Protein AF-0000000073114608 (afdb_homodimer)

Radius of gyration: 20.87 Å; Cα contacts (8 Å, |Δi|>4): 706; chains: 2; bounding box: 52×64×52 Å

Structure (mmCIF, N/CA/C/O backbone):
data_AF-0000000073114608-model_v1
#
loop_
_entity.id
_entity.type
_entity.pdbx_description
1 polymer 'Uncharacterized protein'
#
loop_
_atom_site.group_PDB
_atom_site.id
_atom_site.type_symbol
_atom_site.label_atom_id
_atom_site.label_alt_id
_atom_site.label_comp_id
_atom_site.label_asym_id
_atom_site.label_entity_id
_atom_site.label_seq_id
_atom_site.pdbx_PDB_ins_code
_atom_site.Cartn_x
_atom_site.Cartn_y
_atom_site.Cartn_z
_atom_site.occupancy
_atom_site.B_iso_or_equiv
_atom_site.auth_seq_id
_atom_site.auth_comp_id
_atom_site.auth_asym_id
_atom_site.auth_atom_id
_atom_site.pdbx_PDB_model_num
ATOM 1 N N . MET A 1 1 ? 15.688 -8.328 -27.938 1 64.62 1 MET A N 1
ATOM 2 C CA . MET A 1 1 ? 14.375 -7.871 -27.5 1 64.62 1 MET A CA 1
ATOM 3 C C . MET A 1 1 ? 14.445 -6.426 -27.016 1 64.62 1 MET A C 1
ATOM 5 O O . MET A 1 1 ? 15.492 -5.969 -26.562 1 64.62 1 MET A O 1
ATOM 9 N N . THR A 1 2 ? 13.414 -5.5 -27.359 1 88.06 2 THR A N 1
ATOM 10 C CA . THR A 1 2 ? 13.453 -4.082 -27.016 1 88.06 2 THR A CA 1
ATOM 11 C C . THR A 1 2 ? 13.461 -3.887 -25.5 1 88.06 2 THR A C 1
ATOM 13 O O . THR A 1 2 ? 12.797 -4.625 -24.766 1 88.06 2 THR A O 1
ATOM 16 N N . LYS A 1 3 ? 14.383 -3.129 -25.031 1 96.5 3 LYS A N 1
ATOM 17 C CA . LYS A 1 3 ? 14.516 -2.805 -23.609 1 96.5 3 LYS A CA 1
ATOM 18 C C . LYS A 1 3 ? 13.219 -2.205 -23.062 1 96.5 3 LYS A C 1
ATOM 20 O O . LYS A 1 3 ? 12.602 -1.352 -23.703 1 96.5 3 LYS A O 1
ATOM 25 N N . PRO A 1 4 ? 12.766 -2.727 -21.875 1 98.62 4 PRO A N 1
ATOM 26 C CA . PRO A 1 4 ? 11.641 -2.023 -21.25 1 98.62 4 PRO A CA 1
ATOM 27 C C . PRO A 1 4 ? 11.945 -0.553 -20.969 1 98.62 4 PRO A C 1
ATOM 29 O O . PRO A 1 4 ? 13.094 -0.194 -20.703 1 98.62 4 PRO A O 1
ATOM 32 N N . ILE A 1 5 ? 10.938 0.278 -21.031 1 98.81 5 ILE A N 1
ATOM 33 C CA . ILE A 1 5 ? 11.062 1.706 -20.766 1 98.81 5 ILE A CA 1
ATOM 34 C C . ILE A 1 5 ? 10.531 2.02 -19.375 1 98.81 5 ILE A C 1
ATOM 36 O O . ILE A 1 5 ? 9.438 1.587 -19 1 98.81 5 ILE A O 1
ATOM 40 N N . LEU A 1 6 ? 11.328 2.686 -18.594 1 98.88 6 LEU A N 1
ATOM 41 C CA . LEU A 1 6 ? 10.898 3.188 -17.297 1 98.88 6 LEU A CA 1
ATOM 42 C C . LEU A 1 6 ? 10.742 4.703 -17.328 1 98.88 6 LEU A C 1
ATOM 44 O O . LEU A 1 6 ? 11.719 5.426 -17.531 1 98.88 6 LEU A O 1
ATOM 48 N N . TYR A 1 7 ? 9.516 5.168 -17.125 1 98.88 7 TYR A N 1
ATOM 49 C CA . TYR A 1 7 ? 9.227 6.59 -17 1 98.88 7 TYR A CA 1
ATOM 50 C C . TYR A 1 7 ? 9.336 7.035 -15.539 1 98.88 7 TYR A C 1
ATOM 52 O O . TYR A 1 7 ? 8.773 6.402 -14.648 1 98.88 7 TYR A O 1
ATOM 60 N N . GLY A 1 8 ? 10.102 8.062 -15.312 1 98.62 8 GLY A N 1
ATOM 61 C CA . GLY A 1 8 ? 10.211 8.539 -13.945 1 98.62 8 GLY A CA 1
ATOM 62 C C . GLY A 1 8 ? 11.203 9.672 -13.781 1 98.62 8 GLY A C 1
ATOM 63 O O . GLY A 1 8 ? 11.547 10.352 -14.758 1 98.62 8 GLY A O 1
ATOM 64 N N . ILE A 1 9 ? 11.531 9.984 -12.562 1 98.69 9 ILE A N 1
ATOM 65 C CA . ILE A 1 9 ? 12.594 10.906 -12.172 1 98.69 9 ILE A CA 1
ATOM 66 C C . ILE A 1 9 ? 13.477 10.25 -11.109 1 98.69 9 ILE A C 1
ATOM 68 O O . ILE A 1 9 ? 12.984 9.586 -10.203 1 98.69 9 ILE A O 1
ATOM 72 N N . TYR A 1 10 ? 14.711 10.469 -11.164 1 98.44 10 TYR A N 1
ATOM 73 C CA . TYR A 1 10 ? 15.688 9.688 -10.406 1 98.44 10 TYR A CA 1
ATOM 74 C C . TYR A 1 10 ? 15.531 9.922 -8.914 1 98.44 10 TYR A C 1
ATOM 76 O O . TYR A 1 10 ? 15.766 9.023 -8.109 1 98.44 10 TYR A O 1
ATOM 84 N N . VAL A 1 11 ? 15.102 11.109 -8.539 1 98.31 11 VAL A N 1
ATOM 85 C CA . VAL A 1 11 ? 15.086 11.445 -7.117 1 98.31 11 VAL A CA 1
ATOM 86 C C . VAL A 1 11 ? 13.906 10.75 -6.434 1 98.31 11 VAL A C 1
ATOM 88 O O . VAL A 1 11 ? 13.844 10.688 -5.203 1 98.31 11 VAL A O 1
ATOM 91 N N . SER A 1 12 ? 12.953 10.227 -7.191 1 98.44 12 SER A N 1
ATOM 92 C CA . SER A 1 12 ? 11.773 9.57 -6.641 1 98.44 12 SER A CA 1
ATOM 93 C C . SER A 1 12 ? 12.133 8.227 -6.004 1 98.44 12 SER A C 1
ATOM 95 O O . SER A 1 12 ? 12.656 7.34 -6.68 1 98.44 12 SER A O 1
ATOM 97 N N . PRO A 1 13 ? 11.773 8.008 -4.758 1 98.75 13 PRO A N 1
ATOM 98 C CA . PRO A 1 13 ? 12.078 6.73 -4.113 1 98.75 13 PRO A CA 1
ATOM 99 C C . PRO A 1 13 ? 11.414 5.547 -4.812 1 98.75 13 PRO A C 1
ATOM 101 O O . PRO A 1 13 ? 12.062 4.531 -5.062 1 98.75 13 PRO A O 1
ATOM 104 N N . PRO A 1 14 ? 10.164 5.625 -5.254 1 98.88 14 PRO A N 1
ATOM 105 C CA . PRO A 1 14 ? 9.562 4.512 -5.992 1 98.88 14 PRO A CA 1
ATOM 106 C C . PRO A 1 14 ? 10.305 4.199 -7.293 1 98.88 14 PRO A C 1
ATOM 108 O O . PRO A 1 14 ? 10.43 3.033 -7.672 1 98.88 14 PRO A O 1
ATOM 111 N N . VAL A 1 15 ? 10.773 5.203 -7.957 1 98.94 15 VAL A N 1
ATOM 112 C CA . VAL A 1 15 ? 11.539 4.98 -9.18 1 98.94 15 VAL A CA 1
ATOM 113 C C . VAL A 1 15 ? 12.852 4.281 -8.852 1 98.94 15 VAL A C 1
ATOM 115 O O . VAL A 1 15 ? 13.234 3.311 -9.508 1 98.94 15 VAL A O 1
ATOM 118 N N . ARG A 1 16 ? 13.508 4.719 -7.812 1 98.94 16 ARG A N 1
ATOM 119 C CA . ARG A 1 16 ? 14.789 4.145 -7.414 1 98.94 16 ARG A CA 1
ATOM 120 C C . ARG A 1 16 ? 14.625 2.693 -6.973 1 98.94 16 ARG A C 1
ATOM 122 O O . ARG A 1 16 ? 15.523 1.87 -7.176 1 98.94 16 ARG A O 1
ATOM 129 N N . SER A 1 17 ? 13.484 2.354 -6.379 1 98.94 17 SER A N 1
ATOM 130 C CA . SER A 1 17 ? 13.195 0.958 -6.062 1 98.94 17 SER A CA 1
ATOM 131 C C . SER A 1 17 ? 13.289 0.079 -7.305 1 98.94 17 SER A C 1
ATOM 133 O O . SER A 1 17 ? 13.914 -0.985 -7.27 1 98.94 17 SER A O 1
ATOM 135 N N . VAL A 1 18 ? 12.703 0.533 -8.414 1 98.94 18 VAL A N 1
ATOM 136 C CA . VAL A 1 18 ? 12.688 -0.229 -9.656 1 98.94 18 VAL A CA 1
ATOM 137 C C . VAL A 1 18 ? 14.102 -0.322 -10.227 1 98.94 18 VAL A C 1
ATOM 139 O O . VAL A 1 18 ? 14.516 -1.382 -10.695 1 98.94 18 VAL A O 1
ATOM 142 N N . LEU A 1 19 ? 14.836 0.75 -10.133 1 98.94 19 LEU A N 1
ATOM 143 C CA . LEU A 1 19 ? 16.203 0.77 -10.648 1 98.94 19 LEU A CA 1
ATOM 144 C C . LEU A 1 19 ? 17.094 -0.163 -9.844 1 98.94 19 LEU A C 1
ATOM 146 O O . LEU A 1 19 ? 17.938 -0.869 -10.414 1 98.94 19 LEU A O 1
ATOM 150 N N . LEU A 1 20 ? 16.938 -0.181 -8.523 1 98.94 20 LEU A N 1
ATOM 151 C CA . LEU A 1 20 ? 17.672 -1.106 -7.676 1 98.94 20 LEU A CA 1
ATOM 152 C C . LEU A 1 20 ? 17.406 -2.551 -8.078 1 98.94 20 LEU A C 1
ATOM 154 O O . LEU A 1 20 ? 18.328 -3.35 -8.211 1 98.94 20 LEU A O 1
ATOM 158 N N . VAL A 1 21 ? 16.156 -2.869 -8.305 1 98.94 21 VAL A N 1
ATOM 159 C CA . VAL A 1 21 ? 15.773 -4.23 -8.672 1 98.94 21 VAL A CA 1
ATOM 160 C C . VAL A 1 21 ? 16.359 -4.574 -10.039 1 98.94 21 VAL A C 1
ATOM 162 O O . VAL A 1 21 ? 16.922 -5.652 -10.227 1 98.94 21 VAL A O 1
ATOM 165 N N . ALA A 1 22 ? 16.234 -3.648 -10.992 1 98.88 22 ALA A N 1
ATOM 166 C CA . ALA A 1 22 ? 16.75 -3.885 -12.336 1 98.88 22 ALA A CA 1
ATOM 167 C C . ALA A 1 22 ? 18.266 -4.152 -12.305 1 98.88 22 ALA A C 1
ATOM 169 O O . ALA A 1 22 ? 18.734 -5.094 -12.938 1 98.88 22 ALA A O 1
ATOM 170 N N . LYS A 1 23 ? 19 -3.375 -11.531 1 98.75 23 LYS A N 1
ATOM 171 C CA . LYS A 1 23 ? 20.438 -3.564 -11.406 1 98.75 23 LYS A CA 1
ATOM 172 C C . LYS A 1 23 ? 20.766 -4.922 -10.789 1 98.75 23 LYS A C 1
ATOM 174 O O . LYS A 1 23 ? 21.703 -5.598 -11.219 1 98.75 23 LYS A O 1
ATOM 179 N N . THR A 1 24 ? 20.016 -5.27 -9.797 1 98.69 24 THR A N 1
ATOM 180 C CA . THR A 1 24 ? 20.25 -6.508 -9.07 1 98.69 24 THR A CA 1
ATOM 181 C C . THR A 1 24 ? 20.156 -7.711 -10 1 98.69 24 THR A C 1
ATOM 183 O O . THR A 1 24 ? 20.922 -8.664 -9.883 1 98.69 24 THR A O 1
ATOM 186 N N . ILE A 1 25 ? 19.25 -7.676 -10.977 1 98.38 25 ILE A N 1
ATOM 187 C CA . ILE A 1 25 ? 19.047 -8.852 -11.82 1 98.38 25 ILE A CA 1
ATOM 188 C C . ILE A 1 25 ? 19.703 -8.641 -13.18 1 98.38 25 ILE A C 1
ATOM 190 O O . ILE A 1 25 ? 19.5 -9.422 -14.109 1 98.38 25 ILE A O 1
ATOM 194 N N . GLY A 1 26 ? 20.406 -7.539 -13.328 1 98.06 26 GLY A N 1
ATOM 195 C CA . GLY A 1 26 ? 21.156 -7.277 -14.539 1 98.06 26 GLY A CA 1
ATOM 196 C C . GLY A 1 26 ? 20.281 -6.914 -15.719 1 98.06 26 GLY A C 1
ATOM 197 O O . GLY A 1 26 ? 20.578 -7.273 -16.859 1 98.06 26 GLY A O 1
ATOM 198 N N . LEU A 1 27 ? 19.172 -6.262 -15.508 1 98.38 27 LEU A N 1
ATOM 199 C CA . LEU A 1 27 ? 18.234 -5.871 -16.562 1 98.38 27 LEU A CA 1
ATOM 200 C C . LEU A 1 27 ? 18.484 -4.434 -17 1 98.38 27 LEU A C 1
ATOM 202 O O . LEU A 1 27 ? 18.453 -3.514 -16.172 1 98.38 27 LEU A O 1
ATOM 206 N N . ASP A 1 28 ? 18.703 -4.227 -18.188 1 97.94 28 ASP A N 1
ATOM 207 C CA . ASP A 1 28 ? 18.859 -2.889 -18.75 1 97.94 28 ASP A CA 1
ATOM 208 C C . ASP A 1 28 ? 17.5 -2.271 -19.078 1 97.94 28 ASP A C 1
ATOM 210 O O . ASP A 1 28 ? 16.672 -2.881 -19.766 1 97.94 28 ASP A O 1
ATOM 214 N N . LEU A 1 29 ? 17.297 -1.1 -18.562 1 98.56 29 LEU A N 1
ATOM 215 C CA . LEU A 1 29 ? 16.094 -0.336 -18.828 1 98.56 29 LEU A CA 1
ATOM 216 C C . LEU A 1 29 ? 16.406 0.917 -19.641 1 98.56 29 LEU A C 1
ATOM 218 O O . LEU A 1 29 ? 17.453 1.53 -19.453 1 98.56 29 LEU A O 1
ATOM 222 N N . GLU A 1 30 ? 15.523 1.228 -20.531 1 98.69 30 GLU A N 1
ATOM 223 C CA . GLU A 1 30 ? 15.539 2.582 -21.078 1 98.69 30 GLU A CA 1
ATOM 224 C C . GLU A 1 30 ? 14.82 3.557 -20.156 1 98.69 30 GLU A C 1
ATOM 226 O O . GLU A 1 30 ? 13.656 3.352 -19.812 1 98.69 30 GLU A O 1
ATOM 231 N N . PHE A 1 31 ? 15.555 4.531 -19.766 1 98.56 31 PHE A N 1
ATOM 232 C CA . PHE A 1 31 ? 14.977 5.492 -18.828 1 98.56 31 PHE A CA 1
ATOM 233 C C . PHE A 1 31 ? 14.461 6.723 -19.562 1 98.56 31 PHE A C 1
ATOM 235 O O . PHE A 1 31 ? 15.18 7.301 -20.391 1 98.56 31 PHE A O 1
ATOM 242 N N . ARG A 1 32 ? 13.25 7.102 -19.328 1 98.56 32 ARG A N 1
ATOM 243 C CA . ARG A 1 32 ? 12.648 8.32 -19.844 1 98.56 32 ARG A CA 1
ATOM 244 C C . ARG A 1 32 ? 12.203 9.242 -18.719 1 98.56 32 ARG A C 1
ATOM 246 O O . ARG A 1 32 ? 11.281 8.914 -17.969 1 98.56 32 ARG A O 1
ATOM 253 N N . GLU A 1 33 ? 12.766 10.344 -18.703 1 98.31 33 GLU A N 1
ATOM 254 C CA . GLU A 1 33 ? 12.477 11.297 -17.625 1 98.31 33 GLU A CA 1
ATOM 255 C C . GLU A 1 33 ? 11.102 11.922 -17.797 1 98.31 33 GLU A C 1
ATOM 257 O O . GLU A 1 33 ? 10.688 12.227 -18.922 1 98.31 33 GLU A O 1
ATOM 262 N N . VAL A 1 34 ? 10.391 12.023 -16.719 1 98.38 34 VAL A N 1
ATOM 263 C CA . VAL A 1 34 ? 9.125 12.742 -16.641 1 98.38 34 VAL A CA 1
ATOM 264 C C . VAL A 1 34 ? 9.32 14.039 -15.859 1 98.38 34 VAL A C 1
ATOM 266 O O . VAL A 1 34 ? 9.703 14.016 -14.688 1 98.38 34 VAL A O 1
ATOM 269 N N . ASN A 1 35 ? 9.07 15.227 -16.484 1 97.44 35 ASN A N 1
ATOM 270 C CA . ASN A 1 35 ? 9.211 16.516 -15.812 1 97.44 35 ASN A CA 1
ATOM 271 C C . ASN A 1 35 ? 8.008 16.828 -14.93 1 97.44 35 ASN A C 1
ATOM 273 O O . ASN A 1 35 ? 7.059 17.469 -15.375 1 97.44 35 ASN A O 1
ATOM 277 N N . LEU A 1 36 ? 8.109 16.453 -13.688 1 95.88 36 LEU A N 1
ATOM 278 C CA . LEU A 1 36 ? 6.988 16.625 -12.766 1 95.88 36 LEU A CA 1
ATOM 279 C C . LEU A 1 36 ? 6.738 18.094 -12.484 1 95.88 36 LEU A C 1
ATOM 281 O O . LEU A 1 36 ? 5.59 18.516 -12.336 1 95.88 36 LEU A O 1
ATOM 285 N N . SER A 1 37 ? 7.801 18.859 -12.352 1 92.12 37 SER A N 1
ATOM 286 C CA . SER A 1 37 ? 7.66 20.281 -12.055 1 92.12 37 SER A CA 1
ATOM 287 C C . SER A 1 37 ? 6.887 21 -13.156 1 92.12 37 SER A C 1
ATOM 289 O O . SER A 1 37 ? 6.16 21.953 -12.883 1 92.12 37 SER A O 1
ATOM 291 N N . ALA A 1 38 ? 6.984 20.516 -14.359 1 95.56 38 ALA A N 1
ATOM 292 C CA . ALA A 1 38 ? 6.281 21.109 -15.492 1 95.56 38 ALA A CA 1
ATOM 293 C C . ALA A 1 38 ? 4.902 20.484 -15.68 1 95.56 38 ALA A C 1
ATOM 295 O O . ALA A 1 38 ? 4.16 20.844 -16.594 1 95.56 38 ALA A O 1
ATOM 296 N N . GLY A 1 39 ? 4.578 19.484 -14.914 1 96.19 39 GLY A N 1
ATOM 297 C CA . GLY A 1 39 ? 3.26 18.875 -14.938 1 96.19 39 GLY A CA 1
ATOM 298 C C . GLY A 1 39 ? 3.104 17.828 -16.031 1 96.19 39 GLY A C 1
ATOM 299 O O . GLY A 1 39 ? 1.984 17.531 -16.453 1 96.19 39 GLY A O 1
ATOM 300 N N . GLU A 1 40 ? 4.152 17.281 -16.516 1 97.69 40 GLU A N 1
ATOM 301 C CA . GLU A 1 40 ? 4.094 16.297 -17.594 1 97.69 40 GLU A CA 1
ATOM 302 C C . GLU A 1 40 ? 3.266 15.078 -17.188 1 97.69 40 GLU A C 1
ATOM 304 O O . GLU A 1 40 ? 2.549 14.5 -18.016 1 97.69 40 GLU A O 1
ATOM 309 N N . HIS A 1 41 ? 3.311 14.719 -15.914 1 97 41 HIS A N 1
ATOM 310 C CA . HIS A 1 41 ? 2.605 13.555 -15.391 1 97 41 HIS A CA 1
ATOM 311 C C . HIS A 1 41 ? 1.105 13.812 -15.297 1 97 41 HIS A C 1
ATOM 313 O O . HIS A 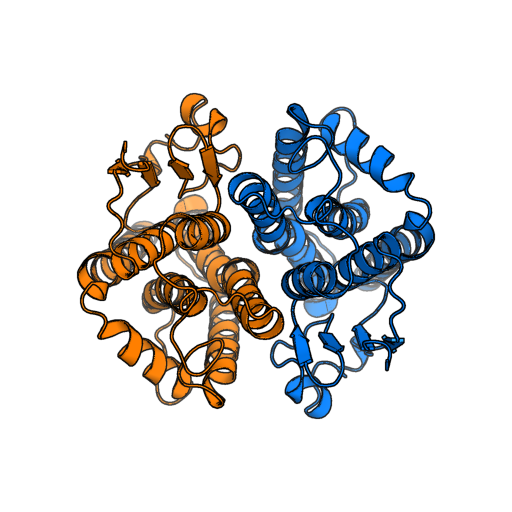1 41 ? 0.333 12.906 -14.977 1 97 41 HIS A O 1
ATOM 319 N N . LYS A 1 42 ? 0.718 15.047 -15.656 1 97 42 LYS A N 1
ATOM 320 C CA . LYS A 1 42 ? -0.696 15.414 -15.609 1 97 42 LYS A CA 1
ATOM 321 C C . LYS A 1 42 ? -1.252 15.633 -17.016 1 97 42 LYS A C 1
ATOM 323 O O . LYS A 1 42 ? -2.438 15.93 -17.188 1 97 42 LYS A O 1
ATOM 328 N N . GLN A 1 43 ? -0.446 15.484 -18 1 97.5 43 GLN A N 1
ATOM 329 C CA . GLN A 1 43 ? -0.867 15.68 -19.391 1 97.5 43 GLN A CA 1
ATOM 330 C C . GLN A 1 43 ? -1.542 14.43 -19.938 1 97.5 43 GLN A C 1
ATOM 332 O O . GLN A 1 43 ? -1.244 13.312 -19.5 1 97.5 43 GLN A O 1
ATOM 337 N N . PRO A 1 44 ? -2.383 14.586 -20.938 1 96.81 44 PRO A N 1
ATOM 338 C CA . PRO A 1 44 ? -3.172 13.477 -21.469 1 96.81 44 PRO A CA 1
ATOM 339 C C . PRO A 1 44 ? -2.305 12.312 -21.953 1 96.81 44 PRO A C 1
ATOM 341 O O . PRO A 1 44 ? -2.652 11.148 -21.734 1 96.81 44 PRO A O 1
ATOM 344 N N . GLU A 1 45 ? -1.228 12.633 -22.578 1 96.25 45 GLU A N 1
ATOM 345 C CA . GLU A 1 45 ? -0.357 11.594 -23.125 1 96.25 45 GLU A CA 1
ATOM 346 C C . GLU A 1 45 ? 0.163 10.68 -22.016 1 96.25 45 GLU A C 1
ATOM 348 O O . GLU A 1 45 ? 0.213 9.461 -22.188 1 96.25 45 GLU A O 1
ATOM 353 N N . TYR A 1 46 ? 0.573 11.289 -20.859 1 97.69 46 TYR A N 1
ATOM 354 C CA . TYR A 1 46 ? 1.056 10.492 -19.734 1 97.69 46 TYR A CA 1
ATOM 355 C C . TYR A 1 46 ? -0.098 9.805 -19.031 1 97.69 46 TYR A C 1
ATOM 357 O O . TYR A 1 46 ? 0.021 8.641 -18.625 1 97.69 46 TYR A O 1
ATOM 365 N N . LEU A 1 47 ? -1.227 10.477 -18.953 1 95.88 47 LEU A N 1
ATOM 366 C CA . LEU A 1 47 ? -2.377 9.961 -18.219 1 95.88 47 LEU A CA 1
ATOM 367 C C . LEU A 1 47 ? -2.994 8.766 -18.938 1 95.88 47 LEU A C 1
ATOM 369 O O . LEU A 1 47 ? -3.654 7.934 -18.312 1 95.88 47 LEU A O 1
ATOM 373 N N . GLU A 1 48 ? -2.746 8.625 -20.203 1 94.88 48 GLU A N 1
ATOM 374 C CA . GLU A 1 48 ? -3.17 7.434 -20.922 1 94.88 48 GLU A CA 1
ATOM 375 C C . GLU A 1 48 ? -2.441 6.191 -20.422 1 94.88 48 GLU A C 1
ATOM 377 O O . GLU A 1 48 ? -2.998 5.09 -20.422 1 94.88 48 GLU A O 1
ATOM 382 N N . LYS A 1 49 ? -1.211 6.414 -19.953 1 95.81 49 LYS A N 1
ATOM 383 C CA . LYS A 1 49 ? -0.402 5.316 -19.422 1 95.81 49 LYS A CA 1
ATOM 384 C C . LYS A 1 49 ? -0.645 5.109 -17.938 1 95.81 49 LYS A C 1
ATOM 386 O O . LYS A 1 49 ? -0.694 3.975 -17.453 1 95.81 49 LYS A O 1
ATOM 391 N N . ASN A 1 50 ? -0.702 6.188 -17.25 1 97.69 50 ASN A N 1
ATOM 392 C CA . ASN A 1 50 ? -0.84 6.172 -15.797 1 97.69 50 ASN A CA 1
ATOM 393 C C . ASN A 1 50 ? -1.847 7.211 -15.32 1 97.69 50 ASN A C 1
ATOM 395 O O . ASN A 1 50 ? -1.474 8.344 -15.008 1 97.69 50 ASN A O 1
ATOM 399 N N . PRO A 1 51 ? -3.043 6.801 -15.133 1 96.5 51 PRO A N 1
ATOM 400 C CA . PRO A 1 51 ? -4.09 7.758 -14.773 1 96.5 51 PRO A CA 1
ATOM 401 C C . PRO A 1 51 ? -3.945 8.273 -13.344 1 96.5 51 PRO A C 1
ATOM 403 O O . PRO A 1 51 ? -4.664 9.195 -12.938 1 96.5 51 PRO A O 1
ATOM 406 N N . GLN A 1 52 ? -2.971 7.75 -12.562 1 96.94 52 GLN A N 1
ATOM 407 C CA . GLN A 1 52 ? -2.84 8.125 -11.156 1 96.94 52 GLN A CA 1
ATOM 408 C C . GLN A 1 52 ? -1.861 9.289 -10.992 1 96.94 52 GLN A C 1
ATOM 410 O O . GLN A 1 52 ? -1.576 9.711 -9.867 1 96.94 52 GLN A O 1
ATOM 415 N N . HIS A 1 53 ? -1.263 9.773 -12.07 1 96 53 HIS A N 1
ATOM 416 C CA . HIS A 1 53 ? -0.436 10.977 -12.07 1 96 53 HIS A CA 1
ATOM 417 C C . HIS A 1 53 ? 0.888 10.734 -11.352 1 96 53 HIS A C 1
ATOM 419 O O . HIS A 1 53 ? 1.479 11.664 -10.805 1 96 53 HIS A O 1
ATOM 425 N N . THR A 1 54 ? 1.277 9.422 -11.25 1 97.62 54 THR A N 1
ATOM 426 C CA . THR A 1 54 ? 2.463 9.102 -10.461 1 97.62 54 THR A CA 1
ATOM 427 C C . THR A 1 54 ? 3.578 8.57 -11.359 1 97.62 54 THR A C 1
ATOM 429 O O . THR A 1 54 ? 3.361 8.32 -12.547 1 97.62 54 THR A O 1
ATOM 432 N N . VAL A 1 55 ? 4.738 8.516 -10.875 1 98.38 55 VAL A N 1
ATOM 433 C CA . VAL A 1 55 ? 5.863 7.734 -11.375 1 98.38 55 VAL A CA 1
ATOM 434 C C . VAL A 1 55 ? 6.293 6.719 -10.32 1 98.38 55 VAL A C 1
ATOM 436 O O . VAL A 1 55 ? 6.051 6.914 -9.125 1 98.38 55 VAL A O 1
ATOM 439 N N . PRO A 1 56 ? 6.902 5.574 -10.727 1 98.81 56 PRO A N 1
ATOM 440 C CA . PRO A 1 56 ? 7.297 5.156 -12.07 1 98.81 56 PRO A CA 1
ATOM 441 C C . PRO A 1 56 ? 6.133 4.578 -12.875 1 98.81 56 PRO A C 1
ATOM 443 O O . PRO A 1 56 ? 5.098 4.227 -12.297 1 98.81 56 PRO A O 1
ATOM 446 N N . THR A 1 57 ? 6.281 4.578 -14.156 1 98.88 57 THR A N 1
ATOM 447 C CA . THR A 1 57 ? 5.488 3.803 -15.102 1 98.88 57 THR A CA 1
ATOM 448 C C . THR A 1 57 ? 6.387 2.973 -16.016 1 98.88 57 THR A C 1
ATOM 450 O O . THR A 1 57 ? 7.359 3.486 -16.578 1 98.88 57 THR A O 1
ATOM 453 N N . LEU A 1 58 ? 6.117 1.676 -16.125 1 98.94 58 LEU A N 1
ATOM 454 C CA . LEU A 1 58 ? 6.875 0.771 -16.984 1 98.94 58 LEU A CA 1
ATOM 455 C C . LEU A 1 58 ? 6.125 0.508 -18.281 1 98.94 58 LEU A C 1
ATOM 457 O O . LEU A 1 58 ? 4.914 0.293 -18.266 1 98.94 58 LEU A O 1
ATOM 461 N N . ASP A 1 59 ? 6.793 0.576 -19.359 1 98.75 59 ASP A N 1
ATOM 462 C CA . ASP A 1 59 ? 6.328 0.073 -20.656 1 98.75 59 ASP A CA 1
ATOM 463 C C . ASP A 1 59 ? 7.223 -1.062 -21.156 1 98.75 59 ASP A C 1
ATOM 465 O O . ASP A 1 59 ? 8.328 -0.821 -21.641 1 98.75 59 ASP A O 1
ATOM 469 N N . ASP A 1 60 ? 6.789 -2.295 -20.984 1 98.56 60 ASP A N 1
ATOM 470 C CA . ASP A 1 60 ? 7.512 -3.459 -21.484 1 98.56 60 ASP A CA 1
ATOM 471 C C . ASP A 1 60 ? 6.871 -3.99 -22.766 1 98.56 60 ASP A C 1
ATOM 473 O O . ASP A 1 60 ? 6.117 -4.965 -22.734 1 98.56 60 ASP A O 1
ATOM 477 N N . ASN A 1 61 ? 7.242 -3.402 -23.875 1 97.25 61 ASN A N 1
ATOM 478 C CA . ASN A 1 61 ? 6.73 -3.799 -25.188 1 97.25 61 ASN A CA 1
ATOM 479 C C . ASN A 1 61 ? 5.207 -3.758 -25.234 1 97.25 61 ASN A C 1
ATOM 481 O O . ASN A 1 61 ? 4.562 -4.738 -25.609 1 97.25 61 ASN A O 1
ATOM 485 N N . GLY A 1 62 ? 4.668 -2.705 -24.656 1 97.19 62 GLY A N 1
ATOM 486 C CA . GLY A 1 62 ? 3.229 -2.514 -24.703 1 97.19 62 GLY A CA 1
ATOM 487 C C . GLY A 1 62 ? 2.531 -2.885 -23.422 1 97.19 62 GLY A C 1
ATOM 488 O O . GLY A 1 62 ? 1.377 -2.512 -23.203 1 97.19 62 GLY A O 1
ATOM 489 N N . ASN A 1 63 ? 3.156 -3.68 -22.609 1 98 63 ASN A N 1
ATOM 490 C CA . ASN A 1 63 ? 2.637 -3.93 -21.266 1 98 63 ASN A CA 1
ATOM 491 C C . ASN A 1 63 ? 2.936 -2.768 -20.328 1 98 63 ASN A C 1
ATOM 493 O O . ASN A 1 63 ? 4.07 -2.613 -19.875 1 98 63 ASN A O 1
ATOM 497 N N . ILE A 1 64 ? 1.884 -1.981 -20.031 1 98.38 64 ILE A N 1
ATOM 498 C CA . ILE A 1 64 ? 2.035 -0.782 -19.219 1 98.38 64 ILE A CA 1
ATOM 499 C C . ILE A 1 64 ? 1.682 -1.099 -17.766 1 98.38 64 ILE A C 1
ATOM 501 O O . ILE A 1 64 ? 0.585 -1.584 -17.469 1 98.38 64 ILE A O 1
ATOM 505 N N . ILE A 1 65 ? 2.627 -0.865 -16.906 1 98.56 65 ILE A N 1
ATOM 506 C CA . ILE A 1 65 ? 2.438 -1.142 -15.484 1 98.56 65 ILE A CA 1
ATOM 507 C C . ILE A 1 65 ? 2.836 0.081 -14.664 1 98.56 65 ILE A C 1
ATOM 509 O O . ILE A 1 65 ? 3.924 0.633 -14.852 1 98.56 65 ILE A O 1
ATOM 513 N N . CYS A 1 66 ? 1.915 0.41 -13.844 1 97.56 66 CYS A N 1
ATOM 514 C CA . CYS A 1 66 ? 2.207 1.47 -12.891 1 97.56 66 CYS A CA 1
ATOM 515 C C . CYS A 1 66 ? 2.4 0.9 -11.484 1 97.56 66 CYS A C 1
ATOM 517 O O . CYS A 1 66 ? 2.236 -0.302 -11.273 1 97.56 66 CYS A O 1
ATOM 519 N N . ASP A 1 67 ? 2.861 1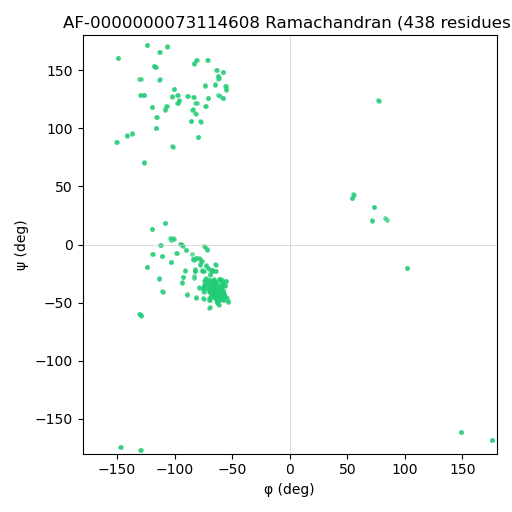.714 -10.578 1 98 67 ASP A N 1
ATOM 520 C CA . ASP A 1 67 ? 3.174 1.33 -9.203 1 98 67 ASP A CA 1
ATOM 521 C C . ASP A 1 67 ? 4.504 0.583 -9.133 1 98 67 ASP A C 1
ATOM 523 O O . ASP A 1 67 ? 4.664 -0.474 -9.75 1 98 67 ASP A O 1
ATOM 527 N N . SER A 1 68 ? 5.41 1.041 -8.367 1 98.88 68 SER A N 1
ATOM 528 C CA . SER A 1 68 ? 6.758 0.486 -8.289 1 98.88 68 SER A CA 1
ATOM 529 C C . SER A 1 68 ? 6.738 -0.955 -7.789 1 98.88 68 SER A C 1
ATOM 531 O O . SER A 1 68 ? 7.488 -1.799 -8.281 1 98.88 68 SER A O 1
ATOM 533 N N . HIS A 1 69 ? 5.828 -1.28 -6.883 1 98.94 69 HIS A N 1
ATOM 534 C CA . HIS A 1 69 ? 5.797 -2.609 -6.285 1 98.94 69 HIS A CA 1
ATOM 535 C C . HIS A 1 69 ? 5.23 -3.639 -7.258 1 98.94 69 HIS A C 1
ATOM 537 O O . HIS A 1 69 ? 5.691 -4.781 -7.297 1 98.94 69 HIS A O 1
ATOM 543 N N . ALA A 1 70 ? 4.227 -3.238 -8.047 1 98.88 70 ALA A N 1
ATOM 544 C CA . ALA A 1 70 ? 3.736 -4.105 -9.117 1 98.88 70 ALA A CA 1
ATOM 545 C C . ALA A 1 70 ? 4.801 -4.297 -10.195 1 98.88 70 ALA A C 1
ATOM 547 O O . ALA A 1 70 ? 4.969 -5.402 -10.719 1 98.88 70 ALA A O 1
ATOM 548 N N . ILE A 1 71 ? 5.535 -3.26 -10.484 1 98.94 71 ILE A N 1
ATOM 549 C CA . ILE A 1 71 ? 6.57 -3.297 -11.516 1 98.94 71 ILE A CA 1
ATOM 550 C C . ILE A 1 71 ? 7.664 -4.281 -11.109 1 98.94 71 ILE A C 1
ATOM 552 O O . ILE A 1 71 ? 8.07 -5.137 -11.898 1 98.94 71 ILE A O 1
ATOM 556 N N . VAL A 1 72 ? 8.125 -4.223 -9.875 1 98.94 72 VAL A N 1
ATOM 557 C CA . VAL A 1 72 ? 9.297 -5.004 -9.516 1 98.94 72 VAL A CA 1
ATOM 558 C C . VAL A 1 72 ? 8.938 -6.484 -9.453 1 98.94 72 VAL A C 1
ATOM 560 O O . VAL A 1 72 ? 9.742 -7.344 -9.812 1 98.94 72 VAL A O 1
ATOM 563 N N . THR A 1 73 ? 7.738 -6.816 -8.961 1 98.81 73 THR A N 1
ATOM 564 C CA . THR A 1 73 ? 7.348 -8.219 -8.953 1 98.81 73 THR A CA 1
ATOM 565 C C . THR A 1 73 ? 7.215 -8.75 -10.383 1 98.81 73 THR A C 1
ATOM 567 O O . THR A 1 73 ? 7.605 -9.883 -10.672 1 98.81 73 THR A O 1
ATOM 570 N N . TYR A 1 74 ? 6.727 -7.922 -11.32 1 98.88 74 TYR A N 1
ATOM 571 C CA . TYR A 1 74 ? 6.633 -8.266 -12.734 1 98.88 74 TYR A CA 1
ATOM 572 C C . TYR A 1 74 ? 8.016 -8.5 -13.336 1 98.88 74 TYR A C 1
ATOM 574 O O . TYR A 1 74 ? 8.242 -9.5 -14.016 1 98.88 74 TYR A O 1
ATOM 582 N N . LEU A 1 75 ? 8.969 -7.637 -13.039 1 98.88 75 LEU A N 1
ATOM 583 C CA . LEU A 1 75 ? 10.312 -7.723 -13.602 1 98.88 75 LEU A CA 1
ATOM 584 C C . LEU A 1 75 ? 11.023 -8.984 -13.125 1 98.88 75 LEU A C 1
ATOM 586 O O . LEU A 1 75 ? 11.719 -9.641 -13.898 1 98.88 75 LEU A O 1
ATOM 590 N N . ILE A 1 76 ? 10.844 -9.305 -11.836 1 98.81 76 ILE A N 1
ATOM 591 C CA . ILE A 1 76 ? 11.477 -10.516 -11.328 1 98.81 76 ILE A CA 1
ATOM 592 C C . ILE A 1 76 ? 10.898 -11.734 -12.047 1 98.81 76 ILE A C 1
ATOM 594 O O . ILE A 1 76 ? 11.648 -12.602 -12.516 1 98.81 76 ILE A O 1
ATOM 598 N N . GLY A 1 77 ? 9.586 -11.812 -12.109 1 98.19 77 GLY A N 1
ATOM 599 C CA . GLY A 1 77 ? 8.945 -12.953 -12.75 1 98.19 77 GLY A CA 1
ATOM 600 C C . GLY A 1 77 ? 9.391 -13.156 -14.188 1 98.19 77 GLY A C 1
ATOM 601 O O . GLY A 1 77 ? 9.555 -14.297 -14.633 1 98.19 77 GLY A O 1
ATOM 602 N N . LYS A 1 78 ? 9.633 -12.102 -14.867 1 98.12 78 LYS A N 1
ATOM 603 C CA . LYS A 1 78 ? 9.867 -12.188 -16.312 1 98.12 78 LYS A CA 1
ATOM 604 C C . LYS A 1 78 ? 11.359 -12.289 -16.625 1 98.12 78 LYS A C 1
ATOM 606 O O . LYS A 1 78 ? 11.75 -12.992 -17.547 1 98.12 78 LYS A O 1
ATOM 611 N N . TYR A 1 79 ? 12.227 -11.656 -15.805 1 98.25 79 TYR A N 1
ATOM 612 C CA . TYR A 1 79 ? 13.586 -11.438 -16.281 1 98.25 79 TYR A CA 1
ATOM 613 C C . TYR A 1 79 ? 14.609 -12.039 -15.328 1 98.25 79 TYR A C 1
ATOM 615 O O . TYR A 1 79 ? 15.781 -12.195 -15.68 1 98.25 79 TYR A O 1
ATOM 623 N N . ALA A 1 80 ? 14.219 -12.305 -14.062 1 98.44 80 ALA A N 1
ATOM 624 C CA . ALA A 1 80 ? 15.203 -12.812 -13.109 1 98.44 80 ALA A CA 1
ATOM 625 C C . ALA A 1 80 ? 15.586 -14.258 -13.438 1 98.44 80 ALA A C 1
ATOM 627 O O . ALA A 1 80 ? 14.797 -15 -14.023 1 98.44 80 ALA A O 1
ATOM 628 N N . LYS A 1 81 ? 16.719 -14.695 -12.961 1 97.81 81 LYS A N 1
ATOM 629 C CA . LYS A 1 81 ? 17.234 -16.031 -13.25 1 97.81 81 LYS A CA 1
ATOM 630 C C . LYS A 1 81 ? 16.766 -17.031 -12.203 1 97.81 81 LYS A C 1
ATOM 632 O O . LYS A 1 81 ? 16.828 -18.25 -12.422 1 97.81 81 LYS A O 1
ATOM 637 N N . ASP A 1 82 ? 16.422 -16.547 -11.055 1 97.19 82 ASP A N 1
ATOM 638 C CA . ASP A 1 82 ? 15.922 -17.391 -9.969 1 97.19 82 ASP A CA 1
ATOM 639 C C . ASP A 1 82 ? 14.883 -16.656 -9.133 1 97.19 82 ASP A C 1
ATOM 641 O O . ASP A 1 82 ? 14.484 -15.539 -9.469 1 97.19 82 ASP A O 1
ATOM 645 N N . ASP A 1 83 ? 14.477 -17.312 -8.078 1 96.62 83 ASP A N 1
ATOM 646 C CA . ASP A 1 83 ? 13.367 -16.75 -7.32 1 96.62 83 ASP A CA 1
ATOM 647 C C . ASP A 1 83 ? 13.836 -16.188 -5.98 1 96.62 83 ASP A C 1
ATOM 649 O O . ASP A 1 83 ? 13.031 -16 -5.066 1 96.62 83 ASP A O 1
ATOM 653 N N . SER A 1 84 ? 15.086 -15.922 -5.816 1 97.75 84 SER A N 1
ATOM 654 C CA . SER A 1 84 ? 15.633 -15.531 -4.52 1 97.75 84 SER A CA 1
ATOM 655 C C . SER A 1 84 ? 15.094 -14.18 -4.074 1 97.75 84 SER A C 1
ATOM 657 O O . SER A 1 84 ? 14.805 -13.984 -2.893 1 97.75 84 SER A O 1
ATOM 659 N N . LEU A 1 85 ? 14.883 -13.32 -5.027 1 98.69 85 LEU A N 1
ATOM 660 C CA . LEU A 1 85 ? 14.461 -11.961 -4.699 1 98.69 85 LEU A CA 1
ATOM 661 C C . LEU A 1 85 ? 12.953 -11.914 -4.457 1 98.69 85 LEU A C 1
ATOM 663 O O . LEU A 1 85 ? 12.445 -10.953 -3.865 1 98.69 85 LEU A O 1
ATOM 667 N N . TYR A 1 86 ? 12.289 -12.891 -4.988 1 98.75 86 TYR A N 1
ATOM 668 C CA . TYR A 1 86 ? 10.844 -13.031 -4.852 1 98.75 86 TYR A CA 1
ATOM 669 C C . TYR A 1 86 ? 10.43 -14.5 -4.891 1 98.75 86 TYR A C 1
ATOM 671 O O . TYR A 1 86 ? 10 -15 -5.934 1 98.75 86 TYR A O 1
ATOM 679 N N . PRO A 1 87 ? 10.414 -15.148 -3.738 1 98.44 87 PRO A N 1
ATOM 680 C CA . PRO A 1 87 ? 10.328 -16.609 -3.66 1 98.44 87 PRO A CA 1
ATOM 681 C C . PRO A 1 87 ? 9.023 -17.156 -4.223 1 98.44 87 PRO A C 1
ATOM 683 O O . PRO A 1 87 ? 7.969 -16.531 -4.051 1 98.44 87 PRO A O 1
ATOM 686 N N . LYS A 1 88 ? 9.109 -18.391 -4.75 1 97.06 88 LYS A N 1
ATOM 687 C CA . LYS A 1 88 ? 7.922 -19.094 -5.227 1 97.06 88 LYS A CA 1
ATOM 688 C C . LYS A 1 88 ? 7.184 -19.766 -4.074 1 97.06 88 LYS A C 1
ATOM 690 O O . LYS A 1 88 ? 6 -20.078 -4.188 1 97.06 88 LYS A O 1
ATOM 695 N N . ASP A 1 89 ? 7.961 -20.016 -2.986 1 98.25 89 ASP A N 1
ATOM 696 C CA . ASP A 1 89 ? 7.324 -20.516 -1.77 1 98.25 89 ASP A CA 1
ATOM 697 C C . ASP A 1 89 ? 6.25 -19.547 -1.28 1 98.25 89 ASP A C 1
ATOM 699 O O . ASP A 1 89 ? 6.523 -18.359 -1.064 1 98.25 89 ASP A O 1
ATOM 703 N N . LEU A 1 90 ? 5.059 -20.047 -1.084 1 98.25 90 LEU A N 1
ATOM 704 C CA . LEU A 1 90 ? 3.902 -19.188 -0.835 1 98.25 90 LEU A CA 1
ATOM 705 C C . LEU A 1 90 ? 4.066 -18.422 0.469 1 98.25 90 LEU A C 1
ATOM 707 O O . LEU A 1 90 ? 3.701 -17.25 0.551 1 98.25 90 LEU A O 1
ATOM 711 N N . TYR A 1 91 ? 4.527 -19.047 1.463 1 98.56 91 TYR A N 1
ATOM 712 C CA . TYR A 1 91 ? 4.656 -18.375 2.752 1 98.56 91 TYR A CA 1
ATOM 713 C C . TYR A 1 91 ? 5.758 -17.328 2.709 1 98.56 91 TYR A C 1
ATOM 715 O O . TYR A 1 91 ? 5.551 -16.188 3.129 1 98.56 91 TYR A O 1
ATOM 723 N N . LYS A 1 92 ? 6.945 -17.672 2.191 1 98.5 92 LYS A N 1
ATOM 724 C CA . LYS A 1 92 ? 8.039 -16.719 2.059 1 98.5 92 LYS A CA 1
ATOM 725 C C . LYS A 1 92 ? 7.617 -15.523 1.206 1 98.5 92 LYS A C 1
ATOM 727 O O . LYS A 1 92 ? 7.949 -14.375 1.527 1 98.5 92 LYS A O 1
ATOM 732 N N . ARG A 1 93 ? 6.891 -15.844 0.186 1 98.69 93 ARG A N 1
ATOM 733 C CA . ARG A 1 93 ? 6.418 -14.781 -0.698 1 98.69 93 ARG A CA 1
ATOM 734 C C . ARG A 1 93 ? 5.445 -13.852 0.027 1 98.69 93 ARG A C 1
ATOM 736 O O . ARG A 1 93 ? 5.484 -12.641 -0.16 1 98.69 93 ARG A O 1
ATOM 743 N N . ALA A 1 94 ? 4.598 -14.406 0.843 1 98.81 94 ALA A N 1
ATOM 744 C CA . ALA A 1 94 ? 3.639 -13.609 1.6 1 98.81 94 ALA A CA 1
ATOM 745 C C . ALA A 1 94 ? 4.355 -12.633 2.531 1 98.81 94 ALA A C 1
ATOM 747 O O . ALA A 1 94 ? 3.9 -11.5 2.723 1 98.81 94 ALA A O 1
ATOM 748 N N . LEU A 1 95 ? 5.43 -13.039 3.098 1 98.44 95 LEU A N 1
ATOM 749 C CA . LEU A 1 95 ? 6.203 -12.156 3.961 1 98.44 95 LEU A CA 1
ATOM 750 C C . LEU A 1 95 ? 6.805 -11 3.162 1 98.44 95 LEU A C 1
ATOM 752 O O . LEU A 1 95 ? 6.824 -9.859 3.627 1 98.44 95 LEU A O 1
ATOM 756 N N . VAL A 1 96 ? 7.27 -11.312 1.956 1 98.88 96 VAL A N 1
ATOM 757 C CA . VAL A 1 96 ? 7.785 -10.266 1.075 1 98.88 96 VAL A CA 1
ATOM 758 C C . VAL A 1 96 ? 6.664 -9.297 0.716 1 98.88 96 VAL A C 1
ATOM 760 O O . VAL A 1 96 ? 6.832 -8.078 0.828 1 98.88 96 VAL A O 1
ATOM 763 N N . ASP A 1 97 ? 5.52 -9.836 0.349 1 98.88 97 ASP A N 1
ATOM 764 C CA . ASP A 1 97 ? 4.379 -9.008 -0.032 1 98.88 97 ASP A CA 1
ATOM 765 C C . ASP A 1 97 ? 3.926 -8.133 1.132 1 98.88 97 ASP A C 1
ATOM 767 O O . ASP A 1 97 ? 3.561 -6.969 0.934 1 98.88 97 ASP A O 1
ATOM 771 N N . GLN A 1 98 ? 3.969 -8.703 2.268 1 98.75 98 GLN A N 1
ATOM 772 C CA . GLN A 1 98 ? 3.631 -7.938 3.463 1 98.75 98 GLN A CA 1
ATOM 773 C C . GLN A 1 98 ? 4.527 -6.707 3.602 1 98.75 98 GLN A C 1
ATOM 775 O O . GLN A 1 98 ? 4.047 -5.621 3.928 1 98.75 98 GLN A O 1
ATOM 780 N N . ARG A 1 99 ? 5.785 -6.875 3.377 1 98.81 99 ARG A N 1
ATOM 781 C CA . ARG A 1 99 ? 6.73 -5.773 3.523 1 98.81 99 ARG A CA 1
ATOM 782 C C . ARG A 1 99 ? 6.578 -4.766 2.391 1 98.81 99 ARG A C 1
ATOM 784 O O . ARG A 1 99 ? 6.77 -3.564 2.592 1 98.81 99 ARG A O 1
ATOM 791 N N . LEU A 1 100 ? 6.227 -5.262 1.199 1 98.94 100 LEU A N 1
ATOM 792 C CA . LEU A 1 100 ? 5.953 -4.348 0.092 1 98.94 100 LEU A CA 1
ATOM 793 C C . LEU A 1 100 ? 4.73 -3.486 0.386 1 98.94 100 LEU A C 1
ATOM 795 O O . LEU A 1 100 ? 4.742 -2.281 0.127 1 98.94 100 LEU A O 1
ATOM 799 N N . HIS A 1 101 ? 3.693 -4.086 0.94 1 98.94 101 HIS A N 1
ATOM 800 C CA . HIS A 1 101 ? 2.512 -3.316 1.312 1 98.94 101 HIS A CA 1
ATOM 801 C C . HIS A 1 101 ? 2.805 -2.389 2.486 1 98.94 101 HIS A C 1
ATOM 803 O O . HIS A 1 101 ? 2.24 -1.296 2.574 1 98.94 101 HIS A O 1
ATOM 809 N N . PHE A 1 102 ? 3.719 -2.793 3.389 1 98.81 102 PHE A N 1
ATOM 810 C CA . PHE A 1 102 ? 4.199 -1.891 4.426 1 98.81 102 PHE A CA 1
ATOM 811 C C . PHE A 1 102 ? 4.844 -0.653 3.812 1 98.81 102 PHE A C 1
ATOM 813 O O . PHE A 1 102 ? 4.602 0.468 4.266 1 98.81 102 PHE A O 1
ATOM 820 N N . ASP A 1 103 ? 5.637 -0.881 2.816 1 98.88 103 ASP A N 1
ATOM 821 C CA . ASP A 1 103 ? 6.281 0.254 2.166 1 98.88 103 ASP A CA 1
ATOM 822 C C . ASP A 1 103 ? 5.25 1.18 1.524 1 98.88 103 ASP A C 1
ATOM 824 O O . ASP A 1 103 ? 5.262 2.389 1.764 1 98.88 103 ASP A O 1
ATOM 828 N N . SER A 1 104 ? 4.34 0.645 0.763 1 98.19 104 SER A N 1
ATOM 829 C CA . SER A 1 104 ? 3.402 1.474 0.011 1 98.19 104 SER A CA 1
ATOM 830 C C . SER A 1 104 ? 2.35 2.09 0.927 1 98.19 104 SER A C 1
ATOM 832 O O . SER A 1 104 ? 1.933 3.23 0.723 1 98.19 104 SER A O 1
ATOM 834 N N . GLY A 1 105 ? 2.004 1.362 2.008 1 98.31 105 GLY A N 1
ATOM 835 C CA . GLY A 1 105 ? 0.85 1.765 2.795 1 98.31 105 GLY A CA 1
ATOM 836 C C . GLY A 1 105 ? 1.225 2.459 4.09 1 98.31 105 GLY A C 1
ATOM 837 O O . GLY A 1 105 ? 0.384 3.104 4.723 1 98.31 105 GLY A O 1
ATOM 838 N N . VAL A 1 106 ? 2.494 2.342 4.5 1 98.44 106 VAL A N 1
ATOM 839 C CA . VAL A 1 106 ? 2.914 2.893 5.785 1 98.44 106 VAL A CA 1
ATOM 840 C C . VAL A 1 106 ? 4.16 3.756 5.594 1 98.44 106 VAL A C 1
ATOM 842 O O . VAL A 1 106 ? 4.113 4.973 5.789 1 98.44 106 VAL A O 1
ATOM 845 N N . LEU A 1 107 ? 5.223 3.193 5.133 1 98.81 107 LEU A N 1
ATOM 846 C CA . LEU A 1 107 ? 6.531 3.834 5.109 1 98.81 107 LEU A CA 1
ATOM 847 C C . LEU A 1 107 ? 6.559 4.973 4.094 1 98.81 107 LEU A C 1
ATOM 849 O O . LEU A 1 107 ? 6.742 6.137 4.465 1 98.81 107 LEU A O 1
ATOM 853 N N . PHE A 1 108 ? 6.207 4.707 2.885 1 98.81 108 PHE A N 1
ATOM 854 C CA . PHE A 1 108 ? 6.277 5.723 1.842 1 98.81 108 PHE A CA 1
ATOM 855 C C . PHE A 1 108 ? 5.152 6.742 2.004 1 98.81 108 PHE A C 1
ATOM 857 O O . PHE A 1 108 ? 5.34 7.93 1.727 1 98.81 108 PHE A O 1
ATOM 864 N N . VAL A 1 109 ? 4.023 6.293 2.439 1 98.19 109 VAL A N 1
ATOM 865 C CA . VAL A 1 109 ? 2.916 7.215 2.67 1 98.19 109 VAL A CA 1
ATOM 866 C C . VAL A 1 109 ? 3.34 8.297 3.66 1 98.19 109 VAL A C 1
ATOM 868 O O . VAL A 1 109 ? 3.035 9.477 3.469 1 98.19 109 VAL A O 1
ATOM 871 N N . ARG A 1 110 ? 3.998 7.941 4.691 1 98.25 110 ARG A N 1
ATOM 872 C CA . ARG A 1 110 ? 4.402 8.875 5.734 1 98.25 110 ARG A CA 1
ATOM 873 C C . ARG A 1 110 ? 5.473 9.836 5.227 1 98.25 110 ARG A C 1
ATOM 875 O O . ARG A 1 110 ? 5.434 11.031 5.531 1 98.25 110 ARG A O 1
ATOM 882 N N . LEU A 1 111 ? 6.402 9.32 4.438 1 98.44 111 LEU A N 1
ATOM 883 C CA . LEU A 1 111 ? 7.348 10.195 3.758 1 98.44 111 LEU A CA 1
ATOM 884 C C . LEU A 1 111 ? 6.629 11.109 2.771 1 98.44 111 LEU A C 1
ATOM 886 O O . LEU A 1 111 ? 6.906 12.312 2.717 1 98.44 111 LEU A O 1
ATOM 890 N N . GLY A 1 112 ? 5.719 10.547 2.012 1 97.25 112 GLY A N 1
ATOM 891 C CA . GLY A 1 112 ? 4.969 11.289 1.009 1 97.25 112 GLY A CA 1
ATOM 892 C C . GLY A 1 112 ? 4.195 12.461 1.587 1 97.25 112 GLY A C 1
ATOM 893 O O . GLY A 1 112 ? 4.086 13.508 0.953 1 97.25 112 GLY A O 1
ATOM 894 N N . MET A 1 113 ? 3.701 12.281 2.783 1 96.25 113 MET A N 1
ATOM 895 C CA . MET A 1 113 ? 2.941 13.352 3.426 1 96.25 113 MET A CA 1
ATOM 896 C C . MET A 1 113 ? 3.846 14.523 3.771 1 96.25 113 MET A C 1
ATOM 898 O O . MET A 1 113 ? 3.42 15.68 3.701 1 96.25 113 MET A O 1
ATOM 902 N N . ILE A 1 114 ? 5.027 14.242 4.148 1 97.19 114 ILE A N 1
ATOM 903 C CA . ILE A 1 114 ? 5.996 15.297 4.434 1 97.19 114 ILE A CA 1
ATOM 904 C C . ILE A 1 114 ? 6.371 16.016 3.139 1 97.19 114 ILE A C 1
ATOM 906 O O . ILE A 1 114 ? 6.383 17.25 3.086 1 97.19 114 ILE A O 1
ATOM 910 N N . ILE A 1 115 ? 6.598 15.273 2.111 1 96.38 115 ILE A N 1
ATOM 911 C CA . ILE A 1 115 ? 6.98 15.828 0.82 1 96.38 115 ILE A CA 1
ATOM 912 C C . ILE A 1 115 ? 5.844 16.688 0.276 1 96.38 115 ILE A C 1
ATOM 914 O O . ILE A 1 115 ? 6.074 17.797 -0.21 1 96.38 115 ILE A O 1
ATOM 918 N N . LYS A 1 116 ? 4.664 16.172 0.359 1 93.94 116 LYS A N 1
ATOM 919 C CA . LYS A 1 116 ? 3.486 16.906 -0.105 1 93.94 116 LYS A CA 1
ATOM 920 C C . LYS A 1 116 ? 3.355 18.25 0.611 1 93.94 116 LYS A C 1
ATOM 922 O O . LYS A 1 116 ? 3.033 19.266 -0.012 1 93.94 116 LYS A O 1
ATOM 927 N N . GLN A 1 117 ? 3.58 18.219 1.875 1 94.44 117 GLN A N 1
ATOM 928 C CA . GLN A 1 117 ? 3.502 19.422 2.684 1 94.44 117 GLN A CA 1
ATOM 929 C C . GLN A 1 117 ? 4.48 20.484 2.184 1 94.44 117 GLN A C 1
ATOM 931 O O . GLN A 1 117 ? 4.133 21.656 2.082 1 94.44 117 GLN A O 1
ATOM 936 N N . ILE A 1 118 ? 5.613 20.094 1.823 1 95.44 118 ILE A N 1
ATOM 937 C CA . ILE A 1 118 ? 6.676 21.016 1.437 1 95.44 118 ILE A CA 1
ATOM 938 C C . ILE A 1 118 ? 6.477 21.453 -0.011 1 95.44 118 ILE A C 1
ATOM 940 O O . ILE A 1 118 ? 6.465 22.656 -0.304 1 95.44 118 ILE A O 1
ATOM 944 N N . LEU A 1 119 ? 6.195 20.547 -0.9 1 93.38 119 LEU A N 1
ATOM 945 C CA . LEU A 1 119 ? 6.27 20.828 -2.33 1 93.38 119 LEU A CA 1
ATOM 946 C C . LEU A 1 119 ? 4.914 21.281 -2.863 1 93.38 119 LEU A C 1
ATOM 948 O O . LEU A 1 119 ? 4.852 22.062 -3.814 1 93.38 119 LEU A O 1
ATOM 952 N N . TYR A 1 120 ? 3.879 20.859 -2.268 1 89.44 120 TYR A N 1
ATOM 953 C CA . TYR A 1 120 ? 2.576 21.141 -2.865 1 89.44 120 TYR A CA 1
ATOM 954 C C . TYR A 1 120 ? 1.763 22.078 -1.99 1 89.44 120 TYR A C 1
ATOM 956 O O . TYR A 1 120 ? 0.937 22.844 -2.494 1 89.44 120 TYR A O 1
ATOM 964 N N . GLN A 1 121 ? 2.018 22.016 -0.693 1 92.38 121 GLN A N 1
ATOM 965 C CA . GLN A 1 121 ? 1.282 22.891 0.209 1 92.38 121 GLN A CA 1
ATOM 966 C C . GLN A 1 121 ? 2.104 24.125 0.566 1 92.38 121 GLN A C 1
ATOM 968 O O . GLN A 1 121 ? 1.614 25.031 1.249 1 92.38 121 GLN A O 1
ATOM 973 N N . ASN A 1 122 ? 3.299 24.172 0.178 1 95.38 122 ASN A N 1
ATOM 974 C CA . ASN A 1 122 ? 4.203 25.297 0.405 1 95.38 122 ASN A CA 1
ATOM 975 C C . ASN A 1 122 ? 4.277 25.656 1.884 1 95.38 122 ASN A C 1
ATOM 977 O O . ASN A 1 122 ? 4.211 26.844 2.238 1 95.38 122 ASN A O 1
ATOM 981 N N . ASP A 1 123 ? 4.297 24.672 2.686 1 95.62 123 ASP A N 1
ATOM 982 C CA . ASP A 1 123 ? 4.434 24.828 4.129 1 95.62 123 ASP A CA 1
ATOM 983 C C . ASP A 1 123 ? 5.738 24.219 4.629 1 95.62 123 ASP A C 1
ATOM 985 O O . ASP A 1 123 ? 5.875 22.984 4.664 1 95.62 123 ASP A O 1
ATOM 989 N N . PRO A 1 124 ? 6.668 25.047 5.043 1 95.19 124 PRO A N 1
ATOM 990 C CA . PRO A 1 124 ? 7.973 24.531 5.465 1 95.19 124 PRO A CA 1
ATOM 991 C C . PRO A 1 124 ? 7.945 23.938 6.871 1 95.19 124 PRO A C 1
ATOM 993 O O . PRO A 1 124 ? 8.938 23.359 7.324 1 95.19 124 PRO A O 1
ATOM 996 N N . ASN A 1 125 ? 6.898 24.172 7.57 1 95 125 ASN A N 1
ATOM 997 C CA . ASN A 1 125 ? 6.801 23.703 8.945 1 95 125 ASN A CA 1
ATOM 998 C C . ASN A 1 125 ? 6.273 22.266 9.008 1 95 125 ASN A C 1
ATOM 1000 O O . ASN A 1 125 ? 5.078 22.031 8.836 1 95 125 ASN A O 1
ATOM 1004 N N . ILE A 1 126 ? 7.098 21.328 9.297 1 94.62 126 ILE A N 1
ATOM 1005 C CA . ILE A 1 126 ? 6.711 19.922 9.414 1 94.62 126 ILE A CA 1
ATOM 1006 C C . ILE A 1 126 ? 6.164 19.656 10.812 1 94.62 126 ILE A C 1
ATOM 1008 O O . ILE A 1 126 ? 6.906 19.719 11.797 1 94.62 126 ILE A O 1
ATOM 1012 N N . PRO A 1 127 ? 4.977 19.312 10.906 1 94.81 127 PRO A N 1
ATOM 1013 C CA . PRO A 1 127 ? 4.41 19.031 12.227 1 94.81 127 PRO A CA 1
ATOM 1014 C C . PRO A 1 127 ? 5.09 17.859 12.914 1 94.81 127 PRO A C 1
ATOM 1016 O O . PRO A 1 127 ? 5.438 16.875 12.258 1 94.81 127 PRO A O 1
ATOM 1019 N N . GLN A 1 128 ? 5.191 17.969 14.242 1 96.56 128 GLN A N 1
ATOM 1020 C CA . GLN A 1 128 ? 5.789 16.891 15.031 1 96.56 128 GLN A CA 1
ATOM 1021 C C . GLN A 1 128 ? 5.035 15.578 14.836 1 96.56 128 GLN A C 1
ATOM 1023 O O . GLN A 1 128 ? 5.637 14.508 14.836 1 96.56 128 GLN A O 1
ATOM 1028 N N . ALA A 1 129 ? 3.777 15.656 14.594 1 94.75 129 ALA A N 1
ATOM 1029 C CA . ALA A 1 129 ? 2.951 14.461 14.406 1 94.75 129 ALA A CA 1
ATOM 1030 C C . ALA A 1 129 ? 3.406 13.656 13.195 1 94.75 129 ALA A C 1
ATOM 1032 O O . ALA A 1 129 ? 3.342 12.43 13.195 1 94.75 129 ALA A O 1
ATOM 1033 N N . LYS A 1 130 ? 3.816 14.336 12.156 1 96.44 130 LYS A N 1
ATOM 1034 C CA . LYS A 1 130 ? 4.301 13.648 10.961 1 96.44 130 LYS A CA 1
ATOM 1035 C C . LYS A 1 130 ? 5.637 12.961 11.227 1 96.44 130 LYS A C 1
ATOM 1037 O O . LYS A 1 130 ? 5.887 11.859 10.734 1 96.44 130 LYS A O 1
ATOM 1042 N N . LEU A 1 131 ? 6.477 13.648 12 1 97.75 131 LEU A N 1
ATOM 1043 C CA . LEU A 1 131 ? 7.754 13.047 12.375 1 97.75 131 LEU A CA 1
ATOM 1044 C C . LEU A 1 131 ? 7.539 11.859 13.305 1 97.75 131 LEU A C 1
ATOM 1046 O O . LEU A 1 131 ? 8.258 10.859 13.219 1 97.75 131 LEU A O 1
ATOM 1050 N N . ASP A 1 132 ? 6.559 11.953 14.172 1 97.62 132 ASP A N 1
ATOM 1051 C CA . ASP A 1 132 ? 6.215 10.836 15.047 1 97.62 132 ASP A CA 1
ATOM 1052 C C . ASP A 1 132 ? 5.73 9.633 14.242 1 97.62 132 ASP A C 1
ATOM 1054 O O . ASP A 1 132 ? 6.066 8.492 14.555 1 97.62 132 ASP A O 1
ATOM 1058 N N . ASP A 1 133 ? 4.945 9.922 13.227 1 97.06 133 ASP A N 1
ATOM 1059 C CA . ASP A 1 133 ? 4.48 8.852 12.344 1 97.06 133 ASP A CA 1
ATOM 1060 C C . ASP A 1 133 ? 5.656 8.148 11.672 1 97.06 133 ASP A C 1
ATOM 1062 O O . ASP A 1 133 ? 5.68 6.918 11.586 1 97.06 133 ASP A O 1
ATOM 1066 N N . LEU A 1 134 ? 6.586 8.906 11.18 1 98.25 134 LEU A N 1
ATOM 1067 C CA . LEU A 1 134 ? 7.773 8.344 10.539 1 98.25 134 LEU A CA 1
ATOM 1068 C C . LEU A 1 134 ? 8.594 7.539 11.547 1 98.25 134 LEU A C 1
ATOM 1070 O O . LEU A 1 134 ? 9.102 6.461 11.219 1 98.25 134 LEU A O 1
ATOM 1074 N N . SER A 1 135 ? 8.719 8.047 12.758 1 98.56 135 SER A N 1
ATOM 1075 C CA . SER A 1 135 ? 9.422 7.344 13.828 1 98.56 135 SER A CA 1
ATOM 1076 C C . SER A 1 135 ? 8.766 5.996 14.125 1 98.56 135 SER A C 1
ATOM 1078 O O . SER A 1 135 ? 9.461 5.008 14.367 1 98.56 135 SER A O 1
ATOM 1080 N N . GLU A 1 136 ? 7.504 5.957 14.117 1 98.19 136 GLU A N 1
ATOM 1081 C CA . GLU A 1 136 ? 6.797 4.695 14.312 1 98.19 136 GLU A CA 1
ATOM 1082 C C . GLU A 1 136 ? 7.125 3.699 13.203 1 98.19 136 GLU A C 1
ATOM 1084 O O . GLU A 1 136 ? 7.32 2.512 13.469 1 98.19 136 GLU A O 1
ATOM 1089 N N . ALA A 1 137 ? 7.168 4.18 12.008 1 98.62 137 ALA A N 1
ATOM 1090 C CA . ALA A 1 137 ? 7.547 3.312 10.891 1 98.62 137 ALA A CA 1
ATOM 1091 C C . ALA A 1 137 ? 8.953 2.748 11.086 1 98.62 137 ALA A C 1
ATOM 1093 O O . ALA A 1 137 ? 9.203 1.578 10.789 1 98.62 137 ALA A O 1
ATOM 1094 N N . TYR A 1 138 ? 9.875 3.592 11.594 1 98.75 138 TYR A N 1
ATOM 1095 C CA . TYR A 1 138 ? 11.219 3.123 11.922 1 98.75 138 TYR A CA 1
ATOM 1096 C C . TYR A 1 138 ? 11.172 2.004 12.953 1 98.75 138 TYR A C 1
ATOM 1098 O O . TYR A 1 138 ? 11.914 1.022 12.852 1 98.75 138 TYR A O 1
ATOM 1106 N N . SER A 1 139 ? 10.305 2.166 13.891 1 98.56 139 SER A N 1
ATOM 1107 C CA . SER A 1 139 ? 10.18 1.15 14.93 1 98.56 139 SER A CA 1
ATOM 1108 C C . SER A 1 139 ? 9.695 -0.177 14.352 1 98.56 139 SER A C 1
ATOM 1110 O O . SER A 1 139 ? 10.164 -1.242 14.758 1 98.56 139 SER A O 1
ATOM 1112 N N . PHE A 1 140 ? 8.766 -0.102 13.445 1 98.25 140 PHE A N 1
ATOM 1113 C CA . PHE A 1 140 ? 8.305 -1.317 12.789 1 98.25 140 PHE A CA 1
ATOM 1114 C C . PHE A 1 140 ? 9.438 -1.974 12.016 1 98.25 140 PHE A C 1
ATOM 1116 O O . PHE A 1 140 ? 9.664 -3.182 12.125 1 98.25 140 PHE A O 1
ATOM 1123 N N . LEU A 1 141 ? 10.18 -1.181 11.258 1 98.69 141 LEU A N 1
ATOM 1124 C CA . LEU A 1 141 ? 11.312 -1.706 10.508 1 98.69 141 LEU A CA 1
ATOM 1125 C C . LEU A 1 141 ? 12.312 -2.381 11.438 1 98.69 141 LEU A C 1
ATOM 1127 O O . LEU A 1 141 ? 12.781 -3.486 11.156 1 98.69 141 LEU A O 1
ATOM 1131 N N . ASP A 1 142 ? 12.625 -1.682 12.5 1 98.81 142 ASP A N 1
ATOM 1132 C CA . ASP A 1 142 ? 13.586 -2.227 13.453 1 98.81 142 ASP A CA 1
ATOM 1133 C C . ASP A 1 142 ? 13.102 -3.561 14.023 1 98.81 142 ASP A C 1
ATOM 1135 O O . ASP A 1 142 ? 13.891 -4.496 14.18 1 98.81 142 ASP A O 1
ATOM 1139 N N . THR A 1 143 ? 11.836 -3.65 14.281 1 98 143 THR A N 1
ATOM 1140 C CA . THR A 1 143 ? 11.242 -4.863 14.82 1 98 143 THR A CA 1
ATOM 1141 C C . THR A 1 143 ? 11.305 -6 13.805 1 98 143 THR A C 1
ATOM 1143 O O . THR A 1 143 ? 11.641 -7.133 14.156 1 98 143 THR A O 1
ATOM 1146 N N . PHE A 1 144 ? 10.984 -5.691 12.5 1 97.5 144 PHE A N 1
ATOM 1147 C CA . PHE A 1 144 ? 11.086 -6.699 11.453 1 97.5 144 PHE A CA 1
ATOM 1148 C C . PHE A 1 144 ? 12.484 -7.305 11.414 1 97.5 144 PHE A C 1
ATOM 1150 O O . PHE A 1 144 ? 12.648 -8.484 11.094 1 97.5 144 PHE A O 1
ATOM 1157 N N . LEU A 1 145 ? 13.453 -6.527 11.75 1 98.5 145 LEU A N 1
ATOM 1158 C CA . LEU A 1 145 ? 14.852 -6.871 11.547 1 98.5 145 LEU A CA 1
ATOM 1159 C C . LEU A 1 145 ? 15.453 -7.496 12.797 1 98.5 145 LEU A C 1
ATOM 1161 O O . LEU A 1 145 ? 16.641 -7.848 12.82 1 98.5 145 LEU A O 1
ATOM 1165 N N . THR A 1 146 ? 14.688 -7.648 13.844 1 96.5 146 THR A N 1
ATOM 1166 C CA . THR A 1 146 ? 15.172 -8.281 15.062 1 96.5 146 THR A CA 1
ATOM 1167 C C . THR A 1 146 ? 15.422 -9.773 14.844 1 96.5 146 THR A C 1
ATOM 1169 O O . THR A 1 146 ? 16.297 -10.367 15.477 1 96.5 146 THR A O 1
ATOM 1172 N N . LYS A 1 147 ? 14.727 -10.391 13.883 1 87.31 147 LYS A N 1
ATOM 1173 C CA . LYS A 1 147 ? 14.773 -11.844 13.773 1 87.31 147 LYS A CA 1
ATOM 1174 C C . LYS A 1 147 ? 15.516 -12.273 12.508 1 87.31 147 LYS A C 1
ATOM 1176 O O . LYS A 1 147 ? 15.82 -13.461 12.336 1 87.31 147 LYS A O 1
ATOM 1181 N N . SER A 1 148 ? 15.789 -11.383 11.711 1 94.69 148 SER A N 1
ATOM 1182 C CA . SER A 1 148 ? 16.422 -11.719 10.438 1 94.69 148 SER A CA 1
ATOM 1183 C C . SER A 1 148 ? 17.328 -10.586 9.961 1 94.69 148 SER A C 1
ATOM 1185 O O . SER A 1 148 ? 17.172 -9.438 10.391 1 94.69 148 SER A O 1
ATOM 1187 N N . GLN A 1 149 ? 18.219 -10.953 9.062 1 97.06 149 GLN A N 1
ATOM 1188 C CA . GLN A 1 149 ? 19.156 -9.992 8.508 1 97.06 149 GLN A CA 1
ATOM 1189 C C . GLN A 1 149 ? 18.469 -9.047 7.527 1 97.06 149 GLN A C 1
ATOM 1191 O O . GLN A 1 149 ? 18.906 -7.906 7.344 1 97.06 149 GLN A O 1
ATOM 1196 N N . TYR A 1 150 ? 17.453 -9.594 6.926 1 98.81 150 TYR A N 1
ATOM 1197 C CA . TYR A 1 150 ? 16.703 -8.797 5.961 1 98.81 150 TYR A CA 1
ATOM 1198 C C . TYR A 1 150 ? 15.227 -8.734 6.336 1 98.81 150 TYR A C 1
ATOM 1200 O O . TYR A 1 150 ? 14.797 -9.375 7.301 1 98.81 150 TYR A O 1
ATOM 1208 N N . LEU A 1 151 ? 14.492 -7.965 5.688 1 98.75 151 LEU A N 1
ATOM 1209 C CA . LEU A 1 151 ? 13.164 -7.559 6.117 1 98.75 151 LEU A CA 1
ATOM 1210 C C . LEU A 1 151 ? 12.195 -8.742 6.094 1 98.75 151 LEU A C 1
ATOM 1212 O O . LEU A 1 151 ? 11.227 -8.773 6.855 1 98.75 151 LEU A O 1
ATOM 1216 N N . SER A 1 152 ? 12.391 -9.68 5.184 1 98.06 152 SER A N 1
ATOM 1217 C CA . SER A 1 152 ? 11.438 -10.781 5.055 1 98.06 152 SER A CA 1
ATOM 1218 C C . SER A 1 152 ? 12.109 -12.125 5.312 1 98.06 152 SER A C 1
ATOM 1220 O O . SER A 1 152 ? 11.586 -13.172 4.91 1 98.06 152 SER A O 1
ATOM 1222 N N . GLY A 1 153 ? 13.336 -12.094 5.883 1 97.25 153 GLY A N 1
ATOM 1223 C CA . GLY A 1 153 ? 14.047 -13.328 6.148 1 97.25 153 GLY A CA 1
ATOM 1224 C C . GLY A 1 153 ? 15.555 -13.18 6.062 1 97.25 153 GLY A C 1
ATOM 1225 O O . GLY A 1 153 ? 16.078 -12.062 6.113 1 97.25 153 GLY A O 1
ATOM 1226 N N . PRO A 1 154 ? 16.219 -14.297 5.918 1 97.31 154 PRO A N 1
ATOM 1227 C CA . PRO A 1 154 ? 17.672 -14.281 5.996 1 97.31 154 PRO A CA 1
ATOM 1228 C C . PRO A 1 154 ? 18.328 -13.766 4.715 1 97.31 154 PRO A C 1
ATOM 1230 O O . PRO A 1 154 ? 19.531 -13.461 4.703 1 97.31 154 PRO A O 1
ATOM 1233 N N . SER A 1 155 ? 17.609 -13.758 3.654 1 98 155 SER A N 1
ATOM 1234 C CA . SER A 1 155 ? 18.172 -13.328 2.375 1 98 155 SER A CA 1
ATOM 1235 C C . SER A 1 155 ? 17.484 -12.062 1.867 1 98 155 SER A C 1
ATOM 1237 O O . SER A 1 155 ? 16.312 -11.82 2.166 1 98 155 SER A O 1
ATOM 1239 N N . MET A 1 156 ? 18.266 -11.305 1.072 1 98.62 156 MET A N 1
ATOM 1240 C CA . MET A 1 156 ? 17.719 -10.086 0.475 1 98.62 156 MET A CA 1
ATOM 1241 C C . MET A 1 156 ? 16.594 -10.406 -0.5 1 98.62 156 MET A C 1
ATOM 1243 O O . MET A 1 156 ? 16.688 -11.375 -1.259 1 98.62 156 MET A O 1
ATOM 1247 N N . THR A 1 157 ? 15.562 -9.664 -0.464 1 98.88 157 THR A N 1
ATOM 1248 C CA . THR A 1 157 ? 14.453 -9.742 -1.413 1 98.88 157 THR A CA 1
ATOM 1249 C C . THR A 1 157 ? 14.125 -8.367 -1.974 1 98.88 157 THR A C 1
ATOM 1251 O O . THR A 1 157 ? 14.758 -7.375 -1.616 1 98.88 157 THR A O 1
ATOM 1254 N N . ILE A 1 158 ? 13.117 -8.25 -2.789 1 98.94 158 ILE A N 1
ATOM 1255 C CA . ILE A 1 158 ? 12.672 -6.98 -3.357 1 98.94 158 ILE A CA 1
ATOM 1256 C C . ILE A 1 158 ? 12.094 -6.094 -2.254 1 98.94 158 ILE A C 1
ATOM 1258 O O . ILE A 1 158 ? 12.047 -4.871 -2.395 1 98.94 158 ILE A O 1
ATOM 1262 N N . ALA A 1 159 ? 11.648 -6.672 -1.152 1 98.94 159 ALA A N 1
ATOM 1263 C CA . ALA A 1 159 ? 11.188 -5.871 -0.019 1 98.94 159 ALA A CA 1
ATOM 1264 C C . ALA A 1 159 ? 12.305 -4.965 0.496 1 98.94 159 ALA A C 1
ATOM 1266 O O . ALA A 1 159 ? 12.07 -3.801 0.818 1 98.94 159 ALA A O 1
ATOM 1267 N N . ASP A 1 160 ? 13.5 -5.492 0.571 1 98.94 160 ASP A N 1
ATOM 1268 C CA . ASP A 1 160 ? 14.641 -4.711 1.038 1 98.94 160 ASP A CA 1
ATOM 1269 C C . ASP A 1 160 ? 14.969 -3.578 0.065 1 98.94 160 ASP A C 1
ATOM 1271 O O . ASP A 1 160 ? 15.234 -2.447 0.485 1 98.94 160 ASP A O 1
ATOM 1275 N N . LEU A 1 161 ? 14.93 -3.9 -1.18 1 98.94 161 LEU A N 1
ATOM 1276 C CA . LEU A 1 161 ? 15.297 -2.949 -2.221 1 98.94 161 LEU A CA 1
ATOM 1277 C C . LEU A 1 161 ? 14.281 -1.816 -2.309 1 98.94 161 LEU A C 1
ATOM 1279 O O . LEU A 1 161 ? 14.648 -0.662 -2.533 1 98.94 161 LEU A O 1
ATOM 1283 N N . CYS A 1 162 ? 13.031 -2.096 -2.09 1 98.94 162 CYS A N 1
ATOM 1284 C CA . CYS A 1 162 ? 11.992 -1.069 -2.109 1 98.94 162 CYS A CA 1
ATOM 1285 C C . CYS A 1 162 ? 12.039 -0.223 -0.843 1 98.94 162 CYS A C 1
ATOM 1287 O O . CYS A 1 162 ? 12.055 1.008 -0.914 1 98.94 162 CYS A O 1
ATOM 1289 N N . CYS A 1 163 ? 12.156 -0.833 0.302 1 98.94 163 CYS A N 1
ATOM 1290 C CA . CYS A 1 163 ? 12.102 -0.116 1.571 1 98.94 163 CYS A CA 1
ATOM 1291 C C . CYS A 1 163 ? 13.344 0.739 1.772 1 98.94 163 CYS A C 1
ATOM 1293 O O . CYS A 1 163 ? 13.281 1.81 2.379 1 98.94 163 CYS A O 1
ATOM 1295 N N . ILE A 1 164 ? 14.5 0.336 1.249 1 98.94 164 ILE A N 1
ATOM 1296 C CA . ILE A 1 164 ? 15.719 1.115 1.454 1 98.94 164 ILE A CA 1
ATOM 1297 C C . ILE A 1 164 ? 15.625 2.422 0.67 1 98.94 164 ILE A C 1
ATOM 1299 O O . ILE A 1 164 ? 16.125 3.457 1.117 1 98.94 164 ILE A O 1
ATOM 1303 N N . ALA A 1 165 ? 14.984 2.371 -0.515 1 98.94 165 ALA A N 1
ATOM 1304 C CA . ALA A 1 165 ? 14.797 3.6 -1.283 1 98.94 165 ALA A CA 1
ATOM 1305 C C . ALA A 1 165 ? 13.992 4.625 -0.495 1 98.94 165 ALA A C 1
ATOM 1307 O O . ALA A 1 165 ? 14.352 5.801 -0.436 1 98.94 165 ALA A O 1
ATOM 1308 N N . THR A 1 166 ? 12.938 4.18 0.151 1 98.88 166 THR A N 1
ATOM 1309 C CA . THR A 1 166 ? 12.102 5.062 0.961 1 98.88 166 THR A CA 1
ATOM 1310 C C . THR A 1 166 ? 12.852 5.512 2.215 1 98.88 166 THR A C 1
ATOM 1312 O O . THR A 1 166 ? 12.883 6.699 2.533 1 98.88 166 THR A O 1
ATOM 1315 N N . THR A 1 167 ? 13.5 4.594 2.9 1 98.94 167 THR A N 1
ATOM 1316 C CA . THR A 1 167 ? 14.141 4.879 4.176 1 98.94 167 THR A CA 1
ATOM 1317 C C . THR A 1 167 ? 15.305 5.84 3.992 1 98.94 167 THR A C 1
ATOM 1319 O O . THR A 1 167 ? 15.477 6.781 4.77 1 98.94 167 THR A O 1
ATOM 1322 N N . SER A 1 168 ? 16.062 5.621 2.945 1 98.81 168 SER A N 1
ATOM 1323 C CA . SER A 1 168 ? 17.203 6.504 2.686 1 98.81 168 SER A CA 1
ATOM 1324 C C . SER A 1 168 ? 16.734 7.926 2.395 1 98.81 168 SER A C 1
ATOM 1326 O O . SER A 1 168 ? 17.406 8.891 2.785 1 98.81 168 SER A O 1
ATOM 1328 N N . SER A 1 169 ? 15.609 8.062 1.799 1 98.38 169 SER A N 1
ATOM 1329 C CA . SER A 1 169 ? 15.055 9.367 1.481 1 98.38 169 SER A CA 1
ATOM 1330 C C . SER A 1 169 ? 14.516 10.055 2.73 1 98.38 169 SER A C 1
ATOM 1332 O O . SER A 1 169 ? 14.398 11.281 2.77 1 98.38 169 SER A O 1
ATOM 1334 N N . SER A 1 170 ? 14.195 9.297 3.736 1 98.25 170 SER A N 1
ATOM 1335 C CA . SER A 1 170 ? 13.578 9.82 4.953 1 98.25 170 SER A CA 1
ATOM 1336 C C . SER A 1 170 ? 14.625 10.422 5.891 1 98.25 170 SER A C 1
ATOM 1338 O O . SER A 1 170 ? 14.289 11.148 6.824 1 98.25 170 SER A O 1
ATOM 1340 N N . GLN A 1 171 ? 15.914 10.188 5.609 1 96.94 171 GLN A N 1
ATOM 1341 C CA . GLN A 1 171 ? 17.016 10.586 6.492 1 96.94 171 GLN A CA 1
ATOM 1342 C C . GLN A 1 171 ? 17.141 12.102 6.559 1 96.94 171 GLN A C 1
ATOM 1344 O O . GLN A 1 171 ? 17.703 12.641 7.516 1 96.94 171 GLN A O 1
ATOM 1349 N N . GLY A 1 172 ? 16.641 12.773 5.582 1 94.12 172 GLY A N 1
ATOM 1350 C CA . GLY A 1 172 ? 16.719 14.227 5.566 1 94.12 172 GLY A CA 1
ATOM 1351 C C . GLY A 1 172 ? 15.781 14.883 6.566 1 94.12 172 GLY A C 1
ATOM 1352 O O . GLY A 1 172 ? 15.992 16.031 6.957 1 94.12 172 GLY A O 1
ATOM 1353 N N . PHE A 1 173 ? 14.82 14.141 6.996 1 94.5 173 PHE A N 1
ATOM 1354 C CA . PHE A 1 173 ? 13.797 14.68 7.883 1 94.5 173 PHE A CA 1
ATOM 1355 C C . PHE A 1 173 ? 13.93 14.102 9.281 1 94.5 173 PHE A C 1
ATOM 1357 O O . PHE A 1 173 ? 13.703 14.797 10.273 1 94.5 173 PHE A O 1
ATOM 1364 N N . LEU A 1 174 ? 14.203 12.875 9.266 1 97.12 174 LEU A N 1
ATOM 1365 C CA . LEU A 1 174 ? 14.383 12.156 10.516 1 97.12 174 LEU A CA 1
ATOM 1366 C C . LEU A 1 174 ? 15.516 11.148 10.406 1 97.12 174 LEU A C 1
ATOM 1368 O O . LEU A 1 174 ? 15.297 10.008 9.992 1 97.12 174 LEU A O 1
ATOM 1372 N N . PRO A 1 175 ? 16.656 11.516 10.789 1 98 175 PRO A N 1
ATOM 1373 C CA . PRO A 1 175 ? 17.766 10.562 10.742 1 98 175 PRO A CA 1
ATOM 1374 C C . PRO A 1 175 ? 17.547 9.344 11.641 1 98 175 PRO A C 1
ATOM 1376 O O . PRO A 1 175 ? 17 9.484 12.742 1 98 175 PRO A O 1
ATOM 1379 N N . VAL A 1 176 ? 17.984 8.211 11.156 1 98.5 176 VAL A N 1
ATOM 1380 C CA . VAL A 1 176 ? 17.891 6.996 11.961 1 98.5 176 VAL A CA 1
ATOM 1381 C C . VAL A 1 176 ? 18.922 7.039 13.086 1 98.5 176 VAL A C 1
ATOM 1383 O O . VAL A 1 176 ? 20.125 7.145 12.836 1 98.5 176 VAL A O 1
ATOM 1386 N N . ASP A 1 177 ? 18.438 6.996 14.281 1 98.31 177 ASP A N 1
ATOM 1387 C CA . ASP A 1 177 ? 19.281 6.941 15.469 1 98.31 177 ASP A CA 1
ATOM 1388 C C . ASP A 1 177 ? 19.75 5.516 15.742 1 98.31 177 ASP A C 1
ATOM 1390 O O . ASP A 1 177 ? 18.953 4.656 16.125 1 98.31 177 ASP A O 1
ATOM 1394 N N . PRO A 1 178 ? 21.031 5.242 15.602 1 98.38 178 PRO A N 1
ATOM 1395 C CA . PRO A 1 178 ? 21.5 3.867 15.758 1 98.38 178 PRO A CA 1
ATOM 1396 C C . PRO A 1 178 ? 21.297 3.326 17.172 1 98.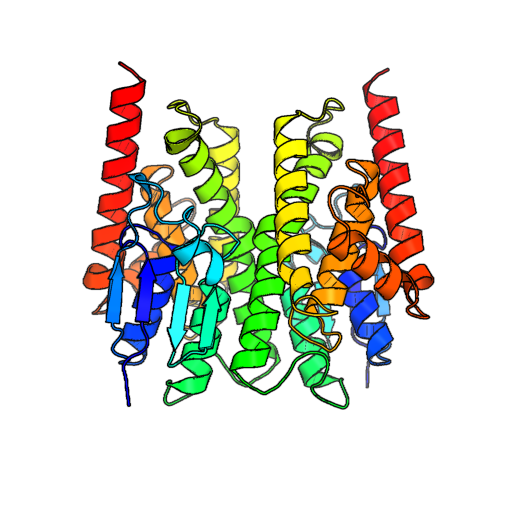38 178 PRO A C 1
ATOM 1398 O O . PRO A 1 178 ? 21.266 2.109 17.375 1 98.38 178 PRO A O 1
ATOM 1401 N N . GLU A 1 179 ? 21.188 4.137 18.172 1 98.5 179 GLU A N 1
ATOM 1402 C CA . GLU A 1 179 ? 20.906 3.691 19.531 1 98.5 179 GLU A CA 1
ATOM 1403 C C . GLU A 1 179 ? 19.453 3.275 19.688 1 98.5 179 GLU A C 1
ATOM 1405 O O . GLU A 1 179 ? 19.156 2.273 20.344 1 98.5 179 GLU A O 1
ATOM 1410 N N . LYS A 1 180 ? 18.609 4.043 19.094 1 98.44 180 LYS A N 1
ATOM 1411 C CA . LYS A 1 180 ? 17.172 3.779 19.203 1 98.44 180 LYS A CA 1
ATOM 1412 C C . LYS A 1 180 ? 16.75 2.648 18.266 1 98.44 180 LYS A C 1
ATOM 1414 O O . LYS A 1 180 ? 15.859 1.863 18.609 1 98.44 180 LYS A O 1
ATOM 1419 N N . TYR A 1 181 ? 17.375 2.629 17.078 1 98.69 181 TYR A N 1
ATOM 1420 C CA . TYR A 1 181 ? 17.016 1.657 16.047 1 98.69 181 TYR A CA 1
ATOM 1421 C C . TYR A 1 181 ? 18.25 0.891 15.578 1 98.69 181 TYR A C 1
ATOM 1423 O O . TYR A 1 181 ? 18.641 0.981 14.414 1 98.69 181 TYR A O 1
ATOM 1431 N N . PRO A 1 182 ? 18.797 0.034 16.391 1 98.75 182 PRO A N 1
ATOM 1432 C CA . PRO A 1 182 ? 20.062 -0.609 16.047 1 98.75 182 PRO A CA 1
ATOM 1433 C C . PRO A 1 182 ? 19.938 -1.58 14.883 1 98.75 182 PRO A C 1
ATOM 1435 O O . PRO A 1 182 ? 20.844 -1.661 14.047 1 98.75 182 PRO A O 1
ATOM 1438 N N . ASN A 1 183 ? 18.844 -2.332 14.828 1 98.88 183 ASN A N 1
ATOM 1439 C CA . ASN A 1 183 ? 18.688 -3.295 13.742 1 98.88 183 ASN A CA 1
ATOM 1440 C C . ASN A 1 183 ? 18.453 -2.6 12.406 1 98.88 183 ASN A C 1
ATOM 1442 O O . ASN A 1 183 ? 19 -3.018 11.383 1 98.88 183 ASN A O 1
ATOM 1446 N N . LEU A 1 184 ? 17.656 -1.565 12.461 1 98.81 184 LEU A N 1
ATOM 1447 C CA . LEU A 1 184 ? 17.422 -0.766 11.266 1 98.81 184 LEU A CA 1
ATOM 1448 C C . LEU A 1 184 ? 18.703 -0.14 10.758 1 98.81 184 LEU A C 1
ATOM 1450 O O . LEU A 1 184 ? 18.984 -0.152 9.555 1 98.81 184 LEU A O 1
ATOM 1454 N N . SER A 1 185 ? 19.469 0.397 11.68 1 98.75 185 SER A N 1
ATOM 1455 C CA . SER A 1 185 ? 20.75 0.999 11.328 1 98.75 185 SER A CA 1
ATOM 1456 C C . SER A 1 185 ? 21.672 -0.02 10.68 1 98.75 185 SER A C 1
ATOM 1458 O O . SER A 1 185 ? 22.312 0.27 9.656 1 98.75 185 SER A O 1
ATOM 1460 N N . ALA A 1 186 ? 21.75 -1.148 11.234 1 98.81 186 ALA A N 1
ATOM 1461 C CA . ALA A 1 186 ? 22.594 -2.209 10.695 1 98.81 186 ALA A CA 1
ATOM 1462 C C . ALA A 1 186 ? 22.125 -2.629 9.297 1 98.81 186 ALA A C 1
ATOM 1464 O O . ALA A 1 186 ? 22.953 -2.867 8.414 1 98.81 186 ALA A O 1
ATOM 1465 N N . TRP A 1 187 ? 20.859 -2.75 9.133 1 98.88 187 TRP A N 1
ATOM 1466 C CA . TRP A 1 187 ? 20.266 -3.111 7.844 1 98.88 187 TRP A CA 1
ATOM 1467 C C . TRP A 1 187 ? 20.609 -2.07 6.781 1 98.88 187 TRP A C 1
ATOM 1469 O O . TRP A 1 187 ? 21 -2.416 5.66 1 98.88 187 TRP A O 1
ATOM 1479 N N . MET A 1 188 ? 20.484 -0.804 7.109 1 98.88 188 MET A N 1
ATOM 1480 C CA . MET A 1 188 ? 20.812 0.25 6.156 1 98.88 188 MET A CA 1
ATOM 1481 C C . MET A 1 188 ? 22.281 0.161 5.727 1 98.88 188 MET A C 1
ATOM 1483 O O . MET A 1 188 ? 22.594 0.302 4.547 1 98.88 188 MET A O 1
ATOM 1487 N N . LYS A 1 189 ? 23.125 -0.078 6.66 1 98.69 189 LYS A N 1
ATOM 1488 C CA . LYS A 1 189 ? 24.547 -0.216 6.355 1 98.69 189 LYS A CA 1
ATOM 1489 C C . LYS A 1 189 ? 24.797 -1.404 5.434 1 98.69 189 LYS A C 1
ATOM 1491 O O . LYS A 1 189 ? 25.641 -1.333 4.535 1 98.69 189 LYS A O 1
ATOM 1496 N N . ARG A 1 190 ? 24.125 -2.465 5.684 1 98.75 190 ARG A N 1
ATOM 1497 C CA . ARG A 1 190 ? 24.234 -3.639 4.824 1 98.75 190 ARG A CA 1
ATOM 1498 C C . ARG A 1 190 ? 23.797 -3.318 3.398 1 98.75 190 ARG A C 1
ATOM 1500 O O . ARG A 1 190 ? 24.469 -3.701 2.436 1 98.75 190 ARG A O 1
ATOM 1507 N N . MET A 1 191 ? 22.688 -2.633 3.262 1 98.88 191 MET A N 1
ATOM 1508 C CA . MET A 1 191 ? 22.172 -2.279 1.944 1 98.88 191 MET A CA 1
ATOM 1509 C C . MET A 1 191 ? 23.125 -1.334 1.22 1 98.88 191 MET A C 1
ATOM 1511 O O . MET A 1 191 ? 23.297 -1.428 0.002 1 98.88 191 MET A O 1
ATOM 1515 N N . GLU A 1 192 ? 23.734 -0.478 1.92 1 98.62 192 GLU A N 1
ATOM 1516 C CA . GLU A 1 192 ? 24.656 0.516 1.359 1 98.62 192 GLU A CA 1
ATOM 1517 C C . GLU A 1 192 ? 25.875 -0.149 0.724 1 98.62 192 GLU A C 1
ATOM 1519 O O . GLU A 1 192 ? 26.562 0.466 -0.087 1 98.62 192 GLU A O 1
ATOM 1524 N N . LYS A 1 193 ? 26.109 -1.344 1.055 1 98.44 193 LYS A N 1
ATOM 1525 C CA . LYS A 1 193 ? 27.281 -2.049 0.55 1 98.44 193 LYS A CA 1
ATOM 1526 C C . LYS A 1 193 ? 27.016 -2.633 -0.834 1 98.44 193 LYS A C 1
ATOM 1528 O O . LYS A 1 193 ? 27.953 -3.08 -1.511 1 98.44 193 LYS A O 1
ATOM 1533 N N . LEU A 1 194 ? 25.781 -2.67 -1.243 1 98.44 194 LEU A N 1
ATOM 1534 C CA . LEU A 1 194 ? 25.516 -3.137 -2.598 1 98.44 194 LEU A CA 1
ATOM 1535 C C . LEU A 1 194 ? 26.297 -2.334 -3.623 1 98.44 194 LEU A C 1
ATOM 1537 O O . LEU A 1 194 ? 26.359 -1.104 -3.539 1 98.44 194 LEU A O 1
ATOM 1541 N N . PRO A 1 195 ? 26.875 -2.99 -4.582 1 97.75 195 PRO A N 1
ATOM 1542 C CA . PRO A 1 195 ? 27.766 -2.301 -5.52 1 97.75 195 PRO A CA 1
ATOM 1543 C C . PRO A 1 195 ? 27.062 -1.208 -6.312 1 97.75 195 PRO A C 1
ATOM 1545 O O . PRO A 1 195 ? 27.672 -0.214 -6.699 1 97.75 195 PRO A O 1
ATOM 1548 N N . TYR A 1 196 ? 25.828 -1.328 -6.57 1 97.94 196 TYR A N 1
ATOM 1549 C CA . TYR A 1 196 ? 25.078 -0.396 -7.395 1 97.94 196 TYR A CA 1
ATOM 1550 C C . TYR A 1 196 ? 24.25 0.556 -6.531 1 97.94 196 TYR A C 1
ATOM 1552 O O . TYR A 1 196 ? 23.516 1.388 -7.047 1 97.94 196 TYR A O 1
ATOM 1560 N N . TYR A 1 197 ? 24.375 0.517 -5.246 1 98.75 197 TYR A N 1
ATOM 1561 C CA . TYR A 1 197 ? 23.547 1.284 -4.324 1 98.75 197 TYR A CA 1
ATOM 1562 C C . TYR A 1 197 ? 23.719 2.781 -4.559 1 98.75 197 TYR A C 1
ATOM 1564 O O . TYR A 1 197 ? 22.719 3.504 -4.711 1 98.75 197 TYR A O 1
ATOM 1572 N N . GLU A 1 198 ? 24.922 3.24 -4.578 1 98.69 198 GLU A N 1
ATOM 1573 C CA . GLU A 1 198 ? 25.188 4.668 -4.738 1 98.69 198 GLU A CA 1
ATOM 1574 C C . GLU A 1 198 ? 24.75 5.16 -6.113 1 98.69 198 GLU A C 1
ATOM 1576 O O . GLU A 1 198 ? 24.156 6.238 -6.234 1 98.69 198 GLU A O 1
ATOM 1581 N N . GLU A 1 199 ? 24.969 4.367 -7.059 1 98.38 199 GLU A N 1
ATOM 1582 C CA . GLU A 1 199 ? 24.703 4.734 -8.445 1 98.38 199 GLU A CA 1
ATOM 1583 C C . GLU A 1 199 ? 23.219 4.988 -8.672 1 98.38 199 GLU A C 1
ATOM 1585 O O . GLU A 1 199 ? 22.844 5.949 -9.352 1 98.38 199 GLU A O 1
ATOM 1590 N N . VAL A 1 200 ? 22.391 4.172 -8.039 1 98.62 200 VAL A N 1
ATOM 1591 C CA . VAL A 1 200 ? 20.984 4.277 -8.461 1 98.62 200 VAL A CA 1
ATOM 1592 C C . VAL A 1 200 ? 20.125 4.695 -7.273 1 98.62 200 VAL A C 1
ATOM 1594 O O . VAL A 1 200 ? 18.953 5.043 -7.445 1 98.62 200 VAL A O 1
ATOM 1597 N N . ASN A 1 201 ? 20.656 4.746 -6.047 1 98.88 201 ASN A N 1
ATOM 1598 C CA . ASN A 1 201 ? 19.828 5.117 -4.902 1 98.88 201 ASN A CA 1
ATOM 1599 C C . ASN A 1 201 ? 20.5 6.203 -4.059 1 98.88 201 ASN A C 1
ATOM 1601 O O . ASN A 1 201 ? 19.953 7.293 -3.904 1 98.88 201 ASN A O 1
ATOM 1605 N N . GLY A 1 202 ? 21.719 5.91 -3.521 1 98.75 202 GLY A N 1
ATOM 1606 C CA . GLY A 1 202 ? 22.359 6.801 -2.572 1 98.75 202 GLY A CA 1
ATOM 1607 C C . GLY A 1 202 ? 22.484 8.227 -3.084 1 98.75 202 GLY A C 1
ATOM 1608 O O . GLY A 1 202 ? 22.094 9.172 -2.4 1 98.75 202 GLY A O 1
ATOM 1609 N N . LYS A 1 203 ? 22.984 8.352 -4.297 1 98.56 203 LYS A N 1
ATOM 1610 C CA . LYS A 1 203 ? 23.188 9.656 -4.922 1 98.56 203 LYS A CA 1
ATOM 1611 C C . LYS A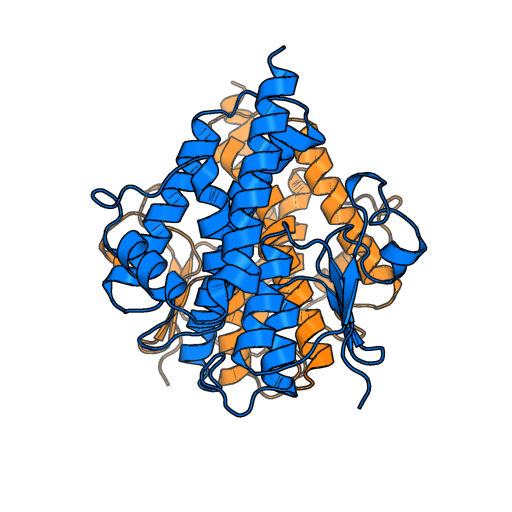 1 203 ? 21.875 10.422 -5.051 1 98.56 203 LYS A C 1
ATOM 1613 O O . LYS A 1 203 ? 21.797 11.609 -4.73 1 98.56 203 LYS A O 1
ATOM 1618 N N . TYR A 1 204 ? 20.875 9.773 -5.445 1 98.75 204 TYR A N 1
ATOM 1619 C CA . TYR A 1 204 ? 19.609 10.438 -5.754 1 98.75 204 TYR A CA 1
ATOM 1620 C C . TYR A 1 204 ? 18.781 10.656 -4.488 1 98.75 204 TYR A C 1
ATOM 1622 O O . TYR A 1 204 ? 18 11.602 -4.41 1 98.75 204 TYR A O 1
ATOM 1630 N N . ALA A 1 205 ? 18.969 9.789 -3.455 1 98.69 205 ALA A N 1
ATOM 1631 C CA . ALA A 1 205 ? 18.391 10.062 -2.15 1 98.69 205 ALA A CA 1
ATOM 1632 C C . ALA A 1 205 ? 18.922 11.375 -1.572 1 98.69 205 ALA A C 1
ATOM 1634 O O . ALA A 1 205 ? 18.156 12.203 -1.077 1 98.69 205 ALA A O 1
ATOM 1635 N N . LYS A 1 206 ? 20.219 11.555 -1.661 1 98.5 206 LYS A N 1
ATOM 1636 C CA . LYS A 1 206 ? 20.859 12.789 -1.188 1 98.5 206 LYS A CA 1
ATOM 1637 C C . LYS A 1 206 ? 20.375 13.992 -1.992 1 98.5 206 LYS A C 1
ATOM 1639 O O . LYS A 1 206 ? 20.188 15.078 -1.438 1 98.5 206 LYS A O 1
ATOM 1644 N N . GLN A 1 207 ? 20.188 13.789 -3.264 1 98.56 207 GLN A N 1
ATOM 1645 C CA . GLN A 1 207 ? 19.703 14.867 -4.117 1 98.56 207 GLN A CA 1
ATOM 1646 C C . GLN A 1 207 ? 18.281 15.281 -3.727 1 98.56 207 GLN A C 1
ATOM 1648 O O . GLN A 1 207 ? 17.953 16.469 -3.709 1 98.56 207 GLN A O 1
ATOM 1653 N N . LEU A 1 208 ? 17.422 14.328 -3.438 1 98 208 LEU A N 1
ATOM 1654 C CA . LEU A 1 208 ? 16.062 14.633 -2.994 1 98 208 LEU A CA 1
ATOM 1655 C C . LEU A 1 208 ? 16.094 15.438 -1.698 1 98 208 LEU A C 1
ATOM 1657 O O . LEU A 1 208 ? 15.375 16.438 -1.574 1 98 208 LEU A O 1
ATOM 1661 N N . ILE A 1 209 ? 16.891 14.969 -0.776 1 97.75 209 ILE A N 1
ATOM 1662 C CA . ILE A 1 209 ? 16.984 15.617 0.528 1 97.75 209 ILE A CA 1
ATOM 1663 C C . ILE A 1 209 ? 17.469 17.062 0.356 1 97.75 209 ILE A C 1
ATOM 1665 O O . ILE A 1 209 ? 16.906 17.984 0.944 1 97.75 209 ILE A O 1
ATOM 1669 N N . ALA A 1 210 ? 18.469 17.219 -0.487 1 98 210 ALA A N 1
ATOM 1670 C CA . ALA A 1 210 ? 18.984 18.562 -0.752 1 98 210 ALA A CA 1
ATOM 1671 C C . ALA A 1 210 ? 17.922 19.453 -1.377 1 98 210 ALA A C 1
ATOM 1673 O O . ALA A 1 210 ? 17.797 20.625 -1.016 1 98 210 ALA A O 1
ATOM 1674 N N . TYR A 1 211 ? 17.219 18.906 -2.301 1 96.69 211 TYR A N 1
ATOM 1675 C CA . TYR A 1 211 ? 16.172 19.656 -2.977 1 96.69 211 TYR A CA 1
ATOM 1676 C C . TYR A 1 211 ? 15.102 20.109 -1.99 1 96.69 211 TYR A C 1
ATOM 1678 O O . TYR A 1 211 ? 14.688 21.266 -1.994 1 96.69 211 TYR A O 1
ATOM 1686 N N . LEU A 1 212 ? 14.672 19.234 -1.136 1 96.06 212 LEU A N 1
ATOM 1687 C CA . LEU A 1 212 ? 13.609 19.531 -0.172 1 96.06 212 LEU A CA 1
ATOM 1688 C C . LEU A 1 212 ? 14.086 20.531 0.868 1 96.06 212 LEU A C 1
ATOM 1690 O O . LEU A 1 212 ? 13.344 21.438 1.249 1 96.06 212 LEU A O 1
ATOM 1694 N N . ASN A 1 213 ? 15.312 20.391 1.3 1 95.69 213 ASN A N 1
ATOM 1695 C CA . ASN A 1 213 ? 15.867 21.359 2.248 1 95.69 213 ASN A CA 1
ATOM 1696 C C . ASN A 1 213 ? 15.992 22.75 1.631 1 95.69 213 ASN A C 1
ATOM 1698 O O . ASN A 1 213 ? 15.766 23.75 2.307 1 95.69 213 ASN A O 1
ATOM 1702 N N . SER A 1 214 ? 16.406 22.75 0.412 1 96.38 214 SER A N 1
ATOM 1703 C CA . SER A 1 214 ? 16.453 24.031 -0.286 1 96.38 214 SER A CA 1
ATOM 1704 C C . SER A 1 214 ? 15.078 24.672 -0.381 1 96.38 214 SER A C 1
ATOM 1706 O O . SER A 1 214 ? 14.93 25.875 -0.211 1 96.38 214 SER A O 1
ATOM 1708 N N . ARG A 1 215 ? 14.094 23.906 -0.659 1 95.75 215 ARG A N 1
ATOM 1709 C CA . ARG A 1 215 ? 12.719 24.406 -0.746 1 95.75 215 ARG A CA 1
ATOM 1710 C C . ARG A 1 215 ? 12.234 24.922 0.603 1 95.75 215 ARG A C 1
ATOM 1712 O O . ARG A 1 215 ? 11.57 25.953 0.671 1 95.75 215 ARG A O 1
ATOM 1719 N N . ILE A 1 216 ? 12.547 24.234 1.662 1 96 216 ILE A N 1
ATOM 1720 C CA . ILE A 1 216 ? 12.195 24.656 3.012 1 96 216 ILE A CA 1
ATOM 1721 C C . ILE A 1 216 ? 12.82 26.016 3.311 1 96 216 ILE A C 1
ATOM 1723 O O . ILE A 1 216 ? 12.148 26.922 3.82 1 96 216 ILE A O 1
ATOM 1727 N N . ALA A 1 217 ? 14.07 26.156 2.945 1 95.88 217 ALA A N 1
ATOM 1728 C CA . ALA A 1 217 ? 14.781 27.406 3.172 1 95.88 217 ALA A CA 1
ATOM 1729 C C . ALA A 1 217 ? 14.141 28.547 2.389 1 95.88 217 ALA A C 1
ATOM 1731 O O . ALA A 1 217 ? 14.008 29.672 2.9 1 95.88 217 ALA A O 1
ATOM 1732 N N . GLU A 1 218 ? 13.711 28.25 1.225 1 96.62 218 GLU A N 1
ATOM 1733 C CA . GLU A 1 218 ? 13.07 29.234 0.368 1 96.62 218 GLU A CA 1
ATOM 1734 C C . GLU A 1 218 ? 11.727 29.688 0.947 1 96.62 218 GLU A C 1
ATOM 1736 O O . GLU A 1 218 ? 11.383 30.859 0.89 1 96.62 218 GLU A O 1
ATOM 1741 N N . LEU A 1 219 ? 11.039 28.781 1.497 1 95.88 219 LEU A N 1
ATOM 1742 C CA . LEU A 1 219 ? 9.703 29.047 2.014 1 95.88 219 LEU A CA 1
ATOM 1743 C C . LEU A 1 219 ? 9.773 29.812 3.332 1 95.88 219 LEU A C 1
ATOM 1745 O O . LEU A 1 219 ? 8.812 30.484 3.719 1 95.88 219 LEU A O 1
ATOM 1749 N N . LYS A 1 220 ? 10.766 29.75 3.996 1 94.06 220 LYS A N 1
ATOM 1750 C CA . LYS A 1 220 ? 10.938 30.438 5.273 1 94.06 220 LYS A CA 1
ATOM 1751 C C . LYS A 1 220 ? 11.398 31.875 5.062 1 94.06 220 LYS A C 1
ATOM 1753 O O . LYS A 1 220 ? 11.344 32.688 5.984 1 94.06 220 LYS A O 1
ATOM 1758 N N . LYS A 1 221 ? 11.781 32.219 3.955 1 89.75 221 LYS A N 1
ATOM 1759 C CA . LYS A 1 221 ? 12.102 33.594 3.641 1 89.75 221 LYS A CA 1
ATOM 1760 C C . LYS A 1 221 ? 10.844 34.406 3.354 1 89.75 221 LYS A C 1
ATOM 1762 O O . LYS A 1 221 ? 10.727 35.562 3.787 1 89.75 221 LYS A O 1
ATOM 1767 N N . MET B 1 1 ? -7.504 -31.156 7.613 1 64.5 1 MET B N 1
ATOM 1768 C CA . MET B 1 1 ? -6.465 -30.172 7.918 1 64.5 1 MET B CA 1
ATOM 1769 C C . MET B 1 1 ? -7.027 -29.031 8.758 1 64.5 1 MET B C 1
ATOM 1771 O O . MET B 1 1 ? -8.227 -28.734 8.695 1 64.5 1 MET B O 1
ATOM 1775 N N . THR B 1 2 ? -6.285 -28.531 9.875 1 87.38 2 THR B N 1
ATOM 1776 C CA . THR B 1 2 ? -6.793 -27.516 10.789 1 87.38 2 THR B CA 1
ATOM 1777 C C . THR B 1 2 ? -7.094 -26.219 10.031 1 87.38 2 THR B C 1
ATOM 1779 O O . THR B 1 2 ? -6.367 -25.844 9.109 1 87.38 2 THR B O 1
ATOM 1782 N N . LYS B 1 3 ? -8.258 -25.719 10.203 1 96.44 3 LYS B N 1
ATOM 1783 C CA . LYS B 1 3 ? -8.695 -24.469 9.602 1 96.44 3 LYS B CA 1
ATOM 1784 C C . LYS B 1 3 ? -7.75 -23.328 9.945 1 96.44 3 LYS B C 1
ATOM 1786 O O . LYS B 1 3 ? -7.324 -23.188 11.094 1 96.44 3 LYS B O 1
ATOM 1791 N N . PRO B 1 4 ? -7.355 -22.5 8.898 1 98.62 4 PRO B N 1
ATOM 1792 C CA . PRO B 1 4 ? -6.609 -21.297 9.258 1 98.62 4 PRO B CA 1
ATOM 1793 C C . PRO B 1 4 ? -7.383 -20.391 10.211 1 98.62 4 PRO B C 1
ATOM 1795 O O . PRO B 1 4 ? -8.617 -20.344 10.164 1 98.62 4 PRO B O 1
ATOM 1798 N N . ILE B 1 5 ? -6.684 -19.688 11.062 1 98.81 5 ILE B N 1
ATOM 1799 C CA . ILE B 1 5 ? -7.277 -18.75 12.016 1 98.81 5 ILE B CA 1
ATOM 1800 C C . ILE B 1 5 ? -7.094 -17.328 11.516 1 98.81 5 ILE B C 1
ATOM 1802 O O . ILE B 1 5 ? -5.992 -16.922 11.125 1 98.81 5 ILE B O 1
ATOM 1806 N N . LEU B 1 6 ? -8.164 -16.609 11.453 1 98.88 6 LEU B N 1
ATOM 1807 C CA . LEU B 1 6 ? -8.117 -15.18 11.141 1 98.88 6 LEU B CA 1
ATOM 1808 C C . LEU B 1 6 ? -8.43 -14.344 12.375 1 98.88 6 LEU B C 1
ATOM 1810 O O . LEU B 1 6 ? -9.531 -14.422 12.922 1 98.88 6 LEU B O 1
ATOM 1814 N N . TYR B 1 7 ? -7.441 -13.562 12.82 1 98.88 7 TYR B N 1
ATOM 1815 C CA . TYR B 1 7 ? -7.625 -12.609 13.906 1 98.88 7 TYR B CA 1
ATOM 1816 C C . TYR B 1 7 ? -8.094 -11.258 13.375 1 98.88 7 TYR B C 1
ATOM 1818 O O . TYR B 1 7 ? -7.512 -10.727 12.43 1 98.88 7 TYR B O 1
ATOM 1826 N N . GLY B 1 8 ? -9.164 -10.766 13.93 1 98.62 8 GLY B N 1
ATOM 1827 C CA . GLY B 1 8 ? -9.633 -9.461 13.477 1 98.62 8 GLY B CA 1
ATOM 1828 C C . GLY B 1 8 ? -10.93 -9.031 14.117 1 98.62 8 GLY B C 1
ATOM 1829 O O . GLY B 1 8 ? -11.305 -9.547 15.18 1 98.62 8 GLY B O 1
ATOM 1830 N N . ILE B 1 9 ? -11.516 -7.996 13.594 1 98.69 9 ILE B N 1
ATOM 1831 C CA . ILE B 1 9 ? -12.859 -7.52 13.914 1 98.69 9 ILE B CA 1
ATOM 1832 C C . ILE B 1 9 ? -13.656 -7.312 12.633 1 98.69 9 ILE B C 1
ATOM 1834 O O . ILE B 1 9 ? -13.125 -6.805 11.641 1 98.69 9 ILE B O 1
ATOM 1838 N N . TYR B 1 10 ? -14.875 -7.613 12.641 1 98.44 10 TYR B N 1
ATOM 1839 C CA . TYR B 1 10 ? -15.68 -7.738 11.43 1 98.44 10 TYR B CA 1
ATOM 1840 C C . TYR B 1 10 ? -15.844 -6.387 10.75 1 98.44 10 TYR B C 1
ATOM 1842 O O . TYR B 1 10 ? -15.922 -6.309 9.516 1 98.44 10 TYR B O 1
ATOM 1850 N N . VAL B 1 11 ? -15.852 -5.32 11.516 1 98.31 11 VAL B N 1
ATOM 1851 C CA . VAL B 1 11 ? -16.172 -4.02 10.938 1 98.31 11 VAL B CA 1
ATOM 1852 C C . VAL B 1 11 ? -14.953 -3.492 10.172 1 98.31 11 VAL B C 1
ATOM 1854 O O . VAL B 1 11 ? -15.07 -2.537 9.398 1 98.31 11 VAL B O 1
ATOM 1857 N N . SER B 1 12 ? -13.781 -4.082 10.367 1 98.44 12 SER B N 1
ATOM 1858 C CA . SER B 1 12 ? -12.555 -3.637 9.703 1 98.44 12 SER B CA 1
ATOM 1859 C C . SER B 1 12 ? -12.586 -3.963 8.211 1 98.44 12 SER B C 1
ATOM 1861 O O . SER B 1 12 ? -12.695 -5.129 7.828 1 98.44 12 SER B O 1
ATOM 1863 N N . PRO B 1 13 ? -12.383 -2.98 7.348 1 98.75 13 PRO B N 1
ATOM 1864 C CA . PRO B 1 13 ? -12.375 -3.248 5.906 1 98.75 13 PRO B CA 1
ATOM 1865 C C . PRO B 1 13 ? -11.281 -4.23 5.496 1 98.75 13 PRO B C 1
ATOM 1867 O O . PRO B 1 13 ? -11.547 -5.168 4.738 1 98.75 13 PRO B O 1
ATOM 1870 N N . PRO B 1 14 ? -10.062 -4.16 6.012 1 98.88 14 PRO B N 1
ATOM 1871 C CA . PRO B 1 14 ? -9.047 -5.156 5.664 1 98.88 14 PRO B CA 1
ATOM 1872 C C . PRO B 1 14 ? -9.445 -6.57 6.078 1 98.88 14 PRO B C 1
ATOM 1874 O O . PRO B 1 14 ? -9.148 -7.531 5.363 1 98.88 14 PRO B O 1
ATOM 1877 N N . VAL B 1 15 ? -10.078 -6.707 7.195 1 98.94 15 VAL B N 1
ATOM 1878 C CA . VAL B 1 15 ? -10.539 -8.016 7.629 1 98.94 15 VAL B CA 1
ATOM 1879 C C . VAL B 1 15 ? -11.609 -8.531 6.676 1 98.94 15 VAL B C 1
ATOM 1881 O O . VAL B 1 15 ? -11.57 -9.688 6.246 1 98.94 15 VAL B O 1
ATOM 1884 N N . ARG B 1 16 ? -12.523 -7.688 6.301 1 98.94 16 ARG B N 1
ATOM 1885 C CA . ARG B 1 16 ? -13.617 -8.07 5.41 1 98.94 16 ARG B CA 1
ATOM 1886 C C . ARG B 1 16 ? -13.086 -8.445 4.031 1 98.94 16 ARG B C 1
ATOM 1888 O O . ARG B 1 16 ? -13.648 -9.32 3.363 1 98.94 16 ARG B O 1
ATOM 1895 N N . SER B 1 17 ? -12.008 -7.805 3.586 1 98.94 17 SER B N 1
ATOM 1896 C CA . SER B 1 17 ? -11.359 -8.211 2.342 1 98.94 17 SER B CA 1
ATOM 1897 C C . SER B 1 17 ? -10.992 -9.695 2.371 1 98.94 17 SER B C 1
ATOM 1899 O O . SER B 1 17 ? -11.258 -10.422 1.415 1 98.94 17 SER B O 1
ATOM 1901 N N . VAL B 1 18 ? -10.398 -10.141 3.484 1 98.94 18 VAL B N 1
ATOM 1902 C CA . VAL B 1 18 ? -9.953 -11.523 3.625 1 98.94 18 VAL B CA 1
ATOM 1903 C C . VAL B 1 18 ? -11.172 -12.453 3.67 1 98.94 18 VAL B C 1
ATOM 1905 O O . VAL B 1 18 ? -11.172 -13.516 3.049 1 98.94 18 VAL B O 1
ATOM 1908 N N . LEU B 1 19 ? -12.203 -12.031 4.344 1 98.94 19 LEU B N 1
ATOM 1909 C CA . LEU B 1 19 ? -13.406 -12.844 4.461 1 98.94 19 LEU B CA 1
ATOM 1910 C C . LEU B 1 19 ? -14.094 -12.984 3.105 1 98.94 19 LEU B C 1
ATOM 1912 O O . LEU B 1 19 ? -14.578 -14.062 2.76 1 98.94 19 LEU B O 1
ATOM 1916 N N . LEU B 1 20 ? -14.141 -11.898 2.328 1 98.94 20 LEU B N 1
ATOM 1917 C CA . LEU B 1 20 ? -14.695 -11.953 0.98 1 98.94 20 LEU B CA 1
ATOM 1918 C C . LEU B 1 20 ? -13.938 -12.961 0.122 1 98.94 20 LEU B C 1
ATOM 1920 O O . LEU B 1 20 ? -14.547 -13.773 -0.576 1 98.94 20 LEU B O 1
ATOM 1924 N N . VAL B 1 21 ? -12.625 -12.93 0.192 1 98.94 21 VAL B N 1
ATOM 1925 C CA . VAL B 1 21 ? -11.805 -13.836 -0.601 1 98.94 21 VAL B CA 1
ATOM 1926 C C . VAL B 1 21 ? -12.031 -15.273 -0.148 1 98.94 21 VAL B C 1
ATOM 1928 O O . VAL B 1 21 ? -12.211 -16.172 -0.976 1 98.94 21 VAL B O 1
ATOM 1931 N N . ALA B 1 22 ? -12.047 -15.492 1.169 1 98.88 22 ALA B N 1
ATOM 1932 C CA . ALA B 1 22 ? -12.258 -16.844 1.702 1 98.88 22 ALA B CA 1
ATOM 1933 C C . ALA B 1 22 ? -13.594 -17.406 1.237 1 98.88 22 ALA B C 1
ATOM 1935 O O . ALA B 1 22 ? -13.664 -18.562 0.8 1 98.88 22 ALA B O 1
ATOM 1936 N N . LYS B 1 23 ? -14.641 -16.609 1.276 1 98.75 23 LYS B N 1
ATOM 1937 C CA . LYS B 1 23 ? -15.961 -17.047 0.828 1 98.75 23 LYS B CA 1
ATOM 1938 C C . LYS B 1 23 ? -15.953 -17.391 -0.66 1 98.75 23 LYS B C 1
ATOM 1940 O O . LYS B 1 23 ? -16.562 -18.375 -1.082 1 98.75 23 LYS B O 1
ATOM 1945 N N . THR B 1 24 ? -15.297 -16.562 -1.402 1 98.62 24 THR B N 1
ATOM 1946 C CA . THR B 1 24 ? -15.266 -16.719 -2.852 1 98.62 24 THR B CA 1
ATOM 1947 C C . THR B 1 24 ? -14.656 -18.078 -3.23 1 98.62 24 THR B C 1
ATOM 1949 O O . THR B 1 24 ? -15.117 -18.719 -4.168 1 98.62 24 THR B O 1
ATOM 1952 N N . ILE B 1 25 ? -13.672 -18.547 -2.482 1 98.38 25 ILE B N 1
ATOM 1953 C CA . ILE B 1 25 ? -12.984 -19.781 -2.871 1 98.38 25 ILE B CA 1
ATOM 1954 C C . ILE B 1 25 ? -13.469 -20.938 -2.004 1 98.38 25 ILE B C 1
ATOM 1956 O O . ILE B 1 25 ? -12.891 -22.031 -2.035 1 98.38 25 ILE B O 1
ATOM 1960 N N . GLY B 1 26 ? -14.43 -20.688 -1.156 1 98 26 GLY B N 1
ATOM 1961 C CA . GLY B 1 26 ? -15.023 -21.734 -0.338 1 98 26 GLY B CA 1
ATOM 1962 C C . GLY B 1 26 ? -14.117 -22.203 0.784 1 98 26 GLY B C 1
ATOM 1963 O O . GLY B 1 26 ? -14.109 -23.375 1.134 1 98 26 GLY B O 1
ATOM 1964 N N . LEU B 1 27 ? -13.305 -21.344 1.338 1 98.38 27 LEU B N 1
ATOM 1965 C CA . LEU B 1 27 ? -12.383 -21.672 2.416 1 98.38 27 LEU B CA 1
ATOM 1966 C C . LEU B 1 27 ? -12.984 -21.328 3.773 1 98.38 27 LEU B C 1
ATOM 1968 O O . LEU B 1 27 ? -13.359 -20.172 4.016 1 98.38 27 LEU B O 1
ATOM 1972 N N . ASP B 1 28 ? -13.062 -22.234 4.609 1 97.88 28 ASP B N 1
ATOM 1973 C CA . ASP B 1 28 ? -13.516 -22 5.977 1 97.88 28 ASP B CA 1
ATOM 1974 C C . ASP B 1 28 ? -12.383 -21.5 6.867 1 97.88 28 ASP B C 1
ATOM 1976 O O . ASP B 1 28 ? -11.32 -22.125 6.926 1 97.88 28 ASP B O 1
ATOM 1980 N N . LEU B 1 29 ? -12.625 -20.406 7.52 1 98.56 29 LEU B N 1
ATOM 1981 C CA . LEU B 1 29 ? -11.672 -19.844 8.469 1 98.56 29 LEU B CA 1
ATOM 1982 C C . LEU B 1 29 ? -12.227 -19.906 9.891 1 98.56 29 LEU B C 1
ATOM 1984 O O . LEU B 1 29 ? -13.43 -19.75 10.102 1 98.56 29 LEU B O 1
ATOM 1988 N N . GLU B 1 30 ? -11.359 -20.188 10.805 1 98.62 30 GLU B N 1
ATOM 1989 C CA . GLU B 1 30 ? -11.695 -19.891 12.195 1 98.62 30 GLU B CA 1
ATOM 1990 C C . GLU B 1 30 ? -11.461 -18.422 12.523 1 98.62 30 GLU B C 1
ATOM 1992 O O . GLU B 1 30 ? -10.359 -17.906 12.344 1 98.62 30 GLU B O 1
ATOM 1997 N N . PHE B 1 31 ? -12.508 -17.812 12.945 1 98.56 31 PHE B N 1
ATOM 1998 C CA . PHE B 1 31 ? -12.398 -16.391 13.242 1 98.56 31 PHE B CA 1
ATOM 1999 C C . PHE B 1 31 ? -12.18 -16.156 14.727 1 98.56 31 PHE B C 1
ATOM 2001 O O . PHE B 1 31 ? -12.891 -16.719 15.562 1 98.56 31 PHE B O 1
ATOM 2008 N N . ARG B 1 32 ? -11.188 -15.398 15.078 1 98.56 32 ARG B N 1
ATOM 2009 C CA . ARG B 1 32 ? -10.914 -14.977 16.453 1 98.56 32 ARG B CA 1
ATOM 2010 C C . ARG B 1 32 ? -10.945 -13.453 16.578 1 98.56 32 ARG B C 1
ATOM 2012 O O . ARG B 1 32 ? -10.102 -12.766 16 1 98.56 32 ARG B O 1
ATOM 2019 N N . GLU B 1 33 ? -11.812 -13.023 17.344 1 98.31 33 GLU B N 1
ATOM 2020 C CA . GLU B 1 33 ? -11.992 -11.586 17.5 1 98.31 33 GLU B CA 1
ATOM 2021 C C . GLU B 1 33 ? -10.852 -10.969 18.312 1 98.31 33 GLU B C 1
ATOM 2023 O O . GLU B 1 33 ? -10.375 -11.562 19.281 1 98.31 33 GLU B O 1
ATOM 2028 N N . VAL B 1 34 ? -10.391 -9.852 17.844 1 98.38 34 VAL B N 1
ATOM 2029 C CA . VAL B 1 34 ? -9.438 -9.016 18.562 1 98.38 34 VAL B CA 1
ATOM 2030 C C . VAL B 1 34 ? -10.133 -7.766 19.094 1 98.38 34 VAL B C 1
ATOM 2032 O O . VAL B 1 34 ? -10.68 -6.977 18.328 1 98.38 34 VAL B O 1
ATOM 2035 N N . ASN B 1 35 ? -10.156 -7.551 20.438 1 97.44 35 ASN B N 1
ATOM 2036 C CA . ASN B 1 35 ? -10.789 -6.383 21.031 1 97.44 35 ASN B CA 1
ATOM 2037 C C . ASN B 1 35 ? -9.883 -5.152 20.938 1 97.44 35 ASN B C 1
ATOM 2039 O O . ASN B 1 35 ? -9.117 -4.871 21.859 1 97.44 35 ASN B O 1
ATOM 2043 N N . LEU B 1 36 ? -10.07 -4.402 19.891 1 95.81 36 LEU B N 1
ATOM 2044 C CA . LEU B 1 36 ? -9.211 -3.246 19.656 1 95.81 36 LEU B CA 1
ATOM 2045 C C . LEU B 1 36 ? -9.461 -2.156 20.688 1 95.81 36 LEU B C 1
ATOM 2047 O O . LEU B 1 36 ? -8.531 -1.469 21.109 1 95.81 36 LEU B O 1
ATOM 2051 N N . SER B 1 37 ? -10.711 -1.965 21.047 1 92.06 37 SER B N 1
ATOM 2052 C CA . SER B 1 37 ? -11.055 -0.927 22.016 1 92.06 37 SER B CA 1
ATOM 2053 C C . SER B 1 37 ? -10.375 -1.174 23.359 1 92.06 37 SER B C 1
ATOM 2055 O O . SER B 1 37 ? -10.023 -0.227 24.062 1 92.06 37 SER B O 1
ATOM 2057 N N . ALA B 1 38 ? -10.133 -2.406 23.688 1 95.5 38 ALA B N 1
ATOM 2058 C CA . ALA B 1 38 ? -9.469 -2.771 24.938 1 95.5 38 ALA B CA 1
ATOM 2059 C C . ALA B 1 38 ? -7.957 -2.838 24.766 1 95.5 38 ALA B C 1
ATOM 2061 O O . ALA B 1 38 ? -7.227 -3.141 25.703 1 95.5 38 ALA B O 1
ATOM 2062 N N . GLY B 1 39 ? -7.473 -2.666 23.578 1 96.19 39 GLY B N 1
ATOM 2063 C CA . GLY B 1 39 ? -6.043 -2.615 23.312 1 96.19 39 GLY B CA 1
ATOM 2064 C C . GLY B 1 39 ? -5.414 -3.988 23.172 1 96.19 39 GLY B C 1
ATOM 2065 O O . GLY B 1 39 ? -4.203 -4.145 23.344 1 96.19 39 GLY B O 1
ATOM 2066 N N . GLU B 1 40 ? -6.16 -4.984 22.859 1 97.62 40 GLU B N 1
ATOM 2067 C CA . GLU B 1 40 ? -5.645 -6.344 22.719 1 97.62 40 GLU B CA 1
ATOM 2068 C C . GLU B 1 40 ? -4.562 -6.426 21.656 1 97.62 40 GLU B C 1
ATOM 2070 O O . GLU B 1 40 ? -3.586 -7.164 21.797 1 97.62 40 GLU B O 1
ATOM 2075 N N . HIS B 1 41 ? -4.688 -5.617 20.609 1 97 41 HIS B N 1
ATOM 2076 C CA . HIS B 1 41 ? -3.756 -5.617 19.484 1 97 41 HIS B CA 1
ATOM 2077 C C . HIS B 1 41 ? -2.436 -4.953 19.859 1 97 41 HIS B C 1
ATOM 2079 O O . HIS B 1 41 ? -1.485 -4.957 19.078 1 97 41 HIS B O 1
ATOM 2085 N N . LYS B 1 42 ? -2.383 -4.469 21.109 1 96.94 42 LYS B N 1
ATOM 2086 C CA . LYS B 1 42 ? -1.169 -3.814 21.594 1 96.94 42 LYS B CA 1
ATOM 2087 C C . LYS B 1 42 ? -0.496 -4.637 22.688 1 96.94 42 LYS B C 1
ATOM 2089 O O . LYS B 1 42 ? 0.557 -4.25 23.188 1 96.94 42 LYS B O 1
ATOM 2094 N N . GLN B 1 43 ? -1.062 -5.734 23.016 1 97.5 43 GLN B N 1
ATOM 2095 C CA . GLN B 1 43 ? -0.51 -6.598 24.062 1 97.5 43 GLN B CA 1
ATOM 2096 C C . GLN B 1 43 ? 0.587 -7.5 23.5 1 97.5 43 GLN B C 1
ATOM 2098 O O . GLN B 1 43 ? 0.577 -7.84 22.328 1 97.5 43 GLN B O 1
ATOM 2103 N N . PRO B 1 44 ? 1.48 -7.953 24.359 1 96.81 44 PRO B N 1
ATOM 2104 C CA . PRO B 1 44 ? 2.641 -8.727 23.922 1 96.81 44 PRO B CA 1
ATOM 2105 C C . PRO B 1 44 ? 2.252 -9.992 23.156 1 96.81 44 PRO B C 1
ATOM 2107 O O . PRO B 1 44 ? 2.896 -10.336 22.156 1 96.81 44 PRO B O 1
ATOM 2110 N N . GLU B 1 45 ? 1.253 -10.641 23.594 1 96.25 45 GLU B N 1
ATOM 2111 C CA . GLU B 1 45 ? 0.835 -11.891 22.969 1 96.25 45 GLU B CA 1
ATOM 2112 C C . GLU B 1 45 ? 0.448 -11.656 21.5 1 96.25 45 GLU B C 1
ATOM 2114 O O . GLU B 1 45 ? 0.799 -12.453 20.625 1 96.25 45 GLU B O 1
ATOM 2119 N N . TYR B 1 46 ? -0.307 -10.539 21.25 1 97.69 46 TYR B N 1
ATOM 2120 C CA . TYR B 1 46 ? -0.695 -10.227 19.875 1 97.69 46 TYR B CA 1
ATOM 2121 C C . TYR B 1 46 ? 0.488 -9.68 19.094 1 97.69 46 TYR B C 1
ATOM 2123 O O . TYR B 1 46 ? 0.662 -10.016 17.906 1 97.69 46 TYR B O 1
ATOM 2131 N N . LEU B 1 47 ? 1.331 -8.93 19.766 1 95.88 47 LEU B N 1
ATOM 2132 C CA . LEU B 1 47 ? 2.449 -8.266 19.094 1 95.88 47 LEU B CA 1
ATOM 2133 C C . LEU B 1 47 ? 3.506 -9.281 18.672 1 95.88 47 LEU B C 1
ATOM 2135 O O . LEU B 1 47 ? 4.277 -9.023 17.75 1 95.88 47 LEU B O 1
ATOM 2139 N N . GLU B 1 48 ? 3.516 -10.43 19.266 1 94.81 48 GLU B N 1
ATOM 2140 C CA . GLU B 1 48 ? 4.391 -11.508 18.812 1 94.81 48 GLU B CA 1
ATOM 2141 C C . GLU B 1 48 ? 4.004 -11.992 17.422 1 94.81 48 GLU B C 1
ATOM 2143 O O . GLU B 1 48 ? 4.863 -12.414 16.641 1 94.81 48 GLU B O 1
ATOM 2148 N N . LYS B 1 49 ? 2.709 -11.883 17.125 1 95.69 49 LYS B N 1
ATOM 2149 C CA . LYS B 1 49 ? 2.199 -12.305 15.82 1 95.69 49 LYS B CA 1
ATOM 2150 C C . LYS B 1 49 ? 2.254 -11.156 14.812 1 95.69 49 LYS B C 1
ATOM 2152 O O . LYS B 1 49 ? 2.561 -11.375 13.641 1 95.69 49 LYS B O 1
ATOM 2157 N N . ASN B 1 50 ? 1.87 -10.016 15.281 1 97.62 50 ASN B N 1
ATOM 2158 C CA . ASN B 1 50 ? 1.776 -8.836 14.422 1 97.62 50 ASN B CA 1
ATOM 2159 C C . ASN B 1 50 ? 2.332 -7.594 15.117 1 97.62 50 ASN B C 1
ATOM 2161 O O . ASN B 1 50 ? 1.594 -6.863 15.781 1 97.62 50 ASN B O 1
ATOM 2165 N N . PRO B 1 51 ? 3.551 -7.301 14.859 1 96.5 51 PRO B N 1
ATOM 2166 C CA . PRO B 1 51 ? 4.188 -6.184 15.562 1 96.5 51 PRO B CA 1
ATOM 2167 C C . PRO B 1 51 ? 3.668 -4.824 15.102 1 96.5 51 PRO B C 1
ATOM 2169 O O . PRO B 1 51 ? 4.008 -3.799 15.703 1 96.5 51 PRO B O 1
ATOM 2172 N N . GLN B 1 52 ? 2.781 -4.785 14.078 1 96.94 52 GLN B N 1
ATOM 2173 C CA . GLN B 1 52 ? 2.326 -3.516 13.523 1 96.94 52 GLN B CA 1
ATOM 2174 C C . GLN B 1 52 ? 1.027 -3.062 14.18 1 96.94 52 GLN B C 1
ATOM 2176 O O . GLN B 1 52 ? 0.452 -2.043 13.797 1 96.94 52 GLN B O 1
ATOM 2181 N N . HIS B 1 53 ? 0.49 -3.834 15.117 1 95.81 53 HIS B N 1
ATOM 2182 C CA . HIS B 1 53 ? -0.652 -3.441 15.93 1 95.81 53 HIS B CA 1
ATOM 2183 C C . HIS B 1 53 ? -1.937 -3.42 15.109 1 95.81 53 HIS B C 1
ATOM 2185 O O . HIS B 1 53 ? -2.871 -2.68 15.43 1 95.81 53 HIS B O 1
ATOM 2191 N N . THR B 1 54 ? -1.919 -4.141 13.953 1 97.56 54 THR B N 1
ATOM 2192 C CA . THR B 1 54 ? -3.061 -4.055 13.047 1 97.56 54 THR B CA 1
ATOM 2193 C C . THR B 1 54 ? -3.803 -5.387 12.984 1 97.56 54 THR B C 1
ATOM 2195 O O . THR B 1 54 ? -3.338 -6.391 13.531 1 97.56 54 THR B O 1
ATOM 2198 N N . VAL B 1 55 ? -4.953 -5.395 12.477 1 98.38 55 VAL B N 1
ATOM 2199 C CA . VAL B 1 55 ? -5.695 -6.547 11.984 1 98.38 55 VAL B CA 1
ATOM 2200 C C . VAL B 1 55 ? -5.961 -6.387 10.484 1 98.38 55 VAL B C 1
ATOM 2202 O O . VAL B 1 55 ? -5.98 -5.27 9.969 1 98.38 55 VAL B O 1
ATOM 2205 N N . PRO B 1 56 ? -6.121 -7.508 9.734 1 98.81 56 PRO B N 1
ATOM 2206 C CA . PRO B 1 56 ? -6.152 -8.914 10.148 1 98.81 56 PRO B CA 1
ATOM 2207 C C . PRO B 1 56 ? -4.754 -9.5 10.344 1 98.81 56 PRO B C 1
ATOM 2209 O O . PRO B 1 56 ? -3.768 -8.922 9.883 1 98.81 56 PRO B O 1
ATOM 2212 N N . THR B 1 57 ? -4.699 -10.555 11.094 1 98.88 57 THR B N 1
ATOM 2213 C CA . THR B 1 57 ? -3.566 -11.477 11.164 1 98.88 57 THR B CA 1
ATOM 2214 C C . THR B 1 57 ? -4.02 -12.914 10.914 1 98.88 57 THR B C 1
ATOM 2216 O O . THR B 1 57 ? -4.996 -13.375 11.5 1 98.88 57 THR B O 1
ATOM 2219 N N . LEU B 1 58 ? -3.354 -13.609 9.992 1 98.94 58 LEU B N 1
ATOM 2220 C CA . LEU B 1 58 ? -3.654 -15 9.672 1 98.94 58 LEU B CA 1
ATOM 2221 C C . LEU B 1 58 ? -2.668 -15.938 10.352 1 98.94 58 LEU B C 1
ATOM 2223 O O . LEU B 1 58 ? -1.463 -15.68 10.367 1 98.94 58 LEU B O 1
ATOM 2227 N N . ASP B 1 59 ? -3.143 -16.953 10.945 1 98.75 59 ASP B N 1
ATOM 2228 C CA . ASP B 1 59 ? -2.352 -18.094 11.391 1 98.75 59 ASP B CA 1
ATOM 2229 C C . ASP B 1 59 ? -2.768 -19.375 10.656 1 98.75 59 ASP B C 1
ATOM 2231 O O . ASP B 1 59 ? -3.803 -19.969 10.961 1 98.75 59 ASP B O 1
ATOM 2235 N N . ASP B 1 60 ? -2.02 -19.766 9.656 1 98.56 60 ASP B N 1
ATOM 2236 C CA . ASP B 1 60 ? -2.268 -21.016 8.922 1 98.56 60 ASP B CA 1
ATOM 2237 C C . ASP B 1 60 ? -1.302 -22.109 9.359 1 98.56 60 ASP B C 1
ATOM 2239 O O . ASP B 1 60 ? -0.306 -22.375 8.68 1 98.56 60 ASP B O 1
ATOM 2243 N N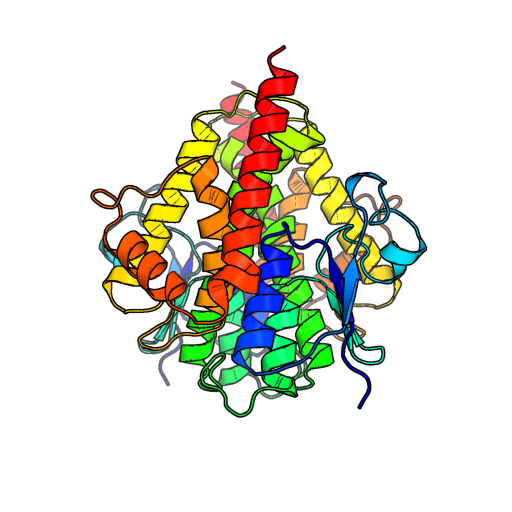 . ASN B 1 61 ? -1.652 -22.797 10.422 1 97.19 61 ASN B N 1
ATOM 2244 C CA . ASN B 1 61 ? -0.843 -23.891 10.969 1 97.19 61 ASN B CA 1
ATOM 2245 C C . ASN B 1 61 ? 0.583 -23.422 11.258 1 97.19 61 ASN B C 1
ATOM 2247 O O . ASN B 1 61 ? 1.545 -24.062 10.812 1 97.19 61 ASN B O 1
ATOM 2251 N N . GLY B 1 62 ? 0.674 -22.25 11.836 1 97.12 62 GLY B N 1
ATOM 2252 C CA . GLY B 1 62 ? 1.977 -21.75 12.242 1 97.12 62 GLY B CA 1
ATOM 2253 C C . GLY B 1 62 ? 2.541 -20.719 11.281 1 97.12 62 GLY B C 1
ATOM 2254 O O . GLY B 1 62 ? 3.477 -20 11.633 1 97.12 62 GLY B O 1
ATOM 2255 N N . ASN B 1 63 ? 2.066 -20.703 10.086 1 97.94 63 ASN B N 1
ATOM 2256 C CA . ASN B 1 63 ? 2.422 -19.609 9.172 1 97.94 63 ASN B CA 1
ATOM 2257 C C . ASN B 1 63 ? 1.642 -18.344 9.484 1 97.94 63 ASN B C 1
ATOM 2259 O O . ASN B 1 63 ? 0.454 -18.25 9.164 1 97.94 63 ASN B O 1
ATOM 2263 N N . ILE B 1 64 ? 2.35 -17.359 10.078 1 98.38 64 ILE B N 1
ATOM 2264 C CA . ILE B 1 64 ? 1.7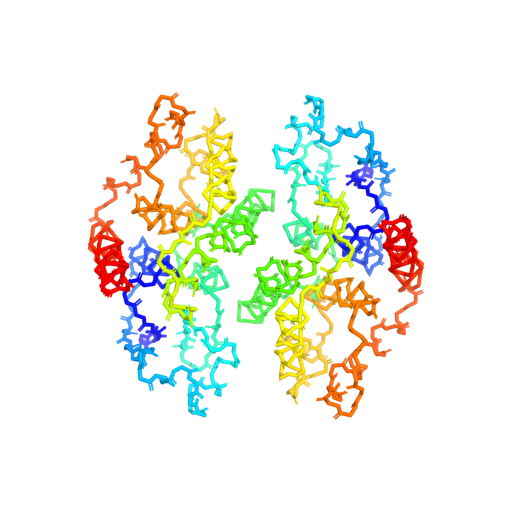18 -16.125 10.516 1 98.38 64 ILE B CA 1
ATOM 2265 C C . ILE B 1 64 ? 1.914 -15.031 9.461 1 98.38 64 ILE B C 1
ATOM 2267 O O . ILE B 1 64 ? 3.047 -14.734 9.078 1 98.38 64 ILE B O 1
ATOM 2271 N N . ILE B 1 65 ? 0.82 -14.523 8.992 1 98.56 65 ILE B N 1
ATOM 2272 C CA . ILE B 1 65 ? 0.857 -13.492 7.961 1 98.56 65 ILE B CA 1
ATOM 2273 C C . ILE B 1 65 ? -0.015 -12.312 8.375 1 98.56 65 ILE B C 1
ATOM 2275 O O . ILE B 1 65 ? -1.173 -12.492 8.766 1 98.56 65 ILE B O 1
ATOM 2279 N N . CYS B 1 66 ? 0.625 -11.219 8.289 1 97.44 66 CYS B N 1
ATOM 2280 C CA . CYS B 1 66 ? -0.121 -9.984 8.508 1 97.44 66 CYS B CA 1
ATOM 2281 C C . CYS B 1 66 ? -0.352 -9.242 7.191 1 97.44 66 CYS B C 1
ATOM 2283 O O . CYS B 1 66 ? 0.121 -9.68 6.141 1 97.44 66 CYS B O 1
ATOM 2285 N N . ASP B 1 67 ? -1.159 -8.227 7.227 1 97.94 67 ASP B N 1
ATOM 2286 C CA . ASP B 1 67 ? -1.552 -7.445 6.059 1 97.94 67 ASP B CA 1
ATOM 2287 C C . ASP B 1 67 ? -2.588 -8.188 5.223 1 97.94 67 ASP B C 1
ATOM 2289 O O . ASP B 1 67 ? -2.318 -9.289 4.723 1 97.94 67 ASP B O 1
ATOM 2293 N N . SER B 1 68 ? -3.707 -7.605 4.977 1 98.88 68 SER B N 1
ATOM 2294 C CA . SER B 1 68 ? -4.816 -8.25 4.281 1 98.88 68 SER B CA 1
ATOM 2295 C C . SER B 1 68 ? -4.434 -8.625 2.854 1 98.88 68 SER B C 1
ATOM 2297 O O . SER B 1 68 ? -4.812 -9.688 2.359 1 98.88 68 SER B O 1
ATOM 2299 N N . HIS B 1 69 ? -3.625 -7.809 2.205 1 98.94 69 HIS B N 1
ATOM 2300 C CA . HIS B 1 69 ? -3.287 -8.039 0.805 1 98.94 69 HIS B CA 1
ATOM 2301 C C . HIS B 1 69 ? -2.289 -9.188 0.662 1 98.94 69 HIS B C 1
ATOM 2303 O O . HIS B 1 69 ? -2.369 -9.969 -0.288 1 98.94 69 HIS B O 1
ATOM 2309 N N . ALA B 1 70 ? -1.344 -9.297 1.604 1 98.88 70 ALA B N 1
ATOM 2310 C CA . ALA B 1 70 ? -0.457 -10.461 1.637 1 98.88 70 ALA B CA 1
ATOM 2311 C C . ALA B 1 70 ? -1.232 -11.734 1.959 1 98.88 70 ALA B C 1
ATOM 2313 O O . ALA B 1 70 ? -0.978 -12.789 1.371 1 98.88 70 ALA B O 1
ATOM 2314 N N . ILE B 1 71 ? -2.195 -11.633 2.834 1 98.94 71 ILE B N 1
ATOM 2315 C CA . ILE B 1 71 ? -2.996 -12.773 3.254 1 98.94 71 ILE B CA 1
ATOM 2316 C C . ILE B 1 71 ? -3.791 -13.312 2.064 1 98.94 71 ILE B C 1
ATOM 2318 O O . ILE B 1 71 ? -3.787 -14.516 1.802 1 98.94 71 ILE B O 1
ATOM 2322 N N . VAL B 1 72 ? -4.426 -12.453 1.31 1 98.94 72 VAL B N 1
ATOM 2323 C CA . VAL B 1 72 ? -5.352 -12.938 0.291 1 98.94 72 VAL B CA 1
ATOM 2324 C C . VAL B 1 72 ? -4.57 -13.57 -0.857 1 98.94 72 VAL B C 1
ATOM 2326 O O . VAL B 1 72 ? -5.012 -14.562 -1.441 1 98.94 72 VAL B O 1
ATOM 2329 N N . THR B 1 73 ? -3.424 -12.992 -1.224 1 98.81 73 THR B N 1
ATOM 2330 C CA . THR B 1 73 ? -2.629 -13.625 -2.271 1 98.81 73 THR B CA 1
ATOM 2331 C C . THR B 1 73 ? -2.123 -14.992 -1.816 1 98.81 73 THR B C 1
ATOM 2333 O O . THR B 1 73 ? -2.104 -15.945 -2.6 1 98.81 73 THR B O 1
ATOM 2336 N N . TYR B 1 74 ? -1.769 -15.148 -0.535 1 98.88 74 TYR B N 1
ATOM 2337 C CA . TYR B 1 74 ? -1.353 -16.406 0.053 1 98.88 74 TYR B CA 1
ATOM 2338 C C . TYR B 1 74 ? -2.486 -17.438 0.012 1 98.88 74 TYR B C 1
ATOM 2340 O O . TYR B 1 74 ? -2.289 -18.578 -0.408 1 98.88 74 TYR B O 1
ATOM 2348 N N . LEU B 1 75 ? -3.693 -17.031 0.371 1 98.88 75 LEU B N 1
ATOM 2349 C CA . LEU B 1 75 ? -4.84 -17.922 0.432 1 98.88 75 LEU B CA 1
ATOM 2350 C C . LEU B 1 75 ? -5.203 -18.438 -0.958 1 98.88 75 LEU B C 1
ATOM 2352 O O . LEU B 1 75 ? -5.535 -19.625 -1.122 1 98.88 75 LEU B O 1
ATOM 2356 N N . ILE B 1 76 ? -5.141 -17.547 -1.947 1 98.81 76 ILE B N 1
ATOM 2357 C CA . ILE B 1 76 ? -5.445 -17.984 -3.303 1 98.81 76 ILE B CA 1
ATOM 2358 C C . ILE B 1 76 ? -4.422 -19.031 -3.748 1 98.81 76 ILE B C 1
ATOM 2360 O O . ILE B 1 76 ? -4.789 -20.078 -4.266 1 98.81 76 ILE B O 1
ATOM 2364 N N . GLY B 1 77 ? -3.148 -18.719 -3.57 1 98.12 77 GLY B N 1
ATOM 2365 C CA . GLY B 1 77 ? -2.102 -19.641 -3.982 1 98.12 77 GLY B CA 1
ATOM 2366 C C . GLY B 1 77 ? -2.236 -21.016 -3.359 1 98.12 77 GLY B C 1
ATOM 2367 O O . GLY B 1 77 ? -1.975 -22.016 -4.016 1 98.12 77 GLY B O 1
ATOM 2368 N N . LYS B 1 78 ? -2.676 -21.062 -2.172 1 98.12 78 LYS B N 1
ATOM 2369 C CA . LYS B 1 78 ? -2.641 -22.312 -1.416 1 98.12 78 LYS B CA 1
ATOM 2370 C C . LYS B 1 78 ? -3.961 -23.078 -1.542 1 98.12 78 LYS B C 1
ATOM 2372 O O . LYS B 1 78 ? -3.973 -24.297 -1.605 1 98.12 78 LYS B O 1
ATOM 2377 N N . TYR B 1 79 ? -5.105 -22.359 -1.655 1 98.25 79 TYR B N 1
ATOM 2378 C CA . TYR B 1 79 ? -6.371 -23.031 -1.402 1 98.25 79 TYR B CA 1
ATOM 2379 C C . TYR B 1 79 ? -7.305 -22.906 -2.602 1 98.25 79 TYR B C 1
ATOM 2381 O O . TYR B 1 79 ? -8.297 -23.625 -2.697 1 98.25 79 TYR B O 1
ATOM 2389 N N . ALA B 1 80 ? -7.062 -21.938 -3.51 1 98.38 80 ALA B N 1
ATOM 2390 C CA . ALA B 1 80 ? -7.984 -21.75 -4.629 1 98.38 80 ALA B CA 1
ATOM 2391 C C . ALA B 1 80 ? -7.855 -22.891 -5.633 1 98.38 80 ALA B C 1
ATOM 2393 O O . ALA B 1 80 ? -6.797 -23.516 -5.738 1 98.38 80 ALA B O 1
ATOM 2394 N N . LYS B 1 81 ? -8.867 -23.094 -6.441 1 97.75 81 LYS B N 1
ATOM 2395 C CA . LYS B 1 81 ? -8.898 -24.203 -7.402 1 97.75 81 LYS B CA 1
ATOM 2396 C C . LYS B 1 81 ? -8.312 -23.766 -8.742 1 97.75 81 LYS B C 1
ATOM 2398 O O . LYS B 1 81 ? -7.969 -24.609 -9.578 1 97.75 81 LYS B O 1
ATOM 2403 N N . ASP B 1 82 ? -8.312 -22.484 -8.984 1 97.06 82 ASP B N 1
ATOM 2404 C CA . ASP B 1 82 ? -7.746 -21.938 -10.211 1 97.06 82 ASP B CA 1
ATOM 2405 C C . ASP B 1 82 ? -7.137 -20.562 -9.969 1 97.06 82 ASP B C 1
ATOM 2407 O O . ASP B 1 82 ? -7.043 -20.109 -8.82 1 97.06 82 ASP B O 1
ATOM 2411 N N . ASP B 1 83 ? -6.715 -19.953 -11.047 1 96.38 83 ASP B N 1
ATOM 2412 C CA . ASP B 1 83 ? -5.961 -18.719 -10.883 1 96.38 83 ASP B CA 1
ATOM 2413 C C . ASP B 1 83 ? -6.781 -17.5 -11.32 1 96.38 83 ASP B C 1
ATOM 2415 O O . ASP B 1 83 ? -6.227 -16.438 -11.594 1 96.38 83 ASP B O 1
ATOM 2419 N N . SER B 1 84 ? -8.062 -17.625 -11.406 1 97.69 84 SER B N 1
ATOM 2420 C CA . SER B 1 84 ? -8.898 -16.562 -11.961 1 97.69 84 SER B CA 1
ATOM 2421 C C . SER B 1 84 ? -8.875 -15.32 -11.078 1 97.69 84 SER B C 1
ATOM 2423 O O . SER B 1 84 ? -8.852 -14.188 -11.578 1 97.69 84 SER B O 1
ATOM 2425 N N . LEU B 1 85 ? -8.797 -15.539 -9.789 1 98.69 85 LEU B N 1
ATOM 2426 C CA . LEU B 1 85 ? -8.859 -14.422 -8.852 1 98.69 85 LEU B CA 1
ATOM 2427 C C . LEU B 1 85 ? -7.5 -13.75 -8.719 1 98.69 85 LEU B C 1
ATOM 2429 O O . LEU B 1 85 ? -7.406 -12.617 -8.234 1 98.69 85 LEU B O 1
ATOM 2433 N N . TYR B 1 86 ? -6.488 -14.492 -9.078 1 98.75 86 TYR B N 1
ATOM 2434 C CA . TYR B 1 86 ? -5.109 -14.016 -9.039 1 98.75 86 TYR B CA 1
ATOM 2435 C C . TYR B 1 86 ? -4.27 -14.703 -10.109 1 98.75 86 TYR B C 1
ATOM 2437 O O . TYR B 1 86 ? -3.557 -15.672 -9.828 1 98.75 86 TYR B O 1
ATOM 2445 N N . PRO B 1 87 ? -4.242 -14.141 -11.312 1 98.44 87 PRO B N 1
ATOM 2446 C CA . PRO B 1 87 ? -3.729 -14.828 -12.5 1 98.44 87 PRO B CA 1
ATOM 2447 C C . PRO B 1 87 ? -2.242 -15.164 -12.391 1 98.44 87 PRO B C 1
ATOM 2449 O O . PRO B 1 87 ? -1.469 -14.383 -11.836 1 98.44 87 PRO B O 1
ATOM 2452 N N . LYS B 1 88 ? -1.866 -16.266 -13.055 1 97 88 LYS B N 1
ATOM 2453 C CA . LYS B 1 88 ? -0.459 -16.656 -13.133 1 97 88 LYS B CA 1
ATOM 2454 C C . LYS B 1 88 ? 0.261 -15.891 -14.242 1 97 88 LYS B C 1
ATOM 2456 O O . LYS B 1 88 ? 1.489 -15.789 -14.234 1 97 88 LYS B O 1
ATOM 2461 N N . ASP B 1 89 ? -0.566 -15.406 -15.219 1 98.19 89 ASP B N 1
ATOM 2462 C CA . ASP B 1 89 ? -0.004 -14.523 -16.234 1 98.19 89 ASP B CA 1
ATOM 2463 C C . ASP B 1 89 ? 0.638 -13.289 -15.602 1 98.19 89 ASP B C 1
ATOM 2465 O O . ASP B 1 89 ? -0.012 -12.57 -14.844 1 98.19 89 ASP B O 1
ATOM 2469 N N . LEU B 1 90 ? 1.874 -13.047 -15.922 1 98.31 90 LEU B N 1
ATOM 2470 C CA . LEU B 1 90 ? 2.666 -12.039 -15.219 1 98.31 90 LEU B CA 1
ATOM 2471 C C . LEU B 1 90 ? 2.072 -10.648 -15.414 1 98.31 90 LEU B C 1
ATOM 2473 O O . LEU B 1 90 ? 2.049 -9.844 -14.477 1 98.31 90 LEU B O 1
ATOM 2477 N N . TYR B 1 91 ? 1.677 -10.344 -16.578 1 98.56 91 TYR B N 1
ATOM 2478 C CA . TYR B 1 91 ? 1.149 -9.008 -16.828 1 98.56 91 TYR B CA 1
ATOM 2479 C C . TYR B 1 91 ? -0.198 -8.812 -16.141 1 98.56 91 TYR B C 1
ATOM 2481 O O . TYR B 1 91 ? -0.416 -7.805 -15.469 1 98.56 91 TYR B O 1
ATOM 2489 N N . LYS B 1 92 ? -1.125 -9.773 -16.297 1 98.5 92 LYS B N 1
ATOM 2490 C CA . LYS B 1 92 ? -2.422 -9.695 -15.641 1 98.5 92 LYS B CA 1
ATOM 2491 C C . LYS B 1 92 ? -2.258 -9.594 -14.125 1 98.5 92 LYS B C 1
ATOM 2493 O O . LYS B 1 92 ? -2.963 -8.828 -13.469 1 98.5 92 LYS B O 1
ATOM 2498 N N . ARG B 1 93 ? -1.322 -10.344 -13.648 1 98.69 93 ARG B N 1
ATOM 2499 C CA . ARG B 1 93 ? -1.063 -10.328 -12.211 1 98.69 93 ARG B CA 1
ATOM 2500 C C . ARG B 1 93 ? -0.543 -8.969 -11.766 1 98.69 93 ARG B C 1
ATOM 2502 O O . ARG B 1 93 ? -0.917 -8.469 -10.695 1 98.69 93 ARG B O 1
ATOM 2509 N N . ALA B 1 94 ? 0.297 -8.367 -12.555 1 98.81 94 ALA B N 1
ATOM 2510 C CA . ALA B 1 94 ? 0.835 -7.051 -12.227 1 98.81 94 ALA B CA 1
ATOM 2511 C C . ALA B 1 94 ? -0.279 -6.012 -12.125 1 98.81 94 ALA B C 1
ATOM 2513 O O . ALA B 1 94 ? -0.225 -5.117 -11.273 1 98.81 94 ALA B O 1
ATOM 2514 N N . LEU B 1 95 ? -1.255 -6.117 -12.953 1 98.44 95 LEU B N 1
ATOM 2515 C CA . LEU B 1 95 ? -2.385 -5.195 -12.883 1 98.44 95 LEU B CA 1
ATOM 2516 C C . LEU B 1 95 ? -3.174 -5.395 -11.594 1 98.44 95 LEU B C 1
ATOM 2518 O O . LEU B 1 95 ? -3.613 -4.422 -10.977 1 98.44 95 LEU B O 1
ATOM 2522 N N . VAL B 1 96 ? -3.328 -6.637 -11.195 1 98.88 96 VAL B N 1
ATOM 2523 C CA . VAL B 1 96 ? -3.99 -6.93 -9.93 1 98.88 96 VAL B CA 1
ATOM 2524 C C . VAL B 1 96 ? -3.176 -6.352 -8.773 1 98.88 96 VAL B C 1
ATOM 2526 O O . VAL B 1 96 ? -3.719 -5.66 -7.91 1 98.88 96 VAL B O 1
ATOM 2529 N N . ASP B 1 97 ? -1.88 -6.582 -8.805 1 98.88 97 ASP B N 1
ATOM 2530 C CA . ASP B 1 97 ? -1 -6.094 -7.75 1 98.88 97 ASP B CA 1
ATOM 2531 C C . ASP B 1 97 ? -1.024 -4.566 -7.68 1 98.88 97 ASP B C 1
ATOM 2533 O O . ASP B 1 97 ? -1.006 -3.99 -6.59 1 98.88 97 ASP B O 1
ATOM 2537 N N . GLN B 1 98 ? -1.069 -3.998 -8.812 1 98.75 98 GLN B N 1
ATOM 2538 C CA . GLN B 1 98 ? -1.174 -2.543 -8.875 1 98.75 98 GLN B CA 1
ATOM 2539 C C . GLN B 1 98 ? -2.406 -2.051 -8.117 1 98.75 98 GLN B C 1
ATOM 2541 O O . GLN B 1 98 ? -2.336 -1.066 -7.379 1 98.75 98 GLN B O 1
ATOM 2546 N N . ARG B 1 99 ? -3.502 -2.703 -8.305 1 98.81 99 ARG B N 1
ATOM 2547 C CA . ARG B 1 99 ? -4.746 -2.289 -7.664 1 98.81 99 ARG B CA 1
ATOM 2548 C C . ARG B 1 99 ? -4.727 -2.596 -6.172 1 98.81 99 ARG B C 1
ATOM 2550 O O . ARG B 1 99 ? -5.305 -1.855 -5.371 1 98.81 99 ARG B O 1
ATOM 2557 N N . LEU B 1 100 ? -4.059 -3.691 -5.801 1 98.94 100 LEU B N 1
ATOM 2558 C CA . LEU B 1 100 ? -3.904 -3.996 -4.383 1 98.94 100 LEU B CA 1
ATOM 2559 C C . LEU B 1 100 ? -3.061 -2.932 -3.689 1 98.94 100 LEU B C 1
ATOM 2561 O O . LEU B 1 100 ? -3.393 -2.496 -2.584 1 98.94 100 LEU B O 1
ATOM 2565 N N . HIS B 1 101 ? -1.987 -2.5 -4.332 1 98.94 101 HIS B N 1
ATOM 2566 C CA . HIS B 1 101 ? -1.166 -1.438 -3.764 1 98.94 101 HIS B CA 1
ATOM 2567 C C . HIS B 1 101 ? -1.907 -0.105 -3.773 1 98.94 101 HIS B C 1
ATOM 2569 O O . HIS B 1 101 ? -1.721 0.72 -2.875 1 98.94 101 HIS B O 1
ATOM 2575 N N . PHE B 1 102 ? -2.785 0.113 -4.773 1 98.81 102 PHE B N 1
ATOM 2576 C CA . PHE B 1 102 ? -3.674 1.269 -4.75 1 98.81 102 PHE B CA 1
ATOM 2577 C C . PHE B 1 102 ? -4.555 1.252 -3.508 1 98.81 102 PHE B C 1
ATOM 2579 O O . PHE B 1 102 ? -4.734 2.281 -2.854 1 98.81 102 PHE B O 1
ATOM 2586 N N . ASP B 1 103 ? -5.078 0.103 -3.213 1 98.88 103 ASP B N 1
ATOM 2587 C CA . ASP B 1 103 ? -5.926 0.004 -2.029 1 98.88 103 ASP B CA 1
ATOM 2588 C C . ASP B 1 103 ? -5.133 0.304 -0.759 1 98.88 103 ASP B C 1
ATOM 2590 O O . ASP B 1 103 ? -5.539 1.14 0.051 1 98.88 103 ASP B O 1
ATOM 2594 N N . SER B 1 104 ? -3.988 -0.303 -0.596 1 98.25 104 SER B N 1
ATOM 2595 C CA . SER B 1 104 ? -3.238 -0.174 0.65 1 98.25 104 SER B CA 1
ATOM 2596 C C . SER B 1 104 ? -2.578 1.196 0.758 1 98.25 104 SER B C 1
ATOM 2598 O O . SER B 1 104 ? -2.49 1.766 1.848 1 98.25 104 SER B O 1
ATOM 2600 N N . GLY B 1 105 ? -2.207 1.768 -0.399 1 98.31 105 GLY B N 1
ATOM 2601 C CA . GLY B 1 105 ? -1.371 2.957 -0.368 1 98.31 105 GLY B CA 1
ATOM 2602 C C . GLY B 1 105 ? -2.141 4.234 -0.649 1 98.31 105 GLY B C 1
ATOM 2603 O O . GLY B 1 105 ? -1.647 5.332 -0.385 1 98.31 105 GLY B O 1
ATOM 2604 N N . VAL B 1 106 ? -3.365 4.113 -1.182 1 98.44 106 VAL B N 1
ATOM 2605 C CA . VAL B 1 106 ? -4.129 5.289 -1.582 1 98.44 106 VAL B CA 1
ATOM 2606 C C . VAL B 1 106 ? -5.531 5.227 -0.982 1 98.44 106 VAL B C 1
ATOM 2608 O O . VAL B 1 106 ? -5.887 6.043 -0.128 1 98.44 106 VAL B O 1
ATOM 2611 N N . LEU B 1 107 ? -6.285 4.234 -1.311 1 98.81 107 LEU B N 1
ATOM 2612 C CA . LEU B 1 107 ? -7.707 4.16 -0.996 1 98.81 107 LEU B CA 1
ATOM 2613 C C . LEU B 1 107 ? -7.922 3.959 0.5 1 98.81 107 LEU B C 1
ATOM 2615 O O . LEU B 1 107 ? -8.5 4.816 1.17 1 98.81 107 LEU B O 1
ATOM 2619 N N . PHE B 1 108 ? -7.332 2.969 1.057 1 98.81 108 PHE B N 1
ATOM 2620 C CA . PHE B 1 108 ? -7.543 2.664 2.467 1 98.81 108 PHE B CA 1
ATOM 2621 C C . PHE B 1 108 ? -6.824 3.676 3.352 1 98.81 108 PHE B C 1
ATOM 2623 O O . PHE B 1 108 ? -7.32 4.031 4.422 1 98.81 108 PHE B O 1
ATOM 2630 N N . VAL B 1 109 ? -5.688 4.125 2.924 1 98.19 109 VAL B N 1
ATOM 2631 C CA . VAL B 1 109 ? -4.961 5.137 3.688 1 98.19 109 VAL B CA 1
ATOM 2632 C C . VAL B 1 109 ? -5.844 6.367 3.891 1 98.19 109 VAL B C 1
ATOM 2634 O O . VAL B 1 109 ? -5.883 6.934 4.984 1 98.19 109 VAL B O 1
ATOM 2637 N N . ARG B 1 110 ? -6.512 6.793 2.889 1 98.25 110 ARG B N 1
ATOM 2638 C CA . ARG B 1 110 ? -7.34 7.992 2.943 1 98.25 110 ARG B CA 1
ATOM 2639 C C . ARG B 1 110 ? -8.555 7.777 3.836 1 98.25 110 ARG B C 1
ATOM 2641 O O . ARG B 1 110 ? -8.93 8.664 4.609 1 98.25 110 ARG B O 1
ATOM 2648 N N . LEU B 1 111 ? -9.156 6.602 3.752 1 98.44 111 LEU B N 1
ATOM 2649 C CA . LEU B 1 111 ? -10.203 6.242 4.699 1 98.44 111 LEU B CA 1
ATOM 2650 C C . LEU B 1 111 ? -9.656 6.168 6.121 1 98.44 111 LEU B C 1
ATOM 2652 O O . LEU B 1 111 ? -10.266 6.68 7.059 1 98.44 111 LEU B O 1
ATOM 2656 N N . GLY B 1 112 ? -8.508 5.535 6.266 1 97.25 112 GLY B N 1
ATOM 2657 C CA . GLY B 1 112 ? -7.871 5.363 7.566 1 97.25 112 GLY B CA 1
ATOM 2658 C C . GLY B 1 112 ? -7.59 6.676 8.273 1 97.25 112 GLY B C 1
ATOM 2659 O O . GLY B 1 112 ? -7.707 6.766 9.492 1 97.25 112 GLY B O 1
ATOM 2660 N N . MET B 1 113 ? -7.25 7.684 7.504 1 96.25 113 MET B N 1
ATOM 2661 C CA . MET B 1 113 ? -6.957 8.992 8.086 1 96.25 113 MET B CA 1
ATOM 2662 C C . MET B 1 113 ? -8.219 9.617 8.672 1 96.25 113 MET B C 1
ATOM 2664 O O . MET B 1 113 ? -8.156 10.305 9.695 1 96.25 113 MET B O 1
ATOM 2668 N N . ILE B 1 114 ? -9.312 9.406 8.031 1 97.25 114 ILE B N 1
ATOM 2669 C CA . ILE B 1 114 ? -10.586 9.906 8.547 1 97.25 114 ILE B CA 1
ATOM 2670 C C . ILE B 1 114 ? -10.961 9.156 9.82 1 97.25 114 ILE B C 1
ATOM 2672 O O . ILE B 1 114 ? -11.336 9.766 10.82 1 97.25 114 ILE B O 1
ATOM 2676 N N . ILE B 1 115 ? -10.789 7.867 9.805 1 96.38 115 ILE B N 1
ATOM 2677 C CA . ILE B 1 115 ? -11.125 7.031 10.953 1 96.38 115 ILE B CA 1
ATOM 2678 C C . ILE B 1 115 ? -10.234 7.398 12.133 1 96.38 115 ILE B C 1
ATOM 2680 O O . ILE B 1 115 ? -10.711 7.539 13.266 1 96.38 115 ILE B O 1
ATOM 2684 N N . LYS B 1 116 ? -8.969 7.535 11.859 1 93.88 116 LYS B N 1
ATOM 2685 C CA . LYS B 1 116 ? -8.016 7.91 12.898 1 93.88 116 LYS B CA 1
ATOM 2686 C C . LYS B 1 116 ? -8.406 9.234 13.555 1 93.88 116 LYS B C 1
ATOM 2688 O O . LYS B 1 116 ? -8.32 9.375 14.781 1 93.88 116 LYS B O 1
ATOM 2693 N N . GLN B 1 117 ? -8.797 10.148 12.75 1 94.44 117 GLN B N 1
ATOM 2694 C CA . GLN B 1 117 ? -9.211 11.461 13.242 1 94.44 117 GLN B CA 1
ATOM 2695 C C . GLN B 1 117 ? -10.375 11.336 14.219 1 94.44 117 GLN B C 1
ATOM 2697 O O . GLN B 1 117 ? -10.391 11.984 15.266 1 94.44 117 GLN B O 1
ATOM 2702 N N . ILE B 1 118 ? -11.281 10.5 13.945 1 95.5 118 ILE B N 1
ATOM 2703 C CA . ILE B 1 118 ? -12.5 10.367 14.734 1 95.5 118 ILE B CA 1
ATOM 2704 C C . ILE B 1 118 ? -12.219 9.516 15.969 1 95.5 118 ILE B C 1
ATOM 2706 O O . ILE B 1 118 ? -12.531 9.922 17.094 1 95.5 118 ILE B O 1
ATOM 2710 N N . LEU B 1 119 ? -11.539 8.422 15.812 1 93.38 119 LEU B N 1
ATOM 2711 C CA . LEU B 1 119 ? -11.477 7.414 16.875 1 93.38 119 LEU B CA 1
ATOM 2712 C C . LEU B 1 119 ? -10.258 7.633 17.766 1 93.38 119 LEU B C 1
ATOM 2714 O O . LEU B 1 119 ? -10.281 7.309 18.953 1 93.38 119 LEU B O 1
ATOM 2718 N N . TYR B 1 120 ? -9.25 8.195 17.234 1 89.5 120 TYR B N 1
ATOM 2719 C CA . TYR B 1 120 ? -8.016 8.258 18.016 1 89.5 120 TYR B CA 1
ATOM 2720 C C . TYR B 1 120 ? -7.668 9.695 18.375 1 89.5 120 TYR B C 1
ATOM 2722 O O . TYR B 1 120 ? -7.043 9.953 19.406 1 89.5 120 TYR B O 1
ATOM 2730 N N . GLN B 1 121 ? -8.086 10.609 17.5 1 92.44 121 GLN B N 1
ATOM 2731 C CA . GLN B 1 121 ? -7.797 12.008 17.781 1 92.44 121 GLN B CA 1
ATOM 2732 C C . GLN B 1 121 ? -9 12.703 18.422 1 92.44 121 GLN B C 1
ATOM 2734 O O . GLN B 1 121 ? -8.914 13.867 18.812 1 92.44 121 GLN B O 1
ATOM 2739 N N . ASN B 1 122 ? -10.086 12.062 18.5 1 95.31 122 ASN B N 1
ATOM 2740 C CA . ASN B 1 122 ? -11.312 12.57 19.109 1 95.31 122 ASN B CA 1
ATOM 2741 C C . ASN B 1 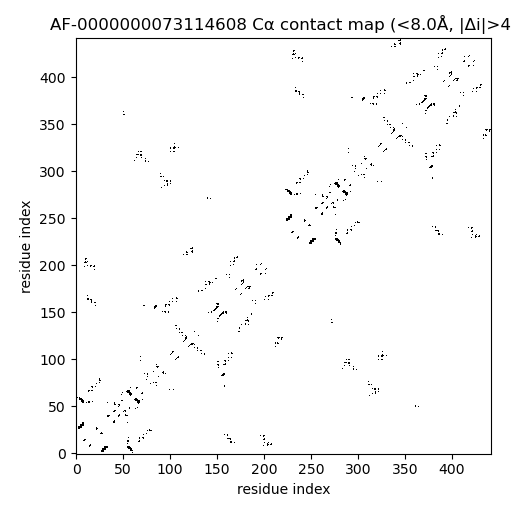122 ? -11.719 13.914 18.516 1 95.31 122 ASN B C 1
ATOM 2743 O O . ASN B 1 122 ? -12.062 14.844 19.234 1 95.31 122 ASN B O 1
ATOM 2747 N N . ASP B 1 123 ? -11.562 14.023 17.25 1 95.69 123 ASP B N 1
ATOM 2748 C CA . ASP B 1 123 ? -11.961 15.211 16.5 1 95.69 123 ASP B CA 1
ATOM 2749 C C . ASP B 1 123 ? -13.07 14.883 15.508 1 95.69 123 ASP B C 1
ATOM 2751 O O . ASP B 1 123 ? -12.836 14.211 14.508 1 95.69 123 ASP B O 1
ATOM 2755 N N . PRO B 1 124 ? -14.266 15.367 15.773 1 95.19 124 PRO B N 1
ATOM 2756 C CA . PRO B 1 124 ? -15.398 15.039 14.914 1 95.19 124 PRO B CA 1
ATOM 2757 C C . PRO B 1 124 ? -15.414 15.844 13.617 1 95.19 124 PRO B C 1
ATOM 2759 O O . PRO B 1 124 ? -16.234 15.594 12.742 1 95.19 124 PRO B O 1
ATOM 2762 N N . ASN B 1 125 ? -14.609 16.844 13.555 1 95 125 ASN B N 1
ATOM 2763 C CA . ASN B 1 125 ? -14.586 17.719 12.375 1 95 125 ASN B CA 1
ATOM 2764 C C . ASN B 1 125 ? -13.672 17.156 11.289 1 95 125 ASN B C 1
ATOM 2766 O O . ASN B 1 125 ? -12.445 17.25 11.391 1 95 125 ASN B O 1
ATOM 2770 N N . ILE B 1 126 ? -14.203 16.641 10.25 1 94.69 126 ILE B N 1
ATOM 2771 C CA . ILE B 1 126 ? -13.438 16.094 9.133 1 94.69 126 ILE B CA 1
ATOM 2772 C C . ILE B 1 126 ? -13.062 17.219 8.172 1 94.69 126 ILE B C 1
ATOM 2774 O O . ILE B 1 126 ? -13.938 17.797 7.52 1 94.69 126 ILE B O 1
ATOM 2778 N N . PRO B 1 127 ? -11.859 17.469 8.039 1 94.75 127 PRO B N 1
ATOM 2779 C CA . PRO B 1 127 ? -11.445 18.531 7.117 1 94.75 127 PRO B CA 1
ATOM 2780 C C . PRO B 1 127 ? -11.836 18.25 5.672 1 94.75 127 PRO B C 1
ATOM 2782 O O . PRO B 1 127 ? -11.758 17.094 5.227 1 94.75 127 PRO B O 1
ATOM 2785 N N . GLN B 1 128 ? -12.18 19.312 4.953 1 96.56 128 GLN B N 1
ATOM 2786 C CA . GLN B 1 128 ? -12.539 19.188 3.545 1 96.56 128 GLN B CA 1
ATOM 2787 C C . GLN B 1 128 ? -11.398 18.562 2.742 1 96.56 128 GLN B C 1
ATOM 2789 O O . GLN B 1 128 ? -11.641 17.812 1.795 1 96.56 128 GLN B O 1
ATOM 2794 N N . ALA B 1 129 ? -10.203 18.797 3.137 1 94.75 129 ALA B N 1
ATOM 2795 C CA . ALA B 1 129 ? -9.039 18.266 2.434 1 94.75 129 ALA B CA 1
ATOM 2796 C C . ALA B 1 129 ? -9.031 16.75 2.445 1 94.75 129 ALA B C 1
ATOM 2798 O O . ALA B 1 129 ? -8.602 16.109 1.479 1 94.75 129 ALA B O 1
ATOM 2799 N N . LYS B 1 130 ? -9.461 16.156 3.539 1 96.44 130 LYS B N 1
ATOM 2800 C CA . LYS B 1 130 ? -9.516 14.703 3.627 1 96.44 130 LYS B CA 1
ATOM 2801 C C . LYS B 1 130 ? -10.602 14.141 2.717 1 96.44 130 LYS B C 1
ATOM 2803 O O . LYS B 1 130 ? -10.422 13.086 2.102 1 96.44 130 LYS B O 1
ATOM 2808 N N . LEU B 1 131 ? -11.719 14.859 2.674 1 97.75 131 LEU B N 1
ATOM 2809 C CA . LEU B 1 131 ? -12.797 14.453 1.777 1 97.75 131 LEU B CA 1
ATOM 2810 C C . LEU B 1 131 ? -12.383 14.617 0.32 1 97.75 131 LEU B C 1
ATOM 2812 O O . LEU B 1 131 ? -12.734 13.797 -0.529 1 97.75 131 LEU B O 1
ATOM 2816 N N . ASP B 1 132 ? -11.625 15.648 0.024 1 97.62 132 ASP B N 1
ATOM 2817 C CA . ASP B 1 132 ? -11.102 15.844 -1.322 1 97.62 132 ASP B CA 1
ATOM 2818 C C . ASP B 1 132 ? -10.156 14.719 -1.716 1 97.62 132 ASP B C 1
ATOM 2820 O O . ASP B 1 132 ? -10.172 14.25 -2.857 1 97.62 132 ASP B O 1
ATOM 2824 N N . ASP B 1 133 ? -9.336 14.305 -0.764 1 97.06 133 ASP B N 1
ATOM 2825 C CA . ASP B 1 133 ? -8.438 13.18 -1.011 1 97.06 133 ASP B CA 1
ATOM 2826 C C . ASP B 1 133 ? -9.219 11.914 -1.353 1 97.06 133 ASP B C 1
ATOM 2828 O O . ASP B 1 133 ? -8.852 11.18 -2.273 1 97.06 133 ASP B O 1
ATOM 2832 N N . LEU B 1 134 ? -10.25 11.648 -0.598 1 98.25 134 LEU B N 1
ATOM 2833 C CA . LEU B 1 134 ? -11.094 10.484 -0.853 1 98.25 134 LEU B CA 1
ATOM 2834 C C . LEU B 1 134 ? -11.781 10.594 -2.209 1 98.25 134 LEU B C 1
ATOM 2836 O O . LEU B 1 134 ? -11.875 9.609 -2.945 1 98.25 134 LEU B O 1
ATOM 2840 N N . SER B 1 135 ? -12.234 11.781 -2.555 1 98.56 135 SER B N 1
ATOM 2841 C CA . SER B 1 135 ? -12.852 12.031 -3.854 1 98.56 135 SER B CA 1
ATOM 2842 C C . SER B 1 135 ? -11.883 11.75 -4.992 1 98.56 135 SER B C 1
ATOM 2844 O O . SER B 1 135 ? -12.273 11.195 -6.023 1 98.56 135 SER B O 1
ATOM 2846 N N . GLU B 1 136 ? -10.68 12.094 -4.82 1 98.19 136 GLU B N 1
ATOM 2847 C CA . GLU B 1 136 ? -9.664 11.789 -5.824 1 98.19 136 GLU B CA 1
ATOM 2848 C C . GLU B 1 136 ? -9.5 10.281 -6 1 98.19 136 GLU B C 1
ATOM 2850 O O . GLU B 1 136 ? -9.359 9.797 -7.125 1 98.19 136 GLU B O 1
ATOM 2855 N N . ALA B 1 137 ? -9.5 9.586 -4.918 1 98.62 137 ALA B N 1
ATOM 2856 C CA . ALA B 1 137 ? -9.422 8.133 -5 1 98.62 137 ALA B CA 1
ATOM 2857 C C . ALA B 1 137 ? -10.602 7.555 -5.781 1 98.62 137 ALA B C 1
ATOM 2859 O O . ALA B 1 137 ? -10.438 6.617 -6.566 1 98.62 137 ALA B O 1
ATOM 2860 N N . TYR B 1 138 ? -11.805 8.125 -5.562 1 98.75 138 TYR B N 1
ATOM 2861 C CA . TYR B 1 138 ? -12.977 7.73 -6.336 1 98.75 138 TYR B CA 1
ATOM 2862 C C . TYR B 1 138 ? -12.75 7.965 -7.824 1 98.75 138 TYR B C 1
ATOM 2864 O O . TYR B 1 138 ? -13.133 7.137 -8.656 1 98.75 138 TYR B O 1
ATOM 2872 N N . SER B 1 139 ? -12.133 9.055 -8.117 1 98.56 139 SER B N 1
ATOM 2873 C CA . SER B 1 139 ? -11.859 9.367 -9.516 1 98.56 139 SER B CA 1
ATOM 2874 C C . SER B 1 139 ? -10.922 8.352 -10.148 1 98.56 139 SER B C 1
ATOM 2876 O O . SER B 1 139 ? -11.102 7.961 -11.297 1 98.56 139 SER B O 1
ATOM 2878 N N . PHE B 1 140 ? -9.922 7.953 -9.398 1 98.31 140 PHE B N 1
ATOM 2879 C CA . PHE B 1 140 ? -9.023 6.922 -9.891 1 98.31 140 PHE B CA 1
ATOM 2880 C C . PHE B 1 140 ? -9.773 5.613 -10.133 1 98.31 140 PHE B C 1
ATOM 2882 O O . PHE B 1 140 ? -9.633 4.996 -11.188 1 98.31 140 PHE B O 1
ATOM 2889 N N . LEU B 1 141 ? -10.586 5.227 -9.18 1 98.69 141 LEU B N 1
ATOM 2890 C CA . LEU B 1 141 ? -11.375 4.008 -9.32 1 98.69 141 LEU B CA 1
ATOM 2891 C C . LEU B 1 141 ? -12.258 4.074 -10.562 1 98.69 141 LEU B C 1
ATOM 2893 O O . LEU B 1 141 ? -12.32 3.121 -11.344 1 98.69 141 LEU B O 1
ATOM 2897 N N . ASP B 1 142 ? -12.93 5.195 -10.688 1 98.81 142 ASP B N 1
ATOM 2898 C CA . ASP B 1 142 ? -13.812 5.367 -11.836 1 98.81 142 ASP B CA 1
ATOM 2899 C C . ASP B 1 142 ? -13.039 5.25 -13.148 1 98.81 142 ASP B C 1
ATOM 2901 O O . ASP B 1 142 ? -13.523 4.641 -14.102 1 98.81 142 ASP B O 1
ATOM 2905 N N . THR B 1 143 ? -11.875 5.789 -13.18 1 98 143 THR B N 1
ATOM 2906 C CA . THR B 1 143 ? -11.023 5.75 -14.367 1 98 143 THR B CA 1
ATOM 2907 C C . THR B 1 143 ? -10.586 4.32 -14.672 1 98 143 THR B C 1
ATOM 2909 O O . THR B 1 143 ? -10.617 3.885 -15.82 1 98 143 THR B O 1
ATOM 2912 N N . PHE B 1 144 ? -10.18 3.549 -13.594 1 97.56 144 PHE B N 1
ATOM 2913 C CA . PHE B 1 144 ? -9.805 2.152 -13.781 1 97.56 144 PHE B CA 1
ATOM 2914 C C . PHE B 1 144 ? -10.93 1.375 -14.453 1 97.56 144 PHE B C 1
ATOM 2916 O O . PHE B 1 144 ? -10.672 0.442 -15.219 1 97.56 144 PHE B O 1
ATOM 2923 N N . LEU B 1 145 ? -12.117 1.764 -14.188 1 98.5 145 LEU B N 1
ATOM 2924 C CA . LEU B 1 145 ? -13.297 0.99 -14.555 1 98.5 145 LEU B CA 1
ATOM 2925 C C . LEU B 1 145 ? -13.867 1.464 -15.883 1 98.5 145 LEU B C 1
ATOM 2927 O O . LEU B 1 145 ? -14.883 0.935 -16.359 1 98.5 145 LEU B O 1
ATOM 2931 N N . THR B 1 146 ? -13.273 2.436 -16.516 1 96.5 146 THR B N 1
ATOM 2932 C CA . THR B 1 146 ? -13.734 2.912 -17.812 1 96.5 146 THR B CA 1
ATOM 2933 C C . THR B 1 146 ? -13.477 1.864 -18.891 1 96.5 146 THR B C 1
ATOM 2935 O O . THR B 1 146 ? -14.227 1.783 -19.875 1 96.5 146 THR B O 1
ATOM 2938 N N . LYS B 1 147 ? -12.484 0.976 -18.703 1 87.44 147 LYS B N 1
ATOM 2939 C CA . LYS B 1 147 ? -12.078 0.095 -19.797 1 87.44 147 LYS B CA 1
ATOM 2940 C C . LYS B 1 147 ? -12.453 -1.354 -19.5 1 87.44 147 LYS B C 1
ATOM 2942 O O . LYS B 1 147 ? -12.344 -2.219 -20.375 1 87.44 147 LYS B O 1
ATOM 2947 N N . SER B 1 148 ? -12.844 -1.585 -18.359 1 94.81 148 SER B N 1
ATOM 2948 C CA . SER B 1 148 ? -13.141 -2.959 -17.969 1 94.81 148 SER B CA 1
ATOM 2949 C C . SER B 1 148 ? -14.258 -3.008 -16.922 1 94.81 148 SER B C 1
ATOM 2951 O O . SER B 1 148 ? -14.531 -2.014 -16.25 1 94.81 148 SER B O 1
ATOM 2953 N N . GLN B 1 149 ? -14.852 -4.188 -16.828 1 97.12 149 GLN B N 1
ATOM 2954 C CA . GLN B 1 149 ? -15.945 -4.398 -15.875 1 97.12 149 GLN B CA 1
ATOM 2955 C C . GLN B 1 149 ? -15.422 -4.453 -14.445 1 97.12 149 GLN B C 1
ATOM 2957 O O . GLN B 1 149 ? -16.141 -4.125 -13.5 1 97.12 149 GLN B O 1
ATOM 2962 N N . TYR B 1 150 ? -14.195 -4.906 -14.367 1 98.81 150 TYR B N 1
ATOM 2963 C CA . TYR B 1 150 ? -13.578 -5.012 -13.047 1 98.81 150 TYR B CA 1
ATOM 2964 C C . TYR B 1 150 ? -12.273 -4.234 -13 1 98.81 150 TYR B C 1
ATOM 2966 O O . TYR B 1 150 ? -11.828 -3.686 -14.008 1 98.81 150 TYR B O 1
ATOM 2974 N N . LEU B 1 151 ? -11.711 -4.109 -11.883 1 98.75 151 LEU B N 1
ATOM 2975 C CA . LEU B 1 151 ? -10.648 -3.146 -11.609 1 98.75 151 LEU B CA 1
ATOM 2976 C C . LEU B 1 151 ? -9.383 -3.508 -12.383 1 98.75 151 LEU B C 1
ATOM 2978 O O . LEU B 1 151 ? -8.578 -2.631 -12.711 1 98.75 151 LEU B O 1
ATOM 2982 N N . SER B 1 152 ? -9.148 -4.785 -12.617 1 98.06 152 SER B N 1
ATOM 2983 C CA . SER B 1 152 ? -7.898 -5.188 -13.258 1 98.06 152 SER B CA 1
ATOM 2984 C C . SER B 1 152 ? -8.156 -5.906 -14.578 1 98.06 152 SER B C 1
ATOM 2986 O O . SER B 1 152 ? -7.293 -6.625 -15.078 1 98.06 152 SER B O 1
ATOM 2988 N N . GLY B 1 153 ? -9.414 -5.812 -15.078 1 97.31 153 GLY B N 1
ATOM 2989 C CA . GLY B 1 153 ? -9.75 -6.48 -16.328 1 97.31 153 GLY B CA 1
ATOM 2990 C C . GLY B 1 153 ? -11.203 -6.93 -16.391 1 97.31 153 GLY B C 1
ATOM 2991 O O . GLY B 1 153 ? -12.039 -6.449 -15.617 1 97.31 153 GLY B O 1
ATOM 2992 N N . PRO B 1 154 ? -11.453 -7.84 -17.281 1 97.31 154 PRO B N 1
ATOM 2993 C CA . PRO B 1 154 ? -12.844 -8.219 -17.547 1 97.31 154 PRO B CA 1
ATOM 2994 C C . PRO B 1 154 ? -13.414 -9.156 -16.484 1 97.31 154 PRO B C 1
ATOM 2996 O O . PRO B 1 154 ? -14.625 -9.375 -16.438 1 97.31 154 PRO B O 1
ATOM 2999 N N . SER B 1 155 ? -12.578 -9.758 -15.719 1 97.94 155 SER B N 1
ATOM 3000 C CA . SER B 1 155 ? -13.031 -10.711 -14.711 1 97.94 155 SER B CA 1
ATOM 3001 C C . SER B 1 155 ? -12.695 -10.227 -13.305 1 97.94 155 SER B C 1
ATOM 3003 O O . SER B 1 155 ? -11.719 -9.5 -13.109 1 97.94 155 SER B O 1
ATOM 3005 N N . MET B 1 156 ? -13.531 -10.688 -12.359 1 98.62 156 MET B N 1
ATOM 3006 C CA . MET B 1 156 ? -13.297 -10.336 -10.961 1 98.62 156 MET B CA 1
ATOM 3007 C C . MET B 1 156 ? -11.984 -10.938 -10.461 1 98.62 156 MET B C 1
ATOM 3009 O O . MET B 1 156 ? -11.656 -12.078 -10.781 1 98.62 156 MET B O 1
ATOM 3013 N N . THR B 1 157 ? -11.242 -10.195 -9.727 1 98.88 157 THR B N 1
ATOM 3014 C CA . THR B 1 157 ? -10.031 -10.648 -9.055 1 98.88 157 THR B CA 1
ATOM 3015 C C . THR B 1 157 ? -10.047 -10.242 -7.582 1 98.88 157 THR B C 1
ATOM 3017 O O . THR B 1 157 ? -11 -9.625 -7.113 1 98.88 157 THR B O 1
ATOM 3020 N N . ILE B 1 158 ? -9.008 -10.523 -6.852 1 98.94 158 ILE B N 1
ATOM 3021 C CA . ILE B 1 158 ? -8.891 -10.156 -5.445 1 98.94 158 ILE B CA 1
ATOM 3022 C C . ILE B 1 158 ? -8.789 -8.633 -5.316 1 98.94 158 ILE B C 1
ATOM 3024 O O . ILE B 1 158 ? -9.086 -8.078 -4.258 1 98.94 158 ILE B O 1
ATOM 3028 N N . ALA B 1 159 ? -8.359 -7.941 -6.352 1 98.94 159 ALA B N 1
ATOM 3029 C CA . ALA B 1 159 ? -8.352 -6.48 -6.324 1 98.94 159 ALA B CA 1
ATOM 3030 C C . ALA B 1 159 ? -9.758 -5.93 -6.086 1 98.94 159 ALA B C 1
ATOM 3032 O O . ALA B 1 159 ? -9.938 -4.98 -5.32 1 98.94 159 ALA B O 1
ATOM 3033 N N . ASP B 1 160 ? -10.727 -6.516 -6.734 1 98.94 160 ASP B N 1
ATOM 3034 C CA . ASP B 1 160 ? -12.109 -6.078 -6.574 1 98.94 160 ASP B CA 1
ATOM 3035 C C . ASP B 1 160 ? -12.609 -6.336 -5.156 1 98.94 160 ASP B C 1
ATOM 3037 O O . ASP B 1 160 ? -13.266 -5.48 -4.555 1 98.94 160 ASP B O 1
ATOM 3041 N N . LEU B 1 161 ? -12.289 -7.473 -4.664 1 98.94 161 LEU B N 1
ATOM 3042 C CA . LEU B 1 161 ? -12.766 -7.898 -3.35 1 98.94 161 LEU B CA 1
ATOM 3043 C C . LEU B 1 161 ? -12.141 -7.051 -2.246 1 98.94 161 LEU B C 1
ATOM 3045 O O . LEU B 1 161 ? -12.805 -6.719 -1.262 1 98.94 161 LEU B O 1
ATOM 3049 N N . CYS B 1 162 ? -10.906 -6.652 -2.402 1 98.94 162 CYS B N 1
ATOM 3050 C CA . CYS B 1 162 ? -10.242 -5.801 -1.42 1 98.94 162 CYS B CA 1
ATOM 3051 C C . CYS B 1 162 ? -10.75 -4.367 -1.514 1 98.94 162 CYS B C 1
ATOM 3053 O O . CYS B 1 162 ? -11.117 -3.768 -0.504 1 98.94 162 CYS B O 1
ATOM 3055 N N . CYS B 1 163 ? -10.844 -3.826 -2.691 1 98.94 163 CYS B N 1
ATOM 3056 C CA . CYS B 1 163 ? -11.211 -2.426 -2.873 1 98.94 163 CYS B CA 1
ATOM 3057 C C . CYS B 1 163 ? -12.672 -2.188 -2.514 1 98.94 163 CYS B C 1
ATOM 3059 O O . CYS B 1 163 ? -13.023 -1.116 -2.02 1 98.94 163 CYS B O 1
ATOM 3061 N N . ILE B 1 164 ? -13.555 -3.168 -2.699 1 98.94 164 ILE B N 1
ATOM 3062 C CA . ILE B 1 164 ? -14.961 -2.959 -2.395 1 98.94 164 ILE B CA 1
ATOM 3063 C C . ILE B 1 164 ? -15.156 -2.854 -0.883 1 98.94 164 ILE B C 1
ATOM 3065 O O . ILE B 1 164 ? -16.016 -2.102 -0.41 1 98.94 164 ILE B O 1
ATOM 3069 N N . ALA B 1 165 ? -14.344 -3.615 -0.119 1 98.94 165 ALA B N 1
ATOM 3070 C CA . ALA B 1 165 ? -14.43 -3.51 1.336 1 98.94 165 ALA B CA 1
ATOM 3071 C C . ALA B 1 165 ? -14.102 -2.096 1.802 1 98.94 165 ALA B C 1
ATOM 3073 O O . ALA B 1 165 ? -14.812 -1.529 2.637 1 98.94 165 ALA B O 1
ATOM 3074 N N . THR B 1 166 ? -13.078 -1.507 1.236 1 98.88 166 THR B N 1
ATOM 3075 C CA . THR B 1 166 ? -12.688 -0.143 1.579 1 98.88 166 THR B CA 1
ATOM 3076 C C . THR B 1 166 ? -13.719 0.858 1.072 1 98.88 166 THR B C 1
ATOM 3078 O O . THR B 1 166 ? -14.164 1.733 1.819 1 98.88 166 THR B O 1
ATOM 3081 N N . THR B 1 167 ? -14.148 0.709 -0.163 1 98.94 167 THR B N 1
ATOM 3082 C CA . THR B 1 167 ? -15.039 1.673 -0.796 1 98.94 167 THR B CA 1
ATOM 3083 C C . THR B 1 167 ? -16.406 1.686 -0.107 1 98.94 167 THR B C 1
ATOM 3085 O O . THR B 1 167 ? -16.969 2.752 0.148 1 98.94 167 THR B O 1
ATOM 3088 N N . SER B 1 168 ? -16.891 0.509 0.222 1 98.81 168 SER B N 1
ATOM 3089 C CA . SER B 1 168 ? -18.188 0.43 0.897 1 98.81 168 SER B CA 1
ATOM 3090 C C . SER B 1 168 ? -18.141 1.102 2.266 1 98.81 168 SER B C 1
ATOM 3092 O O . SER B 1 168 ? -19.109 1.723 2.693 1 98.81 168 SER B O 1
ATOM 3094 N N . SER B 1 169 ? -17.031 1.053 2.895 1 98.38 169 SER B N 1
ATOM 3095 C CA . SER B 1 169 ? -16.859 1.672 4.203 1 98.38 169 SER B CA 1
ATOM 3096 C C . SER B 1 169 ? -16.75 3.189 4.09 1 98.38 169 SER B C 1
ATOM 3098 O O . SER B 1 169 ? -17.016 3.91 5.051 1 98.38 169 SER B O 1
ATOM 3100 N N . SER B 1 170 ? -16.375 3.67 2.945 1 98.25 170 SER B N 1
ATOM 3101 C CA . SER B 1 170 ? -16.141 5.094 2.729 1 98.25 170 SER B CA 1
ATOM 3102 C C . SER B 1 170 ? -17.453 5.836 2.486 1 98.25 170 SER B C 1
ATOM 3104 O O . SER B 1 170 ? -17.5 7.066 2.559 1 98.25 170 SER B O 1
ATOM 3106 N N . GLN B 1 171 ? -18.547 5.105 2.273 1 97 171 GLN B N 1
ATOM 3107 C CA . GLN B 1 171 ? -19.844 5.68 1.897 1 97 171 GLN B CA 1
ATOM 3108 C C . GLN B 1 171 ? -20.438 6.5 3.041 1 97 171 GLN B C 1
ATOM 3110 O O . GLN B 1 171 ? -21.266 7.375 2.814 1 97 171 GLN B O 1
ATOM 3115 N N . GLY B 1 172 ? -20.016 6.238 4.23 1 94.06 172 GLY B N 1
ATOM 3116 C CA . GLY B 1 172 ? -20.516 6.977 5.379 1 94.06 172 GLY B CA 1
ATOM 3117 C C . GLY B 1 172 ? -19.984 8.398 5.449 1 94.06 172 GLY B C 1
ATOM 3118 O O . GLY B 1 172 ? -20.594 9.258 6.098 1 94.06 172 GLY B O 1
ATOM 3119 N N . PHE B 1 173 ? -18.922 8.641 4.734 1 94.56 173 PHE B N 1
ATOM 3120 C CA . PHE B 1 173 ? -18.266 9.938 4.797 1 94.56 173 PHE B CA 1
ATOM 3121 C C . PHE B 1 173 ? -18.438 10.695 3.484 1 94.56 173 PHE B C 1
ATOM 3123 O O . PHE B 1 173 ? -18.594 11.914 3.48 1 94.56 173 PHE B O 1
ATOM 3130 N N . LEU B 1 174 ? -18.328 9.938 2.482 1 97.12 174 LEU B N 1
ATOM 3131 C CA . LEU B 1 174 ? -18.469 10.484 1.141 1 97.12 174 LEU B CA 1
ATOM 3132 C C . LEU B 1 174 ? -19.219 9.516 0.231 1 97.12 174 LEU B C 1
ATOM 3134 O O . LEU B 1 174 ? -18.594 8.648 -0.389 1 97.12 174 LEU B O 1
ATOM 3138 N N . PRO B 1 175 ? -20.469 9.664 0.121 1 98 175 PRO B N 1
ATOM 3139 C CA . PRO B 1 175 ? -21.219 8.781 -0.78 1 98 175 PRO B CA 1
ATOM 3140 C C . PRO B 1 175 ? -20.766 8.914 -2.234 1 98 175 PRO B C 1
ATOM 3142 O O . PRO B 1 175 ? -20.484 10.016 -2.697 1 98 175 PRO B O 1
ATOM 3145 N N . VAL B 1 176 ? -20.766 7.801 -2.916 1 98.5 176 VAL B N 1
ATOM 3146 C CA . VAL B 1 176 ? -20.438 7.812 -4.336 1 98.5 176 VAL B CA 1
ATOM 3147 C C . VAL B 1 176 ? -21.594 8.414 -5.133 1 98.5 176 VAL B C 1
ATOM 3149 O O . VAL B 1 176 ? -22.719 7.906 -5.086 1 98.5 176 VAL B O 1
ATOM 3152 N N . ASP B 1 177 ? -21.297 9.477 -5.805 1 98.31 177 ASP B N 1
ATOM 3153 C CA . ASP B 1 177 ? -22.266 10.125 -6.688 1 98.31 177 ASP B CA 1
ATOM 3154 C C . ASP B 1 177 ? -22.312 9.43 -8.047 1 98.31 177 ASP B C 1
ATOM 3156 O O . ASP B 1 177 ? -21.359 9.516 -8.828 1 98.31 177 ASP B O 1
ATOM 3160 N N . PRO B 1 178 ? -23.422 8.789 -8.383 1 98.38 178 PRO B N 1
ATOM 3161 C CA . PRO B 1 178 ? -23.469 8.031 -9.633 1 98.38 178 PRO B CA 1
ATOM 3162 C C . PRO B 1 178 ? -23.328 8.922 -10.867 1 98.38 178 PRO B C 1
ATOM 3164 O O . PRO B 1 178 ? -22.969 8.438 -11.945 1 98.38 178 PRO B O 1
ATOM 3167 N N . GLU B 1 179 ? -23.625 10.188 -10.805 1 98.5 179 GLU B N 1
ATOM 3168 C CA . GLU B 1 179 ? -23.438 11.102 -11.93 1 98.5 179 GLU B CA 1
ATOM 3169 C C . GLU B 1 179 ? -21.969 11.453 -12.125 1 98.5 179 GLU B C 1
ATOM 3171 O O . GLU B 1 179 ? -21.484 11.523 -13.258 1 98.5 179 GLU B O 1
ATOM 3176 N N . LYS B 1 180 ? -21.312 11.648 -11.039 1 98.44 180 LYS B N 1
ATOM 3177 C CA . LYS B 1 180 ? -19.906 12.023 -11.086 1 98.44 180 LYS B CA 1
ATOM 3178 C C . LYS B 1 180 ? -19.016 10.812 -11.352 1 98.44 180 LYS B C 1
ATOM 3180 O O . LYS B 1 180 ? -18 10.922 -12.031 1 98.44 180 LYS B O 1
ATOM 3185 N N . TYR B 1 181 ? -19.422 9.664 -10.758 1 98.75 181 TYR B N 1
ATOM 3186 C CA . TYR B 1 181 ? -18.625 8.438 -10.852 1 98.75 181 TYR B CA 1
ATOM 3187 C C . TYR B 1 181 ? -19.484 7.285 -11.367 1 98.75 181 TYR B C 1
ATOM 3189 O O . TYR B 1 181 ? -19.688 6.297 -10.664 1 98.75 181 TYR B O 1
ATOM 3197 N N . PRO B 1 182 ? -19.859 7.297 -12.609 1 98.75 182 PRO B N 1
ATOM 3198 C CA . PRO B 1 182 ? -20.812 6.301 -13.117 1 98.75 182 PRO B CA 1
ATOM 3199 C C . PRO B 1 182 ? -20.219 4.895 -13.164 1 98.75 182 PRO B C 1
ATOM 3201 O O . PRO B 1 182 ? -20.906 3.918 -12.875 1 98.75 182 PRO B O 1
ATOM 3204 N N . ASN B 1 183 ? -18.953 4.789 -13.562 1 98.88 183 ASN B N 1
ATOM 3205 C CA . ASN B 1 183 ? -18.328 3.469 -13.648 1 98.88 183 ASN B CA 1
ATOM 3206 C C . ASN B 1 183 ? -18.109 2.857 -12.266 1 98.88 183 ASN B C 1
ATOM 3208 O O . ASN B 1 183 ? -18.328 1.66 -12.078 1 98.88 183 ASN B O 1
ATOM 3212 N N . LEU B 1 184 ? -17.688 3.695 -11.359 1 98.81 184 LEU B N 1
ATOM 3213 C CA . LEU B 1 184 ? -17.516 3.25 -9.977 1 98.81 184 LEU B CA 1
ATOM 3214 C C . LEU B 1 184 ? -18.844 2.793 -9.383 1 98.81 184 LEU B C 1
ATOM 3216 O O . LEU B 1 184 ? -18.922 1.754 -8.727 1 98.81 184 LEU B O 1
ATOM 3220 N N . SER B 1 185 ? -19.859 3.576 -9.625 1 98.75 185 SER B N 1
ATOM 3221 C CA . SER B 1 185 ? -21.203 3.232 -9.141 1 98.75 185 SER B CA 1
ATOM 3222 C C . SER B 1 185 ? -21.656 1.892 -9.703 1 98.75 185 SER B C 1
ATOM 3224 O O . SER B 1 185 ? -22.188 1.052 -8.969 1 98.75 185 SER B O 1
ATOM 3226 N N . ALA B 1 186 ? -21.469 1.702 -10.938 1 98.81 186 ALA B N 1
ATOM 3227 C CA . ALA B 1 186 ? -21.844 0.453 -11.586 1 98.81 186 ALA B CA 1
ATOM 3228 C C . ALA B 1 186 ? -21.078 -0.728 -11.016 1 98.81 186 ALA B C 1
ATOM 3230 O O . ALA B 1 186 ? -21.625 -1.806 -10.805 1 98.81 186 ALA B O 1
ATOM 3231 N N . TRP B 1 187 ? -19.812 -0.537 -10.812 1 98.88 187 TRP B N 1
ATOM 3232 C CA . TRP B 1 187 ? -18.953 -1.567 -10.234 1 98.88 187 TRP B CA 1
ATOM 3233 C C . TRP B 1 187 ? -19.422 -1.951 -8.836 1 98.88 187 TRP B C 1
ATOM 3235 O O . TRP B 1 187 ? -19.5 -3.137 -8.508 1 98.88 187 TRP B O 1
ATOM 3245 N N . MET B 1 188 ? -19.734 -0.979 -8.016 1 98.88 188 MET B N 1
ATOM 3246 C CA . MET B 1 188 ? -20.219 -1.269 -6.664 1 98.88 188 MET B CA 1
ATOM 3247 C C . MET B 1 188 ? -21.5 -2.098 -6.711 1 98.88 188 MET B C 1
ATOM 3249 O O . MET B 1 188 ? -21.656 -3.051 -5.945 1 98.88 188 MET B O 1
ATOM 3253 N N . LYS B 1 189 ? -22.375 -1.744 -7.586 1 98.69 189 LYS B N 1
ATOM 3254 C CA . LYS B 1 189 ? -23.609 -2.49 -7.734 1 98.69 189 LYS B CA 1
ATOM 3255 C C . LYS B 1 189 ? -23.344 -3.932 -8.164 1 98.69 189 LYS B C 1
ATOM 3257 O O . LYS B 1 189 ? -24.016 -4.855 -7.703 1 98.69 189 LYS B O 1
ATOM 3262 N N . ARG B 1 190 ? -22.438 -4.102 -9.047 1 98.75 190 ARG B N 1
ATOM 3263 C CA . ARG B 1 190 ? -22.047 -5.438 -9.477 1 98.75 190 ARG B CA 1
ATOM 3264 C C . ARG B 1 190 ? -21.516 -6.258 -8.305 1 98.75 190 ARG B C 1
ATOM 3266 O O . ARG B 1 190 ? -21.875 -7.426 -8.141 1 98.75 190 ARG B O 1
ATOM 3273 N N . MET B 1 191 ? -20.656 -5.66 -7.512 1 98.88 191 MET B N 1
ATOM 3274 C CA . MET B 1 191 ? -20.062 -6.352 -6.371 1 98.88 191 MET B CA 1
ATOM 3275 C C . MET B 1 191 ? -21.141 -6.711 -5.344 1 98.88 191 MET B C 1
ATOM 3277 O O . MET B 1 191 ? -21.078 -7.77 -4.719 1 98.88 191 MET B O 1
ATOM 3281 N N . GLU B 1 192 ? -22.094 -5.898 -5.184 1 98.62 192 GLU B N 1
ATOM 3282 C CA . GLU B 1 192 ? -23.172 -6.086 -4.207 1 98.62 192 GLU B CA 1
ATOM 3283 C C . GLU B 1 192 ? -24.016 -7.312 -4.547 1 98.62 192 GLU B C 1
ATOM 3285 O O . GLU B 1 192 ? -24.719 -7.836 -3.688 1 98.62 192 GLU B O 1
ATOM 3290 N N . LYS B 1 193 ? -23.906 -7.762 -5.727 1 98.44 193 LYS B N 1
ATOM 3291 C CA . LYS B 1 193 ? -24.719 -8.891 -6.168 1 98.44 193 LYS B CA 1
ATOM 3292 C C . LYS B 1 193 ? -24.078 -10.219 -5.77 1 98.44 193 LYS B C 1
ATOM 3294 O O . LYS B 1 193 ? -24.703 -11.273 -5.875 1 98.44 193 LYS B O 1
ATOM 3299 N N . LEU B 1 194 ? -22.844 -10.18 -5.355 1 98.44 194 LEU B N 1
ATOM 3300 C CA . LEU B 1 194 ? -22.234 -11.414 -4.879 1 98.44 194 LEU B CA 1
ATOM 3301 C C . LEU B 1 194 ? -23.062 -12.031 -3.758 1 98.44 194 LEU B C 1
ATOM 3303 O O . LEU B 1 194 ? -23.5 -11.336 -2.848 1 98.44 194 LEU B O 1
ATOM 3307 N N . PRO B 1 195 ? -23.266 -13.312 -3.795 1 97.69 195 PRO B N 1
ATOM 3308 C CA . PRO B 1 195 ? -24.156 -13.961 -2.832 1 97.69 195 PRO B CA 1
ATOM 3309 C C . PRO B 1 195 ? -23.703 -13.781 -1.387 1 97.69 195 PRO B C 1
ATOM 3311 O O . PRO B 1 195 ? -24.531 -13.734 -0.474 1 97.69 195 PRO B O 1
ATOM 3314 N N . TYR B 1 196 ? -22.469 -13.68 -1.129 1 97.88 196 TYR B N 1
ATOM 3315 C CA . TYR B 1 196 ? -21.906 -13.602 0.215 1 97.88 196 TYR B CA 1
ATOM 3316 C C . TYR B 1 196 ? -21.562 -12.164 0.579 1 97.88 196 TYR B C 1
ATOM 3318 O O . TYR B 1 196 ? -21.047 -11.898 1.662 1 97.88 196 TYR B O 1
ATOM 3326 N N . TYR B 1 197 ? -21.875 -11.203 -0.234 1 98.75 197 TYR B N 1
ATOM 3327 C CA . TYR B 1 197 ? -21.469 -9.82 -0.046 1 98.75 197 TYR B CA 1
ATOM 3328 C C . TYR B 1 197 ? -22.047 -9.258 1.25 1 98.75 197 TYR B C 1
ATOM 3330 O O . TYR B 1 197 ? -21.312 -8.688 2.062 1 98.75 197 TYR B O 1
ATOM 3338 N N . GLU B 1 198 ? -23.312 -9.391 1.439 1 98.69 198 GLU B N 1
ATOM 3339 C CA . GLU B 1 198 ? -23.969 -8.836 2.621 1 98.69 198 GLU B CA 1
ATOM 3340 C C . GLU B 1 198 ? -23.484 -9.531 3.895 1 98.69 198 GLU B C 1
ATOM 3342 O O . GLU B 1 198 ? -23.25 -8.875 4.91 1 98.69 198 GLU B O 1
ATOM 3347 N N . GLU B 1 199 ? -23.328 -10.758 3.789 1 98.31 199 GLU B N 1
ATOM 3348 C CA . GLU B 1 199 ? -22.969 -11.578 4.945 1 98.31 199 GLU B CA 1
ATOM 3349 C C . GLU B 1 199 ? -21.609 -11.172 5.512 1 98.31 199 GLU B C 1
ATOM 3351 O O . GLU B 1 199 ? -21.438 -11.078 6.73 1 98.31 199 GLU B O 1
ATOM 3356 N N . VAL B 1 200 ? -20.672 -10.844 4.617 1 98.62 200 VAL B N 1
ATOM 3357 C CA . VAL B 1 200 ? -19.328 -10.695 5.164 1 98.62 200 VAL B CA 1
ATOM 3358 C C . VAL B 1 200 ? -18.828 -9.273 4.93 1 98.62 200 VAL B C 1
ATOM 3360 O O . VAL B 1 200 ? -17.797 -8.875 5.48 1 98.62 200 VAL B O 1
ATOM 3363 N N . ASN B 1 201 ? -19.531 -8.445 4.16 1 98.88 201 ASN B N 1
ATOM 3364 C CA . ASN B 1 201 ? -19.047 -7.094 3.902 1 98.88 201 ASN B CA 1
ATOM 3365 C C . ASN B 1 201 ? -20.141 -6.051 4.152 1 98.88 201 ASN B C 1
ATOM 3367 O O . ASN B 1 201 ? -19.984 -5.18 5.012 1 98.88 201 ASN B O 1
ATOM 3371 N N . GLY B 1 202 ? -21.266 -6.156 3.414 1 98.75 202 GLY B N 1
ATOM 3372 C CA . GLY B 1 202 ? -22.297 -5.129 3.451 1 98.75 202 GLY B CA 1
ATOM 3373 C C . GLY B 1 202 ? -22.766 -4.809 4.859 1 98.75 202 GLY B C 1
ATOM 3374 O O . GLY B 1 202 ? -22.797 -3.645 5.262 1 98.75 202 GLY B O 1
ATOM 3375 N N . LYS B 1 203 ? -23.078 -5.852 5.605 1 98.56 203 LYS B N 1
ATOM 3376 C CA . LYS B 1 203 ? -23.578 -5.711 6.973 1 98.56 203 LYS B CA 1
ATOM 3377 C C . LYS B 1 203 ? -22.547 -5.004 7.855 1 98.56 203 LYS B C 1
ATOM 3379 O O . LYS B 1 203 ? -22.906 -4.098 8.617 1 98.56 203 LYS B O 1
ATOM 3384 N N . TYR B 1 204 ? -21.359 -5.352 7.742 1 98.75 204 TYR B N 1
ATOM 3385 C CA . TYR B 1 204 ? -20.328 -4.855 8.641 1 98.75 204 TYR B CA 1
ATOM 3386 C C . TYR B 1 204 ? -19.828 -3.486 8.195 1 98.75 204 TYR B C 1
ATOM 3388 O O . TYR B 1 204 ? -19.391 -2.68 9.023 1 98.75 204 TYR B O 1
ATOM 3396 N N . ALA B 1 205 ? -19.891 -3.193 6.863 1 98.69 205 ALA B N 1
ATOM 3397 C CA . ALA B 1 205 ? -19.625 -1.835 6.402 1 98.69 205 ALA B CA 1
ATOM 3398 C C . ALA B 1 205 ? -20.625 -0.845 7.004 1 98.69 205 ALA B C 1
ATOM 3400 O O . ALA B 1 205 ? -20.234 0.221 7.484 1 98.69 205 ALA B O 1
ATOM 3401 N N . LYS B 1 206 ? -21.891 -1.222 6.992 1 98.56 206 LYS B N 1
ATOM 3402 C CA . LYS B 1 206 ? -22.938 -0.383 7.582 1 98.56 206 LYS B CA 1
ATOM 3403 C C . LYS B 1 206 ? -22.734 -0.226 9.086 1 98.56 206 LYS B C 1
ATOM 3405 O O . LYS B 1 206 ? -22.969 0.849 9.641 1 98.56 206 LYS B O 1
ATOM 3410 N N . GLN B 1 207 ? -22.297 -1.278 9.719 1 98.56 207 GLN B N 1
ATOM 3411 C CA . GLN B 1 207 ? -22.031 -1.228 11.156 1 98.56 207 GLN B CA 1
ATOM 3412 C C . GLN B 1 207 ? -20.875 -0.269 11.469 1 98.56 207 GLN B C 1
ATOM 3414 O O . GLN B 1 207 ? -20.938 0.479 12.445 1 98.56 207 GLN B O 1
ATOM 3419 N N . LEU B 1 208 ? -19.844 -0.293 10.68 1 98 208 LEU B N 1
ATOM 3420 C CA . LEU B 1 208 ? -18.719 0.63 10.867 1 98 208 LEU B CA 1
ATOM 3421 C C . LEU B 1 208 ? -19.188 2.076 10.727 1 98 208 LEU B C 1
ATOM 3423 O O . LEU B 1 208 ? -18.844 2.924 11.555 1 98 208 LEU B O 1
ATOM 3427 N N . ILE B 1 209 ? -19.938 2.311 9.688 1 97.81 209 ILE B N 1
ATOM 3428 C CA . ILE B 1 209 ? -20.438 3.652 9.398 1 97.81 209 ILE B CA 1
ATOM 3429 C C . ILE B 1 209 ? -21.297 4.141 10.562 1 97.81 209 ILE B C 1
ATOM 3431 O O . ILE B 1 209 ? -21.141 5.273 11.023 1 97.81 209 ILE B O 1
ATOM 3435 N N . ALA B 1 210 ? -22.156 3.273 11.039 1 98 210 ALA B N 1
ATOM 3436 C CA . ALA B 1 210 ? -23 3.621 12.164 1 98 210 ALA B CA 1
ATOM 3437 C C . ALA B 1 210 ? -22.188 3.93 13.414 1 98 210 ALA B C 1
ATOM 3439 O O . ALA B 1 210 ? -22.469 4.883 14.141 1 98 210 ALA B O 1
ATOM 3440 N N . TYR B 1 211 ? -21.219 3.131 13.641 1 96.75 211 TYR B N 1
ATOM 3441 C CA . TYR B 1 211 ? -20.344 3.314 14.797 1 96.75 211 TYR B CA 1
ATOM 3442 C C . TYR B 1 211 ? -19.625 4.656 14.727 1 96.75 211 TYR B C 1
ATOM 3444 O O . TYR B 1 211 ? -19.594 5.398 15.711 1 96.75 211 TYR B O 1
ATOM 3452 N N . LEU B 1 212 ? -19.078 4.988 13.602 1 96.06 212 LEU B N 1
ATOM 3453 C CA . LEU B 1 212 ? -18.328 6.223 13.422 1 96.06 212 LEU B CA 1
ATOM 3454 C C . LEU B 1 212 ? -19.234 7.441 13.523 1 96.06 212 LEU B C 1
ATOM 3456 O O . LEU B 1 212 ? -18.859 8.453 14.125 1 96.06 212 LEU B O 1
ATOM 3460 N N . ASN B 1 213 ? -20.406 7.336 12.969 1 95.69 213 ASN B N 1
ATOM 3461 C CA . ASN B 1 213 ? -21.375 8.43 13.07 1 95.69 213 ASN B CA 1
ATOM 3462 C C . ASN B 1 213 ? -21.812 8.648 14.516 1 95.69 213 ASN B C 1
ATOM 3464 O O . ASN B 1 213 ? -22.016 9.789 14.938 1 95.69 213 ASN B O 1
ATOM 3468 N N . SER B 1 214 ? -22.031 7.582 15.18 1 96.38 214 SER B N 1
ATOM 3469 C CA . SER B 1 214 ? -22.359 7.703 16.594 1 96.38 214 SER B CA 1
ATOM 3470 C C . SER B 1 214 ? -21.234 8.383 17.375 1 96.38 214 SER B C 1
ATOM 3472 O O . SER B 1 214 ? -21.5 9.219 18.25 1 96.38 214 SER B O 1
ATOM 3474 N N . ARG B 1 215 ? -20.047 8.055 17.094 1 95.75 215 ARG B N 1
ATOM 3475 C CA . ARG B 1 215 ? -18.891 8.656 17.75 1 95.75 215 ARG B CA 1
ATOM 3476 C C . ARG B 1 215 ? -18.797 10.148 17.438 1 95.75 215 ARG B C 1
ATOM 3478 O O . ARG B 1 215 ? -18.5 10.953 18.312 1 95.75 215 ARG B O 1
ATOM 3485 N N . ILE B 1 216 ? -19.031 10.508 16.203 1 96 216 ILE B N 1
ATOM 3486 C CA . ILE B 1 216 ? -19.031 11.906 15.797 1 96 216 ILE B CA 1
ATOM 3487 C C . ILE B 1 216 ? -20.078 12.68 16.594 1 96 216 ILE B C 1
ATOM 3489 O O . ILE B 1 216 ? -19.797 13.766 17.109 1 96 216 ILE B O 1
ATOM 3493 N N . ALA B 1 217 ? -21.234 12.086 16.719 1 95.75 217 ALA B N 1
ATOM 3494 C CA . ALA B 1 217 ? -22.312 12.727 17.453 1 95.75 217 ALA B CA 1
ATOM 3495 C C . ALA B 1 217 ? -21.953 12.914 18.922 1 95.75 217 ALA B C 1
ATOM 3497 O O . ALA B 1 217 ? -22.234 13.953 19.516 1 95.75 217 ALA B O 1
ATOM 3498 N N . GLU B 1 218 ? -21.281 11.977 19.453 1 96.69 218 GLU B N 1
ATOM 3499 C CA . GLU B 1 218 ? -20.844 12.023 20.859 1 96.69 218 GLU B CA 1
ATOM 3500 C C . GLU B 1 218 ? -19.812 13.117 21.078 1 96.69 218 GLU B C 1
ATOM 3502 O O . GLU B 1 218 ? -19.828 13.805 22.094 1 96.69 218 GLU B O 1
ATOM 3507 N N . LEU B 1 219 ? -18.969 13.273 20.125 1 95.88 219 LEU B N 1
ATOM 3508 C CA . LEU B 1 219 ? -17.875 14.227 20.25 1 95.88 219 LEU B CA 1
ATOM 3509 C C . LEU B 1 219 ? -18.375 15.656 20.062 1 95.88 219 LEU B C 1
ATOM 3511 O O . LEU B 1 219 ? -17.719 16.609 20.5 1 95.88 219 LEU B O 1
ATOM 3515 N N . LYS B 1 220 ? -19.406 15.836 19.469 1 93.94 220 LYS B N 1
ATOM 3516 C CA . LYS B 1 220 ? -19.969 17.156 19.234 1 93.94 220 LYS B CA 1
ATOM 3517 C C . LYS B 1 220 ? -20.812 17.625 20.422 1 93.94 220 LYS B C 1
ATOM 3519 O O . LYS B 1 220 ? -21.156 18.797 20.516 1 93.94 220 LYS B O 1
ATOM 3524 N N . LYS B 1 221 ? -21.047 16.812 21.344 1 90 221 LYS B N 1
ATOM 3525 C CA . LYS B 1 221 ? -21.719 17.219 22.578 1 90 221 LYS B CA 1
ATOM 3526 C C . LYS B 1 221 ? -20.734 17.781 23.578 1 90 221 LYS B C 1
ATOM 3528 O O . LYS B 1 221 ? -21.031 18.766 24.266 1 90 221 LYS B O 1
#

InterPro domains:
  IPR004045 Glutathione S-transferase, N-terminal [PF13417] (6-80)
  IPR004045 Glutathione S-transferase, N-terminal [PS50404] (2-83)
  IPR004046 Glutathione S-transferase, C-terminal [PF00043] (123-195)
  IPR010987 Glutathione S-transferase, C-terminal-like [PS50405] (89-212)
  IPR036249 Thioredoxin-like superfamily [SSF52833] (2-88)
  IPR036282 Glutathione S-transferase, C-terminal domain superfamily [SSF47616] (88-208)
  IPR040079 Glutathione transferase family [SFLDS00019] (3-215)

Nearest PDB structures (foldseek):
  2il3-assembly1_B  TM=9.851E-01  e=2.090E-21  Anopheles gambiae
  9f7k-assembly1_B  TM=9.765E-01  e=4.815E-21  Drosophila melanogaster American nodavirus (ANV) SW-2009a
  4hi7-assembly1_B  TM=9.768E-01  e=1.904E-20  Drosophila mojavensis
  7ebt-assembly2_B  TM=9.231E-01  e=3.848E-17  Aedes aegypti
  3ay8-assembly1_A-2  TM=9.307E-01  e=6.639E-16  Bombyx mori

Foldseek 3Di:
DDAKEKEEDQLDLLSLLLVLLCVVQVGDHHYDYADVVVPSLVDPVNCVQPVVSDDTWIDDPNDIDHTSLVNSVVCCVPRHPDCQQAHPPPVLNVLLVVLVCCCVPQQQVLVVVQVCCLPPVVHLDDDVVSVVSNVVSLVVQLVCQPVELANSHPGHHSSLSSNLLSVLLCCLPPNDDCVVRVSSVSSNVVQCPPPCCCVRGVVSSVVNSVVSVVSSVVSVD/DDAKEKEEDQLDLLSLLLVLLCVVQVGDHHYDYADVVVPSLVDPVNCVLPVVSDDTWIDDPNDIDHTSLVNSVVCCVPRHPDCQQAHPPPVLNVLLVVLVCCCVPQQQVLVVVQVCCLPPVVHLDDDVVSVVSNVVSLVVQLVCQPVELANSHPGHHSSLSSNLLSVLLCCLPPNDDCVVRVRSVSSNVVQCPPPCCCVRGVVSSVVNSVVSVVSSVVSVD

Solvent-accessible surface area (backbone atoms only — not comparable to full-atom values): 22968 Å² total; per-residue (Å²): 130,84,61,33,35,37,35,24,46,67,51,38,36,48,29,20,18,39,46,44,50,29,59,73,59,69,50,71,64,41,79,41,78,51,53,59,92,80,41,46,41,72,33,70,79,42,30,73,72,32,74,79,54,63,65,22,36,36,37,51,88,79,50,69,39,42,46,36,71,19,39,44,56,36,47,43,75,73,64,40,92,63,42,71,49,61,41,80,51,56,67,58,28,26,43,32,42,28,45,44,47,40,30,46,40,45,48,41,43,43,50,48,53,54,49,42,34,43,74,73,61,68,39,61,76,76,54,66,67,56,54,50,52,43,50,50,44,50,51,47,50,19,56,46,26,71,82,24,72,21,68,59,31,80,55,70,33,53,37,46,43,40,42,48,29,42,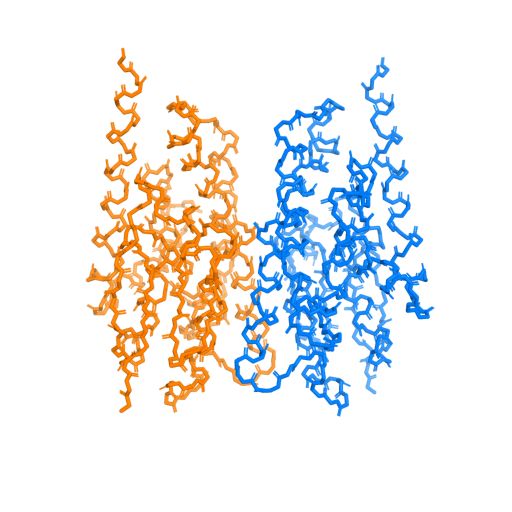51,56,43,39,41,71,81,54,62,83,48,52,86,84,31,46,45,40,45,51,38,52,54,57,53,61,63,42,89,60,30,48,80,46,35,53,54,26,24,52,48,39,33,51,52,52,51,51,49,33,57,59,62,73,105,131,84,61,32,33,39,35,24,44,68,51,39,35,49,30,20,18,40,48,45,51,30,57,73,56,69,50,71,65,41,77,41,80,51,52,60,92,80,41,46,42,71,32,70,79,41,30,74,72,32,75,78,51,64,63,22,37,36,37,51,90,78,51,68,38,41,46,37,70,18,40,44,57,36,48,42,75,72,63,38,94,62,43,71,50,60,42,81,53,56,66,58,28,25,42,32,41,28,44,45,47,39,30,46,39,47,46,40,42,45,51,47,53,55,49,42,34,44,74,74,61,68,38,60,75,76,56,67,67,56,55,50,51,44,49,50,45,50,50,47,50,19,58,48,26,70,82,25,75,21,68,56,31,81,55,69,32,53,36,46,44,40,42,47,30,41,52,56,42,37,41,71,81,54,63,83,48,51,86,83,30,47,44,39,44,51,39,51,55,57,55,60,64,41,88,60,30,48,81,46,36,53,54,28,26,53,48,38,33,51,51,52,51,52,50,34,56,59,63,71,105

Secondary structure (DSSP, 8-state):
-PPPEEEE-TT-HHHHHHHHHHHHTT---EEEE--TTTTGGGSHHHHTT-TT--S-EEEETTEEEESHHHHHHHHHHHH-SSSSSS-SSHHHHHHHHHHHHHIIIIIHHHHHHHHHHHHTS------HHHHHHHHHHHHHHHHHTTS-SBTTBSS--HHHHHHHHHHHHHTTTS---TTT-HHHHHHHHHHHTSTTHIIIIIHHHHHHHHHHHHHHHHHH-/-PPPEEEE-TT-HHHHHHHHHHHHTT---EEEE--TTTTGGGSHHHHTT-TT--S-EEEETTEEEESHHHHHHHHHHHH-SSSSSS-SSHHHHHHHHHHHHHIIIIIHHHHHHHHHHHHTS------HHHHHHHHHHHHHHHHHTTS-SBTTBSS--HHHHHHHHHHHHHTTTS---TTT-HHHHHHHHHHHTSTTHIIIIIHHHHHHHHHHHHHHHHHH-

Sequence (442 aa):
MTKPILYGIYVSPPVRSVLLVAKTIGLDLEFREVNLSAGEHKQPEYLEKNPQHTVPTLDDNGNIICDSHAIVTYLIGKYAKDDSLYPKDLYKRALVDQRLHFDSGVLFVRLGMIIKQILYQNDPNIPQAKLDDLSEAYSFLDTFLTKSQYLSGPSMTIADLCCIATTSSSQGFLPVDPEKYPNLSAWMKRMEKLPYYEEVNGKYAKQLIAYLNSRIAELKKMTKPILYGIYVSPPVRSVLLVAKTIGLDLEFREVNLSAGEHKQPEYLEKNPQHTVPTLDDNGNIICDSHAIVTYLIGKYAKDDSLYPKDLYKRALVDQRLHFDSGVLFVRLGMIIKQILYQNDPNIPQAKLDDLSEAYSFLDTFLTKSQYLSGPSMTIADLCCIATTSSSQGFLPVDPEKYPNLSAWMKRMEKLPYYEEVNGKYAKQLIAYLNSRIAELKK

Organism: Hermetia illucens (NCBI:txid343691)

pLDDT: mean 97.5, std 2.88, range [64.5, 98.94]